Protein 1IYB (pdb70)

B-factor: mean 13.0, std 7.54, range [3.22, 72.13]

Solvent-accessible surface area: 18655 Å² total; per-residue (Å²): 239,112,145,121,93,82,35,9,49,2,0,6,0,0,2,8,0,6,2,0,73,34,37,25,171,147,90,30,31,89,15,148,142,33,108,18,64,45,58,6,5,0,37,0,0,41,0,7,3,81,97,31,33,100,0,8,31,13,23,36,61,23,84,34,55,60,84,84,0,76,96,6,28,73,97,0,90,136,45,0,15,13,6,50,58,120,48,20,86,3,37,86,34,4,27,92,2,3,53,60,9,0,4,1,1,63,95,42,34,94,10,58,18,0,0,91,40,0,6,53,2,22,127,102,0,61,1,22,118,30,0,71,71,59,42,7,65,24,83,26,25,110,38,52,33,97,42,0,69,62,16,0,123,100,61,32,48,68,35,3,6,13,39,3,34,80,15,109,96,51,55,31,0,0,30,7,0,19,1,2,1,26,12,64,4,80,82,18,44,96,16,70,61,93,68,216,20,170,34,31,99,61,0,23,0,8,86,46,204,120,71,106,14,150,59,5,21,2,0,11,0,0,0,9,0,6,2,0,70,35,36,26,192,131,85,32,34,90,7,140,76,31,102,19,68,50,41,4,4,0,36,0,1,38,0,8,3,57,98,37,35,94,3,12,39,18,27,42,103,23,83,31,68,73,81,89,0,72,102,4,43,76,77,0,65,128,42,0,12,11,5,47,54,119,44,20,75,2,36,87,36,2,27,92,2,4,77,59,8,0,1,14,2,60,99,56,33,91,18,56,18,0,0,86,50,0,4,44,9,16,102,118,2,58,2,27,117,34,0,71,72,58,42,5,68,27,88,25,27,100,40,50,32,98,41,0,66,51,14,0,119,100,61,31,51,74,25,2,2,5,39,7,34,78,19,144,102,45,63,26,0,0,30,6,0,12,4,3,2,4,1,38,3,75,90,31,45,93,12,66,58,89,31,213,17,168,31,34,98,65,0,30,0,6,87,53

Sequence (416 aa):
YVEFAQDFDFFYFVQQWPGSYCDTKQSCCYPKTGKPASDFGIHGLWPNNNDGSYPSNCDSNSPYDQSQVSDLISRMQQNWPTLACPSGTGSAFWSHEWEKHGTCAENVFDQHGYFKKALDLKNQINLLEILQGAGIHPDGGFYSLNSIKNAIRSAIGYAPGIECNVDESGNSQLYQIYICVDGSGSNLIECPIFPRGKCGSSIEFPTFYVEFAQDFDFFYFVQQWPGSYCDTKQSCCYPKTGKPASDFGIHGLWPNNNDGSYPSNCDSNSPYDQSQVSDLISRMQQNWPTLACPSGTGSAFWSHEWEKHGTCAENVFDQHGYFKKALDLKNQINLLEILQGAGIHPDGGFYSLNSIKNAIRSAIGYAPGIECNVDESGNSQLYQIYICVDGSGSNLIECPIFPRGKCGSSIEFPTF

CATH classification: 3.90.730.10

Nearest PDB structures (foldseek):
  1iyb-assembly1_B  TM=1.005E+00  e=1.286E-48  Nicotiana glutinosa
  1dix-assembly1_A  TM=9.815E-01  e=5.326E-38  Solanum lycopersicum
  1j1f-assembly1_A  TM=9.231E-01  e=9.320E-21  Momordica charantia
  1j1g-assembly1_A  TM=9.245E-01  e=5.509E-20  Momordica charantia
  1bk7-assembly1_A  TM=9.265E-01  e=1.149E-19  Momordica charantia

Radius of gyration: 24.3 Å; Cα contacts (8 Å, |Δi|>4): 852; chains: 2; bounding box: 47×55×71 Å

InterPro domains:
  IPR001568 Ribonuclease T2-like [PF00445] (29-212)
  IPR001568 Ribonuclease T2-like [PTHR11240] (20-221)
  IPR018188 Ribonuclease T2, His active site 1 [PS00530] (61-68)
  IPR033130 Ribonuclease T2, His active site 2 [PS00531] (114-125)
  IPR033697 Ribonuclease T2, eukaryotic [cd01061] (29-226)
  IPR036430 Ribonuclease T2-like superfamily [G3DSA:3.90.730.10] (23-229)
  IPR036430 Ribonuclease T2-like superfamily [SSF55895] (25-228)

Foldseek 3Di:
DDDDDQPAWWKWFKWWQVLQVDFAPDHWEFAPVDDADRFIATQFIAGHHLVGHGAWQQDPPQFDDCVLAVVCLVLCQRRHTGGHPPHHSRVVSLRRRCRTGVNSLCVQARSNRRSVLSSVVCVVQGLQCLCVVLVHHQAFDKDFPVSSQVSRCVVPVEGKAWAWDAGHVRFTATTMIIWMAGSNSPGTDHRSDYDDRPGDRMGTRHGD/DDADDDPFWWKWFKWWQVLQVPFAPDHWEWAPVDNADRFIATQFIAGHHLVGHGAWQQDPPQFDDCVLAVVCLVLCVHRHTGTHPPHHNCVVSLRRRCRTGVNVLCVQAPSNRRSVLSSVVCVVDRLQCLQVVLVHHQDFDKDFPVSSQVSRCVVQVEGWAFAWDAGHVGFTAGTMIIWIDGSNSPGGDHDSDHDDRPHDRMHTRHDD

Organism: Nicotiana glutinosa (NCBI:txid35889)

Structure (mmCIF, N/CA/C/O backbone):
data_1IYB
#
_entry.id   1IYB
#
_cell.length_a   44.800
_cell.length_b   94.300
_cell.length_c   98.100
_cell.angle_alpha   90.00
_cell.angle_beta   90.00
_cell.angle_gamma   90.00
#
_symmetry.space_group_name_H-M   'P 21 21 21'
#
loop_
_entity.id
_entity.type
_entity.pdbx_description
1 polymer Ribonuclease
2 non-polymer "GUANOSINE-5'-MONOPHOSPHATE"
3 water water
#
loop_
_atom_site.group_PDB
_atom_site.id
_atom_site.type_symbol
_atom_site.label_atom_id
_atom_site.label_alt_id
_atom_site.label_comp_id
_atom_site.label_asym_id
_atom_site.label_entity_id
_atom_site.label_seq_id
_atom_site.pdbx_PDB_ins_code
_atom_site.Cartn_x
_atom_site.Cartn_y
_atom_site.Cartn_z
_atom_site.occupancy
_atom_site.B_iso_or_equiv
_atom_site.auth_seq_id
_atom_site.auth_comp_id
_atom_site.auth_asym_id
_atom_site.auth_atom_id
_atom_site.pdbx_PDB_model_num
ATOM 1 N N . TYR A 1 1 ? 9.411 38.439 22.054 1.00 15.59 -3 TYR A N 1
ATOM 2 C CA . TYR A 1 1 ? 9.886 39.816 21.741 1.00 16.35 -3 TYR A CA 1
ATOM 3 C C . TYR A 1 1 ? 11.389 39.911 21.984 1.00 16.14 -3 TYR A C 1
ATOM 4 O O . TYR A 1 1 ? 11.939 39.184 22.811 1.00 14.17 -3 TYR A O 1
ATOM 13 N N . VAL A 1 2 ? 12.051 40.806 21.259 1.00 15.64 -2 VAL A N 1
ATOM 14 C CA . VAL A 1 2 ? 13.491 40.982 21.412 1.0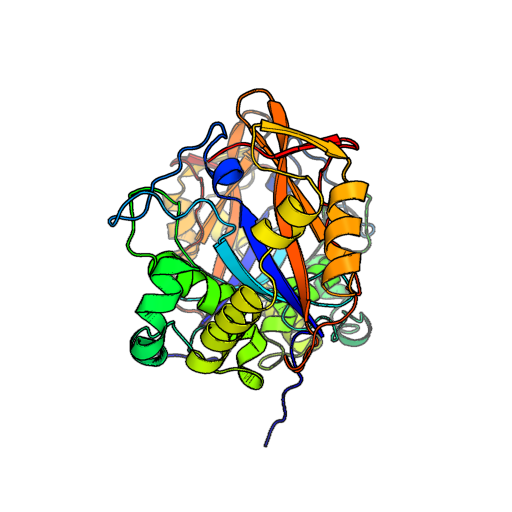0 16.22 -2 VAL A CA 1
ATOM 15 C C . VAL A 1 2 ? 13.796 41.891 22.599 1.00 17.08 -2 VAL A C 1
ATOM 16 O O . VAL A 1 2 ? 13.256 42.994 22.709 1.00 17.72 -2 VAL A O 1
ATOM 20 N N . GLU A 1 3 ? 14.660 41.411 23.486 1.00 17.90 -1 GLU A N 1
ATOM 21 C CA . GLU A 1 3 ? 15.056 42.166 24.667 1.00 19.65 -1 GLU A CA 1
ATOM 22 C C . GLU A 1 3 ? 16.408 42.820 24.394 1.00 19.63 -1 GLU A C 1
ATOM 23 O O . GLU A 1 3 ? 17.366 42.145 24.023 1.00 18.96 -1 GLU A O 1
ATOM 29 N N . PHE A 1 4 ? 16.480 44.136 24.567 1.00 19.34 0 PHE A N 1
ATOM 30 C CA . PHE A 1 4 ? 17.723 44.858 24.330 1.00 20.55 0 PHE A CA 1
ATOM 31 C C . PHE A 1 4 ? 18.401 45.215 25.645 1.00 19.92 0 PHE A C 1
ATOM 32 O O . PHE A 1 4 ? 17.746 45.630 26.600 1.00 21.04 0 PHE A O 1
ATOM 40 N N . ALA A 1 5 ? 19.718 45.046 25.686 1.00 19.99 1 ALA A N 1
ATOM 41 C CA . ALA A 1 5 ? 20.495 45.342 26.882 1.00 19.19 1 ALA A CA 1
ATOM 42 C C . ALA A 1 5 ? 20.802 46.832 26.984 1.00 19.14 1 ALA A C 1
ATOM 43 O O . ALA A 1 5 ? 20.799 47.546 25.980 1.00 18.90 1 ALA A O 1
ATOM 45 N N . GLN A 1 6 ? 21.056 47.299 28.204 1.00 18.74 2 GLN A N 1
ATOM 46 C CA . GLN A 1 6 ? 21.379 48.704 28.425 1.00 18.38 2 GLN A CA 1
ATOM 47 C C . GLN A 1 6 ? 22.676 49.040 27.710 1.00 16.90 2 GLN A C 1
ATOM 48 O O . GLN A 1 6 ? 23.629 48.262 27.745 1.00 17.84 2 GLN A O 1
ATOM 54 N N . ASP A 1 7 ? 22.717 50.203 27.067 1.00 14.43 3 ASP A N 1
ATOM 55 C CA . ASP A 1 7 ? 23.904 50.610 26.327 1.00 13.32 3 ASP A CA 1
ATOM 56 C C . ASP A 1 7 ? 24.916 51.432 27.118 1.00 10.38 3 ASP A C 1
ATOM 57 O O . ASP A 1 7 ? 25.801 52.047 26.528 1.00 10.64 3 ASP A O 1
ATOM 62 N N . PHE A 1 8 ? 24.792 51.444 28.442 1.00 9.41 4 PHE A N 1
ATOM 63 C CA . PHE A 1 8 ? 25.721 52.203 29.281 1.00 8.37 4 PHE A CA 1
ATOM 64 C C . PHE A 1 8 ? 25.809 51.592 30.676 1.00 8.51 4 PHE A C 1
ATOM 65 O O . PHE A 1 8 ? 24.955 50.801 31.067 1.00 9.74 4 PHE A O 1
ATOM 73 N N . ASP A 1 9 ? 26.840 51.975 31.423 1.00 8.92 5 ASP A N 1
ATOM 74 C CA . ASP A 1 9 ? 27.058 51.452 32.772 1.00 8.61 5 ASP A CA 1
ATOM 75 C C . ASP A 1 9 ? 26.653 52.392 33.910 1.00 8.81 5 ASP A C 1
ATOM 76 O O . ASP A 1 9 ? 26.024 51.963 34.876 1.00 10.65 5 ASP A O 1
ATOM 81 N N . PHE A 1 10 ? 27.015 53.668 33.802 1.00 7.13 6 PHE A N 1
ATOM 82 C CA . PHE A 1 10 ? 26.700 54.640 34.849 1.00 5.49 6 PHE A CA 1
ATOM 83 C C . PHE A 1 10 ? 26.539 56.029 34.235 1.00 5.38 6 PHE A C 1
ATOM 84 O O . PHE A 1 10 ? 26.709 56.193 33.029 1.00 5.51 6 PHE A O 1
ATOM 92 N N . PHE A 1 11 ? 26.201 57.023 35.055 1.00 5.82 7 PHE A N 1
ATOM 93 C CA . PHE A 1 11 ? 26.056 58.392 34.555 1.00 5.80 7 PHE A CA 1
ATOM 94 C C . PHE A 1 11 ? 27.065 59.331 35.192 1.00 6.35 7 PHE A C 1
ATOM 95 O O . PHE A 1 11 ? 27.458 59.154 36.343 1.00 6.21 7 PHE A O 1
ATOM 103 N N . TYR A 1 12 ? 27.460 60.344 34.433 1.00 6.03 8 TYR A N 1
ATOM 104 C CA . TYR A 1 12 ? 28.300 61.416 34.954 1.00 5.00 8 TYR A CA 1
ATOM 105 C C . TYR A 1 12 ? 27.299 62.563 35.064 1.00 6.00 8 TYR A C 1
ATOM 106 O O . TYR A 1 12 ? 26.639 62.895 34.074 1.00 6.70 8 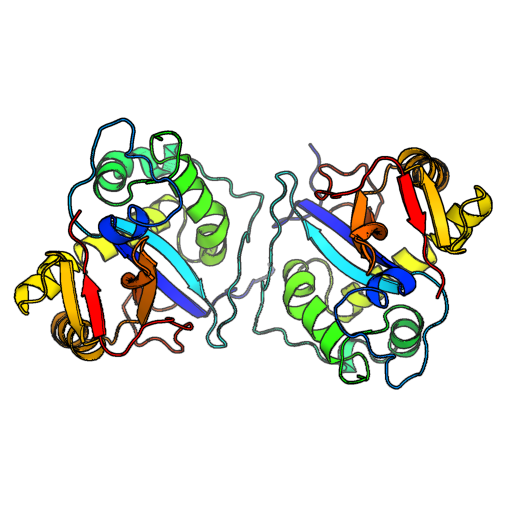TYR A O 1
ATOM 115 N N . PHE A 1 13 ? 27.135 63.139 36.252 1.00 5.54 9 PHE A N 1
ATOM 116 C CA . PHE A 1 13 ? 26.259 64.301 36.387 1.00 4.51 9 PHE A CA 1
ATOM 117 C C . PHE A 1 13 ? 27.267 65.443 36.356 1.00 5.42 9 PHE A C 1
ATOM 118 O O . PHE A 1 13 ? 28.074 65.596 37.277 1.00 6.37 9 PHE A O 1
ATOM 126 N N . VAL A 1 14 ? 27.223 66.232 35.285 1.00 3.53 10 VAL A N 1
ATOM 127 C CA . VAL A 1 14 ? 28.187 67.306 35.071 1.00 4.95 10 VAL A CA 1
ATOM 128 C C . VAL A 1 14 ? 27.657 68.721 35.252 1.00 5.14 10 VAL A C 1
ATOM 129 O O . VAL A 1 14 ? 26.630 69.084 34.683 1.00 5.03 10 VAL A O 1
ATOM 133 N N . GLN A 1 15 ? 28.377 69.511 36.045 1.00 3.81 11 GLN A N 1
ATOM 134 C CA . GLN A 1 15 ? 28.021 70.906 36.293 1.00 4.45 11 GLN A CA 1
ATOM 135 C C . GLN A 1 15 ? 29.177 71.805 35.861 1.00 5.71 11 GLN A C 1
ATOM 136 O O . GLN A 1 15 ? 30.347 71.445 36.020 1.00 6.16 11 GLN A O 1
ATOM 142 N N . GLN A 1 16 ? 28.843 72.971 35.312 1.00 5.40 12 GLN A N 1
ATOM 143 C CA . GLN A 1 16 ? 29.847 73.916 34.835 1.00 5.92 12 GLN A CA 1
ATOM 144 C C . GLN A 1 16 ? 29.844 75.207 35.641 1.00 6.14 12 GLN A C 1
ATOM 145 O O . GLN A 1 16 ? 28.799 75.644 36.132 1.00 6.15 12 GLN A O 1
ATOM 151 N N . TRP A 1 17 ? 31.022 75.810 35.779 1.00 6.40 13 TRP A N 1
ATOM 152 C CA . TRP A 1 17 ? 31.147 77.075 36.487 1.00 6.45 13 TRP A CA 1
ATOM 153 C C . TRP A 1 17 ? 31.098 78.181 35.434 1.00 6.88 13 TRP A C 1
ATOM 154 O O . TRP A 1 17 ? 31.983 78.279 34.589 1.00 6.43 13 TRP A O 1
ATOM 165 N N . PRO A 1 18 ? 30.055 79.023 35.467 1.00 8.12 14 PRO A N 1
ATOM 166 C CA . PRO A 1 18 ? 29.950 80.098 34.476 1.00 8.27 14 PRO A CA 1
ATOM 167 C C . PRO A 1 18 ? 31.159 81.029 34.389 1.00 8.22 14 PRO A C 1
ATOM 168 O O . PRO A 1 18 ? 31.507 81.503 33.305 1.00 8.41 14 PRO A O 1
ATOM 172 N N . GLY A 1 19 ? 31.804 81.282 35.521 1.00 8.52 15 GLY A N 1
ATOM 173 C CA . GLY A 1 19 ? 32.967 82.154 35.508 1.00 8.58 15 GLY A CA 1
ATOM 174 C C . GLY A 1 19 ? 34.114 81.624 34.662 1.00 9.65 15 GLY A C 1
ATOM 175 O O . GLY A 1 19 ? 34.938 82.397 34.170 1.00 11.63 15 GLY A O 1
ATOM 176 N N . SER A 1 20 ? 34.173 80.306 34.487 1.00 7.82 16 SER A N 1
ATOM 177 C CA . SER A 1 20 ? 35.232 79.683 33.700 1.00 7.68 16 SER A CA 1
ATOM 178 C C . SER A 1 20 ? 34.832 79.450 32.249 1.00 8.64 16 SER A C 1
ATOM 179 O O . SER A 1 20 ? 35.680 79.236 31.383 1.00 9.41 16 SER A O 1
ATOM 182 N N . TYR A 1 21 ? 33.534 79.466 31.980 1.00 9.01 17 TYR A N 1
ATOM 183 C CA . TYR A 1 21 ? 33.074 79.284 30.612 1.00 10.17 17 TYR A CA 1
ATOM 184 C C . TYR A 1 21 ? 33.146 80.633 29.903 1.00 10.40 17 TYR A C 1
ATOM 185 O O . TYR A 1 21 ? 33.331 80.702 28.688 1.00 12.74 17 TYR A O 1
ATOM 194 N N . CYS A 1 22 ? 33.024 81.702 30.682 1.00 11.86 18 CYS A N 1
ATOM 195 C CA . CYS A 1 22 ? 33.002 83.058 30.144 1.00 12.55 18 CYS A CA 1
ATOM 196 C C . CYS A 1 22 ? 34.265 83.913 30.163 1.00 14.33 18 CYS A C 1
ATOM 197 O O . CYS A 1 22 ? 34.222 85.066 29.733 1.00 14.28 18 CYS A O 1
ATOM 200 N N . ASP A 1 23 ? 35.383 83.379 30.644 1.00 14.72 19 ASP A N 1
ATOM 201 C CA . ASP A 1 23 ? 36.603 84.180 30.693 1.00 15.40 19 ASP A CA 1
ATOM 202 C C . ASP A 1 23 ? 37.731 83.654 29.810 1.00 16.40 19 ASP A C 1
ATOM 203 O O . ASP A 1 23 ? 38.907 83.900 30.086 1.00 17.72 19 ASP A O 1
ATOM 208 N N . THR A 1 24 ? 37.377 82.938 28.748 1.00 17.22 20 THR A N 1
ATOM 209 C CA . THR A 1 24 ? 38.380 82.402 27.837 1.00 19.60 20 THR A CA 1
ATOM 210 C C . THR A 1 24 ? 38.506 83.330 26.633 1.00 20.83 20 THR A C 1
ATOM 211 O O . THR A 1 24 ? 37.896 84.401 26.600 1.00 20.10 20 THR A O 1
ATOM 215 N N . LYS A 1 25 ? 39.296 82.918 25.646 1.00 22.58 21 LYS A N 1
ATOM 216 C CA . LYS A 1 25 ? 39.483 83.721 24.444 1.00 24.33 21 LYS A CA 1
ATOM 217 C C . LYS A 1 25 ? 38.234 83.691 23.568 1.00 24.39 21 LYS A C 1
ATOM 218 O O . LYS A 1 25 ? 38.046 84.558 22.715 1.00 25.40 21 LYS A O 1
ATOM 224 N N . GLN A 1 26 ? 37.386 82.689 23.781 1.00 23.69 22 GLN A N 1
ATOM 225 C CA . GLN A 1 26 ? 36.152 82.554 23.015 1.00 22.78 22 GLN A CA 1
ATOM 226 C C . GLN A 1 26 ? 35.046 83.366 23.683 1.00 21.27 22 GLN A C 1
ATOM 227 O O . GLN A 1 26 ? 35.119 83.668 24.874 1.00 20.63 22 GLN A O 1
ATOM 233 N N . SER A 1 27 ? 34.021 83.711 22.915 1.00 18.85 23 SER A N 1
ATOM 234 C CA . SER A 1 27 ? 32.916 84.494 23.450 1.00 17.20 23 SER A CA 1
ATOM 235 C C . SER A 1 27 ? 31.866 83.630 24.128 1.00 15.70 23 SER A C 1
ATOM 236 O O . SER A 1 27 ? 31.694 82.457 23.798 1.00 14.69 23 SER A O 1
ATOM 239 N N . CYS A 1 28 ? 31.178 84.229 25.092 1.00 14.30 24 CYS A N 1
ATOM 240 C CA . CYS A 1 28 ? 30.092 83.577 25.811 1.00 12.62 24 CYS A CA 1
ATOM 241 C C . CYS A 1 28 ? 29.007 84.654 25.819 1.00 10.06 24 CYS A C 1
ATOM 242 O O . CYS A 1 28 ? 29.317 85.843 25.739 1.00 9.22 24 CYS A O 1
ATOM 245 N N . CYS A 1 29 ? 27.748 84.238 25.887 1.00 8.60 25 CYS A N 1
ATOM 246 C CA . CYS A 1 29 ? 26.623 85.168 25.899 1.00 9.86 25 CYS A CA 1
ATOM 247 C C . CYS A 1 29 ? 25.628 84.772 26.979 1.00 10.57 25 CYS A C 1
ATOM 248 O O . CYS A 1 29 ? 25.305 83.593 27.125 1.00 9.40 25 CYS A O 1
ATOM 251 N N . TYR A 1 30 ? 25.146 85.748 27.741 1.00 9.52 26 TYR A N 1
ATOM 252 C CA . TYR A 1 30 ? 24.167 85.450 28.778 1.00 8.44 26 TYR A CA 1
ATOM 253 C C . TYR A 1 30 ? 22.828 85.152 28.112 1.00 8.43 26 TYR A C 1
ATOM 254 O O . TYR A 1 30 ? 22.570 85.602 26.993 1.00 8.16 26 TYR A O 1
ATOM 263 N N . PRO A 1 31 ? 21.965 84.374 28.781 1.00 7.42 27 PRO A N 1
ATOM 264 C CA . PRO A 1 31 ? 20.651 84.053 28.213 1.00 8.49 27 PRO A CA 1
ATOM 265 C C . PRO A 1 31 ? 19.909 85.370 27.985 1.00 8.54 27 PRO A C 1
ATOM 266 O O . PRO A 1 31 ? 20.291 86.402 28.539 1.00 7.83 27 PRO A O 1
ATOM 270 N N . LYS A 1 32 ? 18.853 85.341 27.179 1.00 8.97 28 LYS A N 1
ATOM 271 C CA . LYS A 1 32 ? 18.099 86.558 26.895 1.00 10.04 28 LYS A CA 1
ATOM 272 C C . LYS A 1 32 ? 17.600 87.263 28.150 1.00 9.61 28 LYS A C 1
ATOM 273 O O . LYS A 1 32 ? 17.487 88.490 28.176 1.00 10.72 28 LYS A O 1
ATOM 279 N N . THR A 1 33 ? 17.305 86.480 29.183 1.00 10.12 29 THR A N 1
ATOM 280 C CA . THR A 1 33 ? 16.797 87.013 30.444 1.00 9.06 29 THR A CA 1
ATOM 281 C C . THR A 1 33 ? 17.834 87.685 31.350 1.00 9.41 29 THR A C 1
ATOM 282 O O . THR A 1 33 ? 17.473 88.260 32.383 1.00 9.25 29 THR A O 1
ATOM 286 N N . GLY A 1 34 ? 19.109 87.618 30.970 1.00 6.80 30 GLY A N 1
ATOM 287 C CA . GLY A 1 34 ? 20.148 88.257 31.760 1.00 5.60 30 GLY A CA 1
ATOM 288 C C . GLY A 1 34 ? 21.212 87.355 32.353 1.00 6.37 30 GLY A C 1
ATOM 289 O O . GLY A 1 34 ? 21.214 86.138 32.155 1.00 6.97 30 GLY A O 1
ATOM 290 N N . LYS A 1 35 ? 22.126 87.971 33.094 1.00 5.82 31 LYS A N 1
ATOM 291 C CA . LYS A 1 35 ? 23.223 87.254 33.734 1.00 7.06 31 LYS A CA 1
ATOM 292 C C . LYS A 1 35 ? 22.712 86.185 34.692 1.00 7.91 31 LYS A C 1
ATOM 293 O O . LYS A 1 35 ? 21.947 86.479 35.609 1.00 8.28 31 LYS A O 1
ATOM 299 N N . PRO A 1 36 ? 23.126 84.926 34.489 1.00 7.55 32 PRO A N 1
ATOM 300 C CA . PRO A 1 36 ? 22.677 83.851 35.380 1.00 8.48 32 PRO A CA 1
ATOM 301 C C . PRO A 1 36 ? 23.218 84.074 36.790 1.00 9.92 32 PRO A C 1
ATOM 302 O O . PRO A 1 36 ? 24.170 84.835 36.982 1.00 9.57 32 PRO A O 1
ATOM 306 N N . ALA A 1 37 ? 22.610 83.414 37.769 1.00 10.96 33 ALA A N 1
ATOM 307 C CA . ALA A 1 37 ? 23.067 83.524 39.148 1.00 12.79 33 ALA A CA 1
ATOM 308 C C . ALA A 1 37 ? 24.494 82.990 39.208 1.00 13.69 33 ALA A C 1
ATOM 309 O O . ALA A 1 37 ? 24.864 82.115 38.425 1.00 11.65 33 ALA A O 1
ATOM 311 N N . SER A 1 38 ? 25.294 83.516 40.132 1.00 13.19 34 SER A N 1
ATOM 312 C CA . SER A 1 38 ? 26.676 83.072 40.275 1.00 14.27 34 SER A CA 1
ATOM 313 C C . SER A 1 38 ? 26.765 81.738 41.005 1.00 14.33 34 SER A C 1
ATOM 314 O O . SER A 1 38 ? 27.301 81.652 42.111 1.00 16.04 34 SER A O 1
ATOM 317 N N . ASP A 1 39 ? 26.232 80.700 40.371 1.00 12.00 35 ASP A N 1
ATOM 318 C CA . ASP A 1 39 ? 26.248 79.351 40.924 1.00 10.91 35 ASP A CA 1
ATOM 319 C C . ASP A 1 39 ? 26.619 78.417 39.785 1.00 8.27 35 ASP A C 1
ATOM 320 O O . ASP A 1 39 ? 26.605 78.815 38.616 1.00 7.08 35 ASP A O 1
ATOM 325 N N . PHE A 1 40 ? 26.970 77.179 40.113 1.00 7.08 36 PHE A N 1
ATOM 326 C CA . PHE A 1 40 ? 27.269 76.231 39.055 1.00 6.76 36 PHE A CA 1
ATOM 327 C C . PHE A 1 40 ? 25.949 75.980 38.332 1.00 6.30 36 PHE A C 1
ATOM 328 O O . PHE A 1 40 ? 24.874 76.094 38.927 1.00 7.34 36 PHE A O 1
ATOM 336 N N . GLY A 1 41 ? 26.033 75.657 37.047 1.00 4.41 37 GLY A N 1
ATOM 337 C CA . GLY A 1 41 ? 24.837 75.357 36.279 1.00 5.51 37 GLY A CA 1
ATOM 338 C C . GLY A 1 41 ? 24.963 73.944 35.742 1.00 5.07 37 GLY A C 1
ATOM 339 O O . GLY A 1 41 ? 26.071 73.426 35.613 1.00 6.60 37 GLY A O 1
ATOM 340 N N . ILE A 1 42 ? 23.837 73.308 35.445 1.00 5.51 38 ILE A N 1
ATOM 341 C CA . ILE A 1 42 ? 23.859 71.951 34.908 1.00 4.67 38 ILE A CA 1
ATOM 342 C C . ILE A 1 42 ? 24.407 71.949 33.483 1.00 4.50 38 ILE A C 1
ATOM 343 O O . ILE A 1 42 ? 24.083 72.827 32.688 1.00 5.41 38 ILE A O 1
ATOM 348 N N . HIS A 1 43 ? 25.269 70.989 33.168 1.00 5.83 39 HIS A N 1
ATOM 349 C CA . HIS A 1 43 ? 25.737 70.861 31.797 1.00 5.28 39 HIS A CA 1
ATOM 350 C C . HIS A 1 43 ? 24.882 69.706 31.273 1.00 6.24 39 HIS A C 1
ATOM 351 O O . HIS A 1 43 ? 24.171 69.854 30.280 1.00 6.99 39 HIS A O 1
ATOM 358 N N . GLY A 1 44 ? 24.927 68.569 31.968 1.00 5.49 40 GLY A N 1
ATOM 359 C CA . GLY A 1 44 ? 24.115 67.432 31.567 1.00 4.55 40 GLY A CA 1
ATOM 360 C C . GLY A 1 44 ? 24.293 66.179 32.406 1.00 5.35 40 GLY A C 1
ATOM 361 O O . GLY A 1 44 ? 25.132 66.135 33.310 1.00 5.42 40 GLY A O 1
ATOM 362 N N . LEU A 1 45 ? 23.472 65.172 32.109 1.00 4.63 41 LEU A N 1
ATOM 363 C CA . LEU A 1 45 ? 23.499 63.862 32.773 1.00 4.84 41 LEU A CA 1
ATOM 364 C C . LEU A 1 45 ? 23.946 62.939 31.639 1.00 4.93 41 LEU A C 1
ATOM 365 O O . LEU A 1 45 ? 23.190 62.671 30.697 1.00 6.29 41 LEU A O 1
ATOM 370 N N . TRP A 1 46 ? 25.177 62.453 31.739 1.00 4.96 42 TRP A N 1
ATOM 371 C CA . TRP A 1 46 ? 25.775 61.660 30.672 1.00 4.67 42 TRP A CA 1
ATOM 372 C C . TRP A 1 46 ? 26.010 60.171 30.853 1.00 5.17 42 TRP A C 1
ATOM 373 O O . TRP A 1 46 ? 26.823 59.762 31.683 1.00 5.26 42 TRP A O 1
ATOM 384 N N . PRO A 1 47 ? 25.312 59.335 30.069 1.00 4.93 43 PRO A N 1
ATOM 385 C CA . PRO A 1 47 ? 25.541 57.892 30.204 1.00 5.75 43 PRO A CA 1
ATOM 386 C C . PRO A 1 47 ? 27.003 57.626 29.804 1.00 6.64 43 PRO A C 1
ATOM 387 O O . PRO A 1 47 ? 27.499 58.206 28.834 1.00 6.34 43 PRO A O 1
ATOM 391 N N . ASN A 1 48 ? 27.687 56.756 30.545 1.00 6.06 44 ASN A N 1
ATOM 392 C CA . ASN A 1 48 ? 29.092 56.449 30.276 1.00 5.85 44 ASN A CA 1
ATOM 393 C C . ASN A 1 48 ? 29.337 54.967 30.542 1.00 6.22 44 ASN A C 1
ATOM 394 O O . ASN A 1 48 ? 28.539 54.311 31.212 1.00 6.55 44 ASN A O 1
ATOM 399 N N . ASN A 1 49 ? 30.448 54.452 30.022 1.00 7.09 45 ASN A N 1
ATOM 400 C CA . ASN A 1 49 ? 30.825 53.053 30.201 1.00 7.61 45 ASN A CA 1
ATOM 401 C C . ASN A 1 49 ? 31.994 52.943 31.173 1.00 8.66 45 ASN A C 1
ATOM 402 O O . ASN A 1 49 ? 32.778 53.879 31.323 1.00 7.53 45 ASN A O 1
ATOM 407 N N . ASN A 1 50 ? 32.113 51.793 31.827 1.00 10.01 46 ASN A N 1
ATOM 408 C CA . ASN A 1 50 ? 33.196 51.582 32.778 1.00 11.27 46 ASN A CA 1
ATOM 409 C C . ASN A 1 50 ? 34.583 51.709 32.147 1.00 12.10 46 ASN A C 1
ATOM 410 O O . ASN A 1 50 ? 35.538 52.086 32.823 1.00 13.13 46 ASN A O 1
ATOM 415 N N . ASP A 1 51 ? 34.702 51.407 30.855 1.00 12.11 47 ASP A N 1
ATOM 416 C CA . ASP A 1 51 ? 36.004 51.486 30.199 1.00 13.09 47 ASP A CA 1
ATOM 417 C C . ASP A 1 51 ? 36.394 52.888 29.731 1.00 12.99 47 ASP A C 1
ATOM 418 O O . ASP A 1 51 ? 37.446 53.073 29.113 1.00 13.64 47 ASP A O 1
ATOM 423 N N . GLY A 1 52 ? 35.555 53.876 30.035 1.00 10.77 48 GLY A N 1
ATOM 424 C CA . GLY A 1 52 ? 35.857 55.240 29.639 1.00 11.50 48 GLY A CA 1
ATOM 425 C C . GLY A 1 52 ? 35.112 55.718 28.408 1.00 10.79 48 GLY A C 1
ATOM 426 O O . GLY A 1 52 ? 34.910 56.918 28.230 1.00 12.07 48 GLY A O 1
ATOM 427 N N . SER A 1 53 ? 34.710 54.786 27.550 1.00 10.07 49 SER A N 1
ATOM 428 C CA . SER A 1 53 ? 33.975 55.151 26.345 1.00 8.69 49 SER A CA 1
ATOM 429 C C . SER A 1 53 ? 32.560 55.528 26.769 1.00 8.93 49 SER A C 1
ATOM 430 O O . SER A 1 53 ? 32.178 55.328 27.922 1.00 8.10 49 SER A O 1
ATOM 433 N N . TYR A 1 54 ? 31.785 56.079 25.842 1.00 8.26 50 TYR A N 1
ATOM 434 C CA . TYR A 1 54 ? 30.414 56.455 26.147 1.00 7.10 50 TYR A CA 1
ATOM 435 C C . TYR A 1 54 ? 29.562 56.481 24.888 1.00 6.57 50 TYR A C 1
ATOM 436 O O . TYR A 1 54 ? 30.047 56.802 23.800 1.00 7.26 50 TYR A O 1
ATOM 445 N N . PRO A 1 55 ? 28.282 56.113 25.013 1.00 6.16 51 PRO A N 1
ATOM 446 C CA . PRO A 1 55 ? 27.392 56.121 23.851 1.00 6.08 51 PRO A CA 1
ATOM 447 C C . PRO A 1 55 ? 26.915 57.553 23.615 1.00 6.45 51 PRO A C 1
ATOM 448 O O . PRO A 1 55 ? 26.884 58.356 24.545 1.00 7.37 51 PRO A O 1
ATOM 452 N N . SER A 1 56 ? 26.568 57.878 22.374 1.00 6.05 52 SER A N 1
ATOM 453 C CA . SER A 1 56 ? 26.062 59.214 22.059 1.00 6.57 52 SER A CA 1
ATOM 454 C C . SER A 1 56 ? 25.115 59.179 20.864 1.00 6.95 52 SER A C 1
ATOM 455 O O . SER A 1 56 ? 25.300 58.380 19.949 1.00 7.15 52 SER A O 1
ATOM 458 N N . ASN A 1 57 ? 24.099 60.046 20.900 1.00 6.38 53 ASN A N 1
ATOM 459 C CA . ASN A 1 57 ? 23.084 60.165 19.846 1.00 6.69 53 ASN A CA 1
ATOM 460 C C . ASN A 1 57 ? 22.489 58.796 19.557 1.00 6.63 53 ASN A C 1
ATOM 461 O O . ASN A 1 57 ? 22.545 58.303 18.434 1.00 6.42 53 ASN A O 1
ATOM 466 N N . CYS A 1 58 ? 21.883 58.211 20.582 1.00 6.76 54 CYS A N 1
ATOM 467 C CA . CYS A 1 58 ? 21.329 56.867 20.509 1.00 8.81 54 CYS A CA 1
ATOM 468 C C . CYS A 1 58 ? 19.960 56.610 19.878 1.00 8.05 54 CYS A C 1
ATOM 469 O O . CYS A 1 58 ? 19.642 55.455 19.589 1.00 10.79 54 CYS A O 1
ATOM 472 N N . ASP A 1 59 ? 19.147 57.639 19.659 1.00 6.96 55 ASP A N 1
ATOM 473 C CA . ASP A 1 59 ? 17.827 57.402 19.068 1.00 7.93 55 ASP A CA 1
ATOM 474 C C . ASP A 1 59 ? 17.303 58.583 18.261 1.00 8.59 55 ASP A C 1
ATOM 475 O O . ASP A 1 59 ? 16.713 59.517 18.808 1.00 8.90 55 ASP A O 1
ATOM 480 N N . SER A 1 60 ? 17.501 58.521 16.950 1.00 8.92 56 SER A N 1
ATOM 481 C CA . SER A 1 60 ? 17.067 59.587 16.055 1.00 9.65 56 SER A CA 1
ATOM 482 C C . SER A 1 60 ? 15.552 59.761 16.005 1.00 10.23 56 SER A C 1
ATOM 483 O O . SER A 1 60 ? 15.059 60.783 15.529 1.00 12.02 56 SER A O 1
ATOM 486 N N . ASN A 1 61 ? 14.813 58.769 16.490 1.00 9.28 57 ASN A N 1
ATOM 487 C CA . ASN A 1 61 ? 13.360 58.852 16.467 1.00 10.46 57 ASN A CA 1
ATOM 488 C C . ASN A 1 61 ? 12.754 59.287 17.790 1.00 11.65 57 ASN A C 1
ATOM 489 O O . ASN A 1 61 ? 11.551 59.150 18.018 1.00 12.49 57 ASN A O 1
ATOM 494 N N . SER A 1 62 ? 13.607 59.826 18.656 1.00 11.79 58 SER A N 1
ATOM 495 C CA . SER A 1 62 ? 13.176 60.336 19.947 1.00 13.21 58 SER A CA 1
ATOM 496 C C . SER A 1 62 ? 13.675 61.773 20.066 1.00 11.75 58 SER A C 1
ATOM 497 O O . SER A 1 62 ? 14.506 62.089 20.916 1.00 11.20 58 SER A O 1
ATOM 500 N N . PRO A 1 63 ? 13.178 62.664 19.200 1.00 10.38 59 PRO A N 1
ATOM 501 C CA . PRO A 1 63 ? 13.603 64.065 19.240 1.00 9.60 59 PRO A CA 1
ATOM 502 C C . PRO A 1 63 ? 13.131 64.792 20.495 1.00 9.30 59 PRO A C 1
ATOM 503 O O . PRO A 1 63 ? 12.130 64.419 21.100 1.00 9.60 59 PRO A O 1
ATOM 507 N N . TYR A 1 64 ? 13.875 65.823 20.887 1.00 9.17 60 TYR A N 1
ATOM 508 C CA . TYR A 1 64 ? 13.522 66.621 22.054 1.00 9.94 60 TYR A CA 1
ATOM 509 C C . TYR A 1 64 ? 12.119 67.194 21.850 1.00 10.85 60 TYR A C 1
ATOM 510 O O . TYR A 1 64 ? 11.793 67.680 20.763 1.00 11.41 60 TYR A O 1
ATOM 519 N N . ASP A 1 65 ? 11.299 67.125 22.894 1.00 11.54 61 ASP A N 1
ATOM 520 C CA . ASP A 1 65 ? 9.925 67.632 22.857 1.00 11.74 61 ASP A CA 1
ATOM 521 C C . ASP A 1 65 ? 9.705 68.450 24.128 1.00 11.39 61 ASP A C 1
ATOM 522 O O . ASP A 1 65 ? 9.323 67.908 25.166 1.00 10.83 61 ASP A O 1
ATOM 527 N N . GLN A 1 66 ? 9.941 69.756 24.046 1.00 11.47 62 GLN A N 1
ATOM 528 C CA . GLN A 1 66 ? 9.803 70.608 25.219 1.00 11.99 62 GLN A CA 1
ATOM 529 C C . GLN A 1 66 ? 8.437 70.549 25.900 1.00 12.58 62 GLN A C 1
ATOM 530 O O . GLN A 1 66 ? 8.333 70.804 27.097 1.00 11.97 62 GLN A O 1
ATOM 536 N N . SER A 1 67 ? 7.390 70.197 25.160 1.00 13.20 63 SER A N 1
ATOM 537 C CA . SER A 1 67 ? 6.064 70.119 25.768 1.00 14.91 63 SER A CA 1
ATOM 538 C C . SER A 1 67 ? 6.009 69.048 26.863 1.00 14.77 63 SER A C 1
ATOM 539 O O . SER A 1 67 ? 5.205 69.142 27.791 1.00 15.81 63 SER A O 1
ATOM 542 N N . GLN A 1 68 ? 6.874 68.040 26.762 1.00 13.21 64 GLN A N 1
ATOM 543 C CA . GLN A 1 68 ? 6.913 66.961 27.747 1.00 12.60 64 GLN A CA 1
ATOM 544 C C . GLN A 1 68 ? 7.562 67.374 29.065 1.00 11.93 64 GLN A C 1
ATOM 545 O O . GLN A 1 68 ? 7.486 66.640 30.047 1.00 13.08 64 GLN A O 1
ATOM 551 N N . VAL A 1 69 ? 8.198 68.541 29.089 1.00 12.63 65 VAL A N 1
ATOM 552 C CA . VAL A 1 69 ? 8.846 69.023 30.308 1.00 12.91 65 VAL A CA 1
ATOM 553 C C . VAL A 1 69 ? 8.440 70.456 30.644 1.00 14.29 65 VAL A C 1
ATOM 554 O O . VAL A 1 69 ? 9.152 71.159 31.362 1.00 14.53 65 VAL A O 1
ATOM 558 N N . SER A 1 70 ? 7.289 70.882 30.136 1.00 16.19 66 SER A N 1
ATOM 559 C CA . SER A 1 70 ? 6.808 72.238 30.379 1.00 16.19 66 SER A CA 1
ATOM 560 C C . SER A 1 70 ? 6.751 72.612 31.863 1.00 15.81 66 SER A C 1
ATOM 561 O O . SER A 1 70 ? 7.009 73.759 32.226 1.00 16.32 66 SER A O 1
ATOM 564 N N . ASP A 1 71 ? 6.427 71.647 32.717 1.00 15.81 67 ASP A N 1
ATOM 565 C CA . ASP A 1 71 ? 6.332 71.890 34.154 1.00 15.41 67 ASP A CA 1
ATOM 566 C C . ASP A 1 71 ? 7.698 72.017 34.828 1.00 14.96 67 ASP A C 1
ATOM 567 O O . ASP A 1 71 ? 7.783 72.325 36.019 1.00 15.74 67 ASP A O 1
ATOM 572 N N . LEU A 1 72 ? 8.761 71.773 34.070 1.00 11.96 68 LEU A N 1
ATOM 573 C CA . LEU A 1 72 ? 10.117 71.851 34.609 1.00 11.12 68 LEU A CA 1
ATOM 574 C C . LEU A 1 72 ? 10.893 73.042 34.058 1.00 10.77 68 LEU A C 1
ATOM 575 O O . LEU A 1 72 ? 11.983 73.347 34.535 1.00 9.45 68 LEU A O 1
ATOM 580 N N . ILE A 1 73 ? 10.331 73.709 33.055 1.00 11.34 69 ILE A N 1
ATOM 581 C CA . ILE A 1 73 ? 10.995 74.841 32.417 1.00 12.43 69 ILE A CA 1
ATOM 582 C C . ILE A 1 73 ? 11.472 75.964 33.339 1.00 11.66 69 ILE A C 1
ATOM 583 O O . ILE A 1 73 ? 12.604 76.423 33.206 1.00 11.72 69 ILE A O 1
ATOM 588 N N . SER A 1 74 ? 10.634 76.414 34.267 1.00 11.68 70 SER A N 1
ATOM 589 C CA . SER A 1 74 ? 11.070 77.488 35.155 1.00 11.83 70 SER A CA 1
ATOM 590 C C . SER A 1 74 ? 12.308 77.080 35.952 1.00 11.01 70 SER A C 1
ATOM 591 O O . SER A 1 74 ? 13.210 77.891 36.161 1.00 11.17 70 SER A O 1
ATOM 594 N N . ARG A 1 75 ? 12.357 75.823 36.384 1.00 10.15 71 ARG A N 1
ATOM 595 C CA . ARG A 1 75 ? 13.500 75.330 37.151 1.00 9.64 71 ARG A CA 1
ATOM 596 C C . ARG A 1 75 ? 14.730 75.179 36.253 1.00 9.52 71 ARG A C 1
ATOM 597 O O . ARG A 1 75 ? 15.863 75.414 36.684 1.00 8.60 71 ARG A O 1
ATOM 605 N N . MET A 1 76 ? 14.502 74.796 35.000 1.00 9.22 72 MET A N 1
ATOM 606 C CA . MET A 1 76 ? 15.585 74.628 34.039 1.00 10.05 72 MET A CA 1
ATOM 607 C C . MET A 1 76 ? 16.171 75.984 33.646 1.00 9.36 72 MET A C 1
ATOM 608 O O . MET A 1 76 ? 17.370 76.111 33.397 1.00 8.51 72 MET A O 1
ATOM 613 N N . GLN A 1 77 ? 15.321 77.002 33.598 1.00 9.33 73 GLN A N 1
ATOM 614 C CA . GLN A 1 77 ? 15.785 78.336 33.251 1.00 9.70 73 GLN A CA 1
ATOM 615 C C . GLN A 1 77 ? 16.748 78.847 34.320 1.00 9.38 73 GLN A C 1
ATOM 616 O O . GLN A 1 77 ? 17.734 79.518 34.016 1.00 11.05 73 GLN A O 1
ATOM 622 N N . GLN A 1 78 ? 16.472 78.507 35.574 1.00 8.36 74 GLN A N 1
ATOM 623 C CA . GLN A 1 78 ? 17.324 78.941 36.672 1.00 9.58 74 GLN A CA 1
ATOM 624 C C . GLN A 1 78 ? 18.561 78.077 36.886 1.00 8.74 74 GLN A C 1
ATOM 625 O O . GLN A 1 78 ? 19.638 78.597 37.186 1.00 10.83 74 GLN A O 1
ATOM 631 N N . ASN A 1 79 ? 18.413 76.766 36.708 1.00 7.30 75 ASN A N 1
ATOM 632 C CA . ASN A 1 79 ? 19.505 75.834 36.961 1.00 6.77 75 ASN A CA 1
ATOM 633 C C . ASN A 1 79 ? 20.278 75.243 35.792 1.00 6.38 75 ASN A C 1
ATOM 634 O O . ASN A 1 79 ? 21.320 74.613 36.000 1.00 6.89 75 ASN A O 1
ATOM 639 N N . TRP A 1 80 ? 19.780 75.440 34.577 1.00 6.48 76 TRP A N 1
ATOM 640 C CA . TRP A 1 80 ? 20.420 74.888 33.382 1.00 4.66 76 TRP A CA 1
ATOM 641 C C . TRP A 1 80 ? 20.552 75.967 32.304 1.00 6.17 76 TRP A C 1
ATOM 642 O O . TRP A 1 80 ? 20.111 75.780 31.170 1.00 6.73 76 TRP A O 1
ATOM 653 N N . PRO A 1 81 ? 21.166 77.110 32.639 1.00 6.01 77 PRO A N 1
ATOM 654 C CA . PRO A 1 81 ? 21.303 78.167 31.633 1.00 5.96 77 PRO A CA 1
ATOM 655 C C . PRO A 1 81 ? 22.294 77.868 30.519 1.00 6.79 77 PRO A C 1
ATOM 656 O O . PRO A 1 81 ? 23.238 77.093 30.698 1.00 8.06 77 PRO A O 1
ATOM 660 N N . THR A 1 82 ? 22.063 78.488 29.367 1.00 7.76 78 THR A N 1
ATOM 661 C CA . THR A 1 82 ? 22.963 78.348 28.233 1.00 6.83 78 THR A CA 1
ATOM 662 C C . THR A 1 82 ? 23.822 79.610 28.203 1.00 7.41 78 THR A C 1
ATOM 663 O O . THR A 1 82 ? 23.329 80.715 28.455 1.00 8.41 78 THR A O 1
ATOM 667 N N . LEU A 1 83 ? 25.109 79.439 27.922 1.00 7.99 79 LEU A N 1
ATOM 668 C CA . LEU A 1 83 ? 26.032 80.564 27.868 1.00 7.87 79 LEU A CA 1
ATOM 669 C C . LEU A 1 83 ? 26.647 80.709 26.478 1.00 8.52 79 LEU A C 1
ATOM 670 O O . LEU A 1 83 ? 27.637 81.411 26.299 1.00 8.33 79 LEU A O 1
ATOM 675 N N . ALA A 1 84 ? 26.048 80.046 25.495 1.00 10.04 80 ALA A N 1
ATOM 676 C CA . ALA A 1 84 ? 26.538 80.113 24.121 1.00 9.97 80 ALA A CA 1
ATOM 677 C C . ALA A 1 84 ? 26.007 81.362 23.410 1.00 11.67 80 ALA A C 1
ATOM 678 O O . ALA A 1 84 ? 25.003 81.944 23.818 1.00 11.87 80 ALA A O 1
ATOM 680 N N . CYS A 1 85 ? 26.688 81.773 22.344 1.00 12.11 81 CYS A N 1
ATOM 681 C CA . CYS A 1 85 ? 26.271 82.947 21.583 1.00 12.32 81 CYS A CA 1
ATOM 682 C C . CYS A 1 85 ? 25.568 82.557 20.287 1.00 12.08 81 CYS A C 1
ATOM 683 O O . CYS A 1 8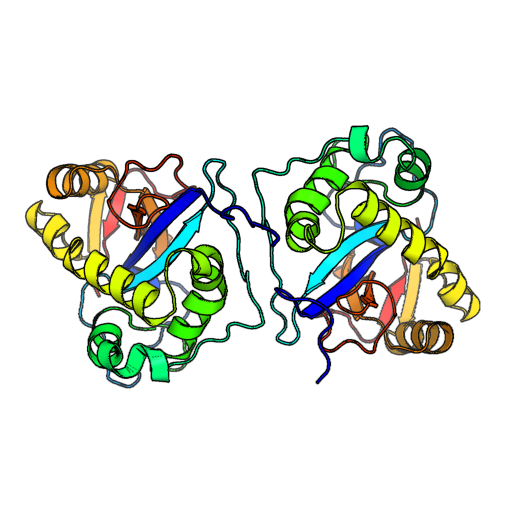5 ? 25.923 81.562 19.659 1.00 14.55 81 CYS A O 1
ATOM 686 N N . PRO A 1 86 ? 24.562 83.344 19.867 1.00 11.92 82 PRO A N 1
ATOM 687 C CA . PRO A 1 86 ? 24.068 84.550 20.539 1.00 11.95 82 PRO A CA 1
ATOM 688 C C . PRO A 1 86 ? 23.162 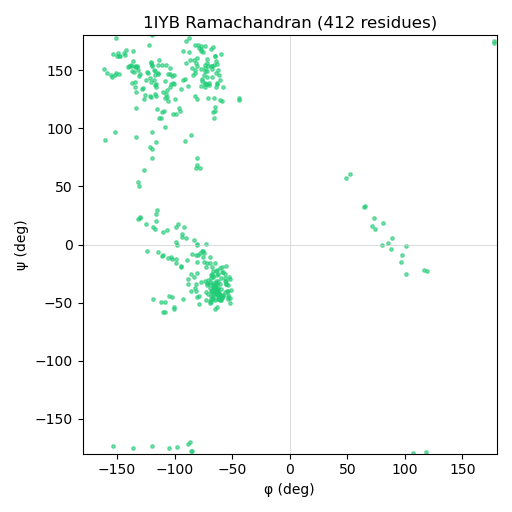84.188 21.715 1.00 10.99 82 PRO A C 1
ATOM 689 O O . PRO A 1 86 ? 22.782 83.029 21.868 1.00 12.76 82 PRO A O 1
ATOM 693 N N . SER A 1 87 ? 22.821 85.178 22.538 1.00 10.31 83 SER A N 1
ATOM 694 C CA . SER A 1 87 ? 21.964 84.954 23.701 1.00 10.16 83 SER A CA 1
ATOM 695 C C . SER A 1 87 ? 20.779 84.065 23.352 1.00 10.55 83 SER A C 1
ATOM 696 O O . SER A 1 87 ? 20.028 84.357 22.420 1.00 11.22 83 SER A O 1
ATOM 699 N N . GLY A 1 88 ? 20.606 82.983 24.107 1.00 9.24 84 GLY A N 1
ATOM 700 C CA . GLY A 1 88 ? 19.511 82.067 23.829 1.00 9.57 84 GLY A CA 1
ATOM 701 C C . GLY A 1 88 ? 18.503 81.890 24.948 1.00 10.00 84 GLY A C 1
ATOM 702 O O . GLY A 1 88 ? 18.622 82.499 26.012 1.00 10.39 84 GLY A O 1
ATOM 703 N N . THR A 1 89 ? 17.500 81.053 24.697 1.00 10.51 85 THR A N 1
ATOM 704 C CA . THR A 1 89 ? 16.461 80.771 25.683 1.00 9.87 85 THR A CA 1
ATOM 705 C C . THR A 1 89 ? 16.899 79.600 26.558 1.00 10.38 85 THR A C 1
ATOM 706 O O . THR A 1 89 ? 16.511 79.500 27.728 1.00 9.82 85 THR A O 1
ATOM 710 N N . GLY A 1 90 ? 17.704 78.720 25.967 1.00 10.02 86 GLY A N 1
ATOM 711 C CA . GLY A 1 90 ? 18.182 77.536 26.657 1.00 10.59 86 GLY A CA 1
ATOM 712 C C . GLY A 1 90 ? 17.726 76.269 25.947 1.00 9.40 86 GLY A C 1
ATOM 713 O O . GLY A 1 90 ? 18.351 75.216 26.076 1.00 7.75 86 GLY A O 1
ATOM 714 N N . SER A 1 91 ? 16.651 76.376 25.168 1.00 9.94 87 SER A N 1
ATOM 715 C CA . SER A 1 91 ? 16.095 75.227 24.448 1.00 10.54 87 SER A CA 1
ATOM 716 C C . SER A 1 91 ? 17.066 74.458 23.550 1.00 9.52 87 SER A C 1
ATOM 717 O O . SER A 1 91 ? 17.014 73.230 23.503 1.00 10.46 87 SER A O 1
ATOM 720 N N . ALA A 1 92 ? 17.937 75.161 22.833 1.00 8.66 88 ALA A N 1
ATOM 721 C CA . ALA A 1 92 ? 18.895 74.486 21.958 1.00 8.99 88 ALA A CA 1
ATOM 722 C C . ALA A 1 92 ? 19.865 73.651 22.791 1.00 8.89 88 ALA A C 1
ATOM 723 O O . ALA A 1 92 ? 20.272 72.559 22.389 1.00 9.01 88 ALA A O 1
ATOM 725 N N . PHE A 1 93 ? 20.229 74.172 23.958 1.00 7.71 89 PHE A N 1
ATOM 726 C CA . PHE A 1 93 ? 21.151 73.486 24.854 1.00 7.90 89 PHE A CA 1
ATOM 727 C C . PHE A 1 93 ? 20.466 72.244 25.432 1.00 6.98 89 PHE A C 1
ATOM 728 O O . PHE A 1 93 ? 21.030 71.148 25.408 1.00 5.90 89 PHE A O 1
ATOM 736 N N . TRP A 1 94 ? 19.245 72.413 25.931 1.00 6.74 90 TRP A N 1
ATOM 737 C CA . TRP A 1 94 ? 18.503 71.292 26.506 1.00 5.68 90 TRP A CA 1
ATOM 738 C C . TRP A 1 94 ? 18.228 70.214 25.459 1.00 6.83 90 TRP A C 1
ATOM 739 O O . TRP A 1 94 ? 18.346 69.012 25.736 1.00 5.89 90 TRP A O 1
ATOM 750 N N . SER A 1 95 ? 17.872 70.643 24.251 1.00 7.01 91 SER A N 1
ATOM 751 C CA . SER A 1 95 ? 17.594 69.701 23.169 1.00 7.08 91 SER A CA 1
ATOM 752 C C . SER A 1 95 ? 18.848 68.892 22.859 1.00 7.07 91 SER A C 1
ATOM 753 O O . SER A 1 95 ? 18.787 67.677 22.693 1.00 7.77 91 SER A O 1
ATOM 756 N N . HIS A 1 96 ? 19.984 69.578 22.783 1.00 6.71 92 HIS A N 1
ATOM 757 C CA . HIS A 1 96 ? 21.257 68.925 22.504 1.00 6.69 92 HIS A CA 1
ATOM 758 C C . HIS A 1 96 ? 21.589 67.868 23.557 1.00 6.86 92 HIS A C 1
ATOM 759 O O . HIS A 1 96 ? 22.017 66.762 23.229 1.00 7.39 92 HIS A O 1
ATOM 766 N N . GLU A 1 97 ? 21.399 68.207 24.826 1.00 6.07 93 GLU A N 1
ATOM 767 C CA . GLU A 1 97 ? 21.699 67.261 25.887 1.00 6.23 93 GLU A CA 1
ATOM 768 C C . GLU A 1 97 ? 20.784 66.043 25.836 1.00 5.60 93 GLU A C 1
ATOM 769 O O . GLU A 1 97 ? 21.228 64.918 26.083 1.00 5.50 93 GLU A O 1
ATOM 775 N N . TRP A 1 98 ? 19.512 66.244 25.504 1.00 6.04 94 TRP A N 1
ATOM 776 C CA . TRP A 1 98 ? 18.616 65.100 25.419 1.00 5.69 94 TRP A CA 1
ATOM 777 C C . TRP A 1 98 ? 18.971 64.204 24.237 1.00 6.29 94 TRP A C 1
ATOM 778 O O . TRP A 1 98 ? 19.090 62.987 24.380 1.00 6.19 94 TRP A O 1
ATOM 789 N N . GLU A 1 99 ? 19.137 64.808 23.068 1.00 7.02 95 GLU A N 1
ATOM 790 C CA . GLU A 1 99 ? 19.437 64.030 21.875 1.00 7.82 95 GLU A CA 1
ATOM 791 C C . GLU A 1 99 ? 20.786 63.324 21.892 1.00 7.34 95 GLU A C 1
ATOM 792 O O . GLU A 1 99 ? 20.895 62.182 21.448 1.00 7.43 95 GLU A O 1
ATOM 798 N N . LYS A 1 100 ? 21.813 63.975 22.425 1.00 6.11 96 LYS A N 1
ATOM 799 C CA . LYS A 1 100 ? 23.132 63.348 22.474 1.00 4.62 96 LYS A CA 1
ATOM 800 C C . LYS A 1 100 ? 23.309 62.372 23.634 1.00 4.54 96 LYS A C 1
ATOM 801 O O . LYS A 1 100 ? 23.912 61.308 23.472 1.00 5.60 96 LYS A O 1
ATOM 807 N N . HIS A 1 101 ? 22.776 62.726 24.800 1.00 5.06 97 HIS A N 1
ATOM 808 C CA . HIS A 1 101 ? 22.939 61.897 25.992 1.00 5.10 97 HIS A CA 1
ATOM 809 C C . HIS A 1 101 ? 21.678 61.213 26.534 1.00 4.54 97 HIS A C 1
ATOM 810 O O . HIS A 1 101 ? 21.687 60.014 26.824 1.00 5.82 97 HIS A O 1
ATOM 817 N N . GLY A 1 102 ? 20.604 61.979 26.699 1.00 4.70 98 GLY A N 1
ATOM 818 C CA . GLY A 1 102 ? 19.370 61.415 27.218 1.00 6.58 98 GLY A CA 1
ATOM 819 C C . GLY A 1 102 ? 18.860 60.194 26.472 1.00 6.61 98 GLY A C 1
ATOM 820 O O . GLY A 1 102 ? 18.419 59.219 27.081 1.00 7.10 98 GLY A O 1
ATOM 821 N N . THR A 1 103 ? 18.907 60.243 25.147 1.00 6.90 99 THR A N 1
ATOM 822 C CA . THR A 1 103 ? 18.430 59.124 24.346 1.00 6.44 99 THR A CA 1
ATOM 823 C C . THR A 1 103 ? 19.181 57.828 24.650 1.00 7.17 99 THR A C 1
ATOM 824 O O . THR A 1 103 ? 18.661 56.733 24.422 1.00 8.70 99 THR A O 1
ATOM 828 N N . CYS A 1 104 ? 20.401 57.949 25.163 1.00 6.03 100 CYS A N 1
ATOM 829 C CA . CYS A 1 104 ? 21.197 56.770 25.476 1.00 7.38 100 CYS A CA 1
ATOM 830 C C . CYS A 1 104 ? 20.807 56.127 26.804 1.00 7.51 100 CYS A C 1
ATOM 831 O O . CYS A 1 104 ? 21.386 55.114 27.202 1.00 9.75 100 CYS A O 1
ATOM 834 N N . ALA A 1 105 ? 19.817 56.707 27.479 1.00 7.37 101 ALA A N 1
ATOM 835 C CA . ALA A 1 105 ? 19.333 56.171 28.748 1.00 8.45 101 ALA A CA 1
ATOM 836 C C . ALA A 1 105 ? 17.808 56.098 28.717 1.00 9.29 101 ALA A C 1
ATOM 837 O O . ALA A 1 105 ? 17.161 56.068 29.762 1.00 7.71 101 ALA A O 1
ATOM 839 N N . GLU A 1 106 ? 17.252 56.067 27.506 1.00 9.98 102 GLU A N 1
ATOM 840 C CA . GLU A 1 106 ? 15.805 56.002 27.280 1.00 13.67 102 GLU A CA 1
ATOM 841 C C . GLU A 1 106 ? 15.087 54.889 28.029 1.00 13.63 102 GLU A C 1
ATOM 842 O O . GLU A 1 106 ? 13.906 55.016 28.352 1.00 14.76 102 GLU A O 1
ATOM 848 N N . ASN A 1 107 ? 15.795 53.793 28.271 1.00 12.81 103 ASN A N 1
ATOM 849 C CA . ASN A 1 107 ? 15.226 52.642 28.955 1.00 13.85 103 ASN A CA 1
ATOM 850 C C . ASN A 1 107 ? 15.079 52.895 30.447 1.00 12.54 103 ASN A C 1
ATOM 851 O O . ASN A 1 107 ? 14.371 52.162 31.140 1.00 13.42 103 ASN A O 1
ATOM 856 N N . VAL A 1 108 ? 15.754 53.932 30.933 1.00 9.96 104 VAL A N 1
ATOM 857 C CA . VAL A 1 108 ? 15.720 54.282 32.346 1.00 9.70 104 VAL A CA 1
ATOM 858 C C . VAL A 1 108 ? 14.853 55.510 32.617 1.00 9.58 104 VAL A C 1
ATOM 859 O O . VAL A 1 108 ? 14.063 55.520 33.560 1.00 9.99 104 VAL A O 1
ATOM 863 N N . PHE A 1 109 ? 15.000 56.541 31.789 1.00 10.12 105 PHE A N 1
ATOM 864 C CA . PHE A 1 109 ? 14.227 57.775 31.953 1.00 8.75 105 PHE A CA 1
ATOM 865 C C . PHE A 1 109 ? 13.650 58.255 30.626 1.00 10.13 105 PHE A C 1
ATOM 866 O O . PHE A 1 109 ? 14.327 58.178 29.600 1.00 10.44 105 PHE A O 1
ATOM 874 N N . ASP A 1 110 ? 12.410 58.743 30.634 1.00 8.12 106 ASP A N 1
ATOM 875 C CA . ASP A 1 110 ? 11.874 59.329 29.414 1.00 9.20 106 ASP A CA 1
ATOM 876 C C . ASP A 1 110 ? 12.314 60.792 29.527 1.00 8.10 106 ASP A C 1
ATOM 877 O O . ASP A 1 110 ? 13.103 61.125 30.420 1.00 8.16 106 ASP A O 1
ATOM 882 N N . GLN A 1 111 ? 11.845 61.670 28.651 1.00 8.66 107 GLN A N 1
ATOM 883 C CA . GLN A 1 111 ? 12.296 63.056 28.724 1.00 7.87 107 GLN A CA 1
ATOM 884 C C . GLN A 1 111 ? 12.002 63.756 30.043 1.00 7.32 107 GLN A C 1
ATOM 885 O O . GLN A 1 111 ? 12.892 64.384 30.626 1.00 6.92 107 GLN A O 1
ATOM 891 N N . HIS A 1 112 ? 10.771 63.644 30.528 1.00 6.31 108 HIS A N 1
ATOM 892 C CA . HIS A 1 112 ? 10.427 64.288 31.790 1.00 8.41 108 HIS A CA 1
ATOM 893 C C . HIS A 1 112 ? 11.290 63.741 32.927 1.00 8.67 108 HIS A C 1
ATOM 894 O O . HIS A 1 112 ? 11.790 64.502 33.755 1.00 8.87 108 HIS A O 1
ATOM 901 N N . GLY A 1 113 ? 11.458 62.421 32.965 1.00 7.38 109 GLY A N 1
ATOM 902 C CA . GLY A 1 113 ? 12.258 61.802 34.009 1.00 7.46 109 GLY A CA 1
ATOM 903 C C . GLY A 1 113 ? 13.729 62.177 33.961 1.00 7.09 109 GLY A C 1
ATOM 904 O O . GLY A 1 113 ? 14.376 62.313 35.000 1.00 6.78 109 GLY A O 1
ATOM 905 N N . TYR A 1 114 ? 14.254 62.337 32.750 1.00 5.46 110 TYR A N 1
ATOM 906 C CA . TYR A 1 114 ? 15.653 62.700 32.543 1.00 6.49 110 TYR A CA 1
ATOM 907 C C . TYR A 1 114 ? 15.932 64.100 33.087 1.00 5.33 110 TYR A C 1
ATOM 908 O O . TYR A 1 114 ? 16.838 64.294 33.900 1.00 6.39 110 TYR A O 1
ATOM 917 N N . PHE A 1 115 ? 15.163 65.081 32.625 1.00 5.94 111 PHE A N 1
ATOM 918 C CA . PHE A 1 115 ? 15.357 66.446 33.085 1.00 5.44 111 PHE A CA 1
ATOM 919 C C . PHE A 1 115 ? 15.046 66.595 34.567 1.00 6.90 111 PHE A C 1
ATOM 920 O O . PHE A 1 115 ? 15.726 67.343 35.268 1.00 8.86 111 PHE A O 1
ATOM 928 N N . LYS A 1 116 ? 14.034 65.880 35.052 1.00 7.11 112 LYS A N 1
ATOM 929 C CA . LYS A 1 116 ? 13.697 65.953 36.471 1.00 7.88 112 LYS A CA 1
ATOM 930 C C . LYS A 1 116 ? 14.845 65.403 37.323 1.00 7.37 112 LYS A C 1
ATOM 931 O O . LYS A 1 116 ? 15.195 65.981 38.353 1.00 7.49 112 LYS A O 1
ATOM 937 N N . LYS A 1 117 ? 15.432 64.287 36.901 1.00 7.04 113 LYS A N 1
ATOM 938 C CA . LYS A 1 117 ? 16.531 63.707 37.660 1.00 6.71 113 LYS A CA 1
ATOM 939 C C . LYS A 1 117 ? 17.702 64.687 37.719 1.00 5.85 113 LYS A C 1
ATOM 940 O O . LYS A 1 117 ? 18.321 64.864 38.769 1.00 5.91 113 LYS A O 1
ATOM 946 N N . ALA A 1 118 ? 18.008 65.321 36.592 1.00 6.28 114 ALA A N 1
ATOM 947 C CA . ALA A 1 118 ? 19.106 66.280 36.551 1.00 6.03 114 ALA A CA 1
ATOM 948 C C . ALA A 1 118 ? 18.836 67.432 37.519 1.00 6.78 114 ALA A C 1
ATOM 949 O O . ALA A 1 118 ? 19.737 67.886 38.226 1.00 6.45 114 ALA A O 1
ATOM 951 N N . LEU A 1 119 ? 17.594 67.907 37.538 1.00 6.53 115 LEU A N 1
ATOM 952 C CA . LEU A 1 119 ? 17.215 69.002 38.423 1.00 6.39 115 LEU A CA 1
ATOM 953 C C . LEU A 1 119 ? 17.297 68.589 39.886 1.00 7.50 115 LEU A C 1
ATOM 954 O O . LEU A 1 119 ? 17.734 69.371 40.734 1.00 8.03 115 LEU A O 1
ATOM 959 N N . ASP A 1 120 ? 16.877 67.362 40.184 1.00 6.56 116 ASP A N 1
ATOM 960 C CA . ASP A 1 120 ? 16.917 66.872 41.557 1.00 8.42 116 ASP A CA 1
ATOM 961 C C . ASP A 1 120 ? 18.360 66.699 42.026 1.00 7.94 116 ASP A C 1
ATOM 962 O O . ASP A 1 120 ? 18.687 67.016 43.173 1.00 7.74 116 ASP A O 1
ATOM 967 N N . LEU A 1 121 ? 19.226 66.205 41.142 1.00 7.11 117 LEU A N 1
ATOM 968 C CA . LEU A 1 121 ? 20.637 66.031 41.477 1.00 6.35 117 LEU A CA 1
ATOM 969 C C . LEU A 1 121 ? 21.277 67.401 41.728 1.00 7.00 117 LEU A C 1
ATOM 970 O O . LEU A 1 121 ? 22.116 67.556 42.615 1.00 7.64 117 LEU A O 1
ATOM 975 N N . LYS A 1 122 ? 20.859 68.393 40.947 1.00 5.78 118 LYS A N 1
ATOM 976 C CA . LYS A 1 122 ? 21.381 69.750 41.071 1.00 7.92 118 LYS A CA 1
ATOM 977 C C . LYS A 1 122 ? 21.071 70.317 42.456 1.00 7.84 118 LYS A C 1
ATOM 978 O O . LYS A 1 122 ? 21.932 70.915 43.102 1.00 8.45 118 LYS A O 1
ATOM 984 N N . ASN A 1 123 ? 19.839 70.124 42.908 1.00 7.87 119 ASN A N 1
ATOM 985 C CA . ASN A 1 123 ? 19.428 70.613 44.220 1.00 7.49 119 ASN A CA 1
ATOM 986 C C . ASN A 1 123 ? 20.117 69.820 45.327 1.00 8.85 119 ASN A C 1
ATOM 987 O O . ASN A 1 123 ? 20.409 70.356 46.393 1.00 9.18 119 ASN A O 1
ATOM 992 N N . GLN A 1 124 ? 20.373 68.543 45.060 1.00 9.47 120 GLN A N 1
ATOM 993 C CA . GLN A 1 124 ? 21.027 67.642 46.008 1.00 12.26 120 GLN A CA 1
ATOM 994 C C . GLN A 1 124 ? 22.511 67.965 46.176 1.00 12.47 120 GLN A C 1
ATOM 995 O O . GLN A 1 124 ? 23.075 67.813 47.261 1.00 13.26 120 GLN A O 1
ATOM 1001 N N . ILE A 1 125 ? 23.131 68.422 45.094 1.00 10.92 121 ILE A N 1
ATOM 1002 C CA . ILE A 1 125 ? 24.556 68.726 45.092 1.00 10.55 121 ILE A CA 1
ATOM 1003 C C . ILE A 1 125 ? 24.839 70.190 44.763 1.00 10.80 121 ILE A C 1
ATOM 1004 O O . ILE A 1 125 ? 25.149 70.530 43.618 1.00 9.71 121 ILE A O 1
ATOM 1009 N N . ASN A 1 126 ? 24.725 71.052 45.770 1.00 10.10 122 ASN A N 1
ATOM 1010 C CA . ASN A 1 126 ? 24.979 72.481 45.591 1.00 9.94 122 ASN A CA 1
ATOM 1011 C C . ASN A 1 126 ? 26.476 72.693 45.773 1.00 9.45 122 ASN A C 1
ATOM 1012 O O . ASN A 1 126 ? 26.964 72.856 46.894 1.00 9.10 122 ASN A O 1
ATOM 1017 N N . LEU A 1 127 ? 27.200 72.690 44.662 1.00 8.36 123 LEU A N 1
ATOM 1018 C CA . LEU A 1 127 ? 28.647 72.835 44.685 1.00 8.95 123 LEU A CA 1
ATOM 1019 C C . LEU A 1 127 ? 29.158 74.160 45.228 1.00 9.94 123 LEU A C 1
ATOM 1020 O O . LEU A 1 127 ? 30.147 74.188 45.956 1.00 10.17 123 LEU A O 1
ATOM 1025 N N . LEU A 1 128 ? 28.498 75.259 44.881 1.00 10.14 124 LEU A N 1
ATOM 1026 C CA . LEU A 1 128 ? 28.943 76.555 45.374 1.00 9.55 124 LEU A CA 1
ATOM 1027 C C . LEU A 1 128 ? 28.884 76.580 46.896 1.00 9.40 124 LEU A C 1
ATOM 1028 O O . LEU A 1 128 ? 29.834 77.003 47.552 1.00 9.20 124 LEU A O 1
ATOM 1033 N N . GLU A 1 129 ? 27.773 76.117 47.461 1.00 8.33 125 GLU A N 1
ATOM 1034 C CA . GLU A 1 129 ? 27.627 76.109 48.913 1.00 10.64 125 GLU A CA 1
ATOM 1035 C C . GLU A 1 129 ? 28.591 75.155 49.601 1.00 9.76 125 GLU A C 1
ATOM 1036 O O . GLU A 1 129 ? 29.091 75.450 50.684 1.00 10.12 125 GLU A O 1
ATOM 1042 N N . ILE A 1 130 ? 28.849 74.011 48.979 1.00 9.43 126 ILE A N 1
ATOM 1043 C CA . ILE A 1 130 ? 29.777 73.043 49.544 1.00 8.21 126 ILE A CA 1
ATOM 1044 C C . ILE A 1 130 ? 31.173 73.655 49.582 1.00 9.54 126 ILE A C 1
ATOM 1045 O O . ILE A 1 130 ? 31.860 73.603 50.602 1.00 10.27 126 ILE A O 1
ATOM 1050 N N . LEU A 1 131 ? 31.584 74.251 48.469 1.00 8.77 127 LEU A N 1
ATOM 1051 C CA . LEU A 1 131 ? 32.907 74.842 48.392 1.00 8.72 127 LEU A CA 1
ATOM 1052 C C . LEU A 1 131 ? 33.069 76.047 49.305 1.00 9.67 127 LEU A C 1
ATOM 1053 O O . LEU A 1 131 ? 34.068 76.157 50.015 1.00 8.58 127 LEU A O 1
ATOM 1058 N N . GLN A 1 132 ? 32.090 76.945 49.315 1.00 10.45 128 GLN A N 1
ATOM 1059 C CA . GLN A 1 132 ? 32.214 78.112 50.175 1.00 12.15 128 GLN A CA 1
ATOM 1060 C C . GLN A 1 132 ? 32.160 77.705 51.645 1.00 12.24 128 GLN A C 1
ATOM 1061 O O . GLN A 1 132 ? 32.717 78.391 52.506 1.00 13.04 128 GLN A O 1
ATOM 1067 N N . GLY A 1 133 ? 31.523 76.572 51.926 1.00 11.97 129 GLY A N 1
ATOM 1068 C CA . GLY A 1 133 ? 31.444 76.089 53.292 1.00 12.65 129 GLY A CA 1
ATOM 1069 C C . GLY A 1 133 ? 32.814 75.668 53.796 1.00 12.72 129 GLY A C 1
ATOM 1070 O O . GLY A 1 133 ? 33.046 75.576 55.005 1.00 15.22 129 GLY A O 1
ATOM 1071 N N . ALA A 1 134 ? 33.726 75.415 52.862 1.00 12.87 130 ALA A N 1
ATOM 1072 C CA . ALA A 1 134 ? 35.084 75.004 53.198 1.00 11.48 130 ALA A CA 1
ATOM 1073 C C . ALA A 1 134 ? 36.092 76.128 52.955 1.00 11.11 130 ALA A C 1
ATOM 1074 O O . ALA A 1 134 ? 37.301 75.901 52.962 1.00 11.37 130 ALA A O 1
ATOM 1076 N N . GLY A 1 135 ? 35.593 77.340 52.735 1.00 10.37 131 GLY A N 1
ATOM 1077 C CA . GLY A 1 135 ? 36.482 78.467 52.511 1.00 10.74 131 GLY A CA 1
ATOM 1078 C C . GLY A 1 135 ? 37.033 78.577 51.101 1.00 10.97 131 GLY A C 1
ATOM 1079 O O . GLY A 1 135 ? 38.030 79.259 50.870 1.00 14.26 131 GLY A O 1
ATOM 1080 N N . ILE A 1 136 ? 36.385 77.900 50.159 1.00 11.66 132 ILE A N 1
ATOM 1081 C CA . ILE A 1 136 ? 36.800 77.922 48.760 1.00 11.06 132 ILE A CA 1
ATOM 1082 C C . ILE A 1 136 ? 35.760 78.748 48.009 1.00 12.31 132 ILE A C 1
ATOM 1083 O O . ILE A 1 136 ? 34.672 78.265 47.708 1.00 12.34 132 ILE A O 1
ATOM 1088 N N . HIS A 1 137 ? 36.097 80.003 47.724 1.00 12.88 133 HIS A N 1
ATOM 1089 C CA . HIS A 1 137 ? 35.165 80.898 47.049 1.00 14.15 133 HIS A CA 1
ATOM 1090 C C . HIS A 1 137 ? 35.597 81.325 45.655 1.00 12.57 133 HIS A C 1
ATOM 1091 O O . HIS A 1 137 ? 36.786 81.343 45.330 1.00 13.06 133 HIS A O 1
ATOM 1098 N N . PRO A 1 138 ? 34.618 81.672 44.804 1.00 13.72 134 PRO A N 1
ATOM 1099 C CA . PRO A 1 138 ? 34.884 82.111 43.432 1.00 14.25 134 PRO A CA 1
ATOM 1100 C C . PRO A 1 138 ? 35.284 83.584 43.450 1.00 15.51 134 PRO A C 1
ATOM 1101 O O . PRO A 1 138 ? 34.547 84.453 42.978 1.00 15.56 134 PRO A O 1
ATOM 1105 N N . ASP A 1 139 ? 36.460 83.846 44.013 1.00 16.40 135 ASP A N 1
ATOM 1106 C CA . ASP A 1 139 ? 36.988 85.200 44.137 1.00 17.31 135 ASP A CA 1
ATOM 1107 C C . ASP A 1 139 ? 38.268 85.416 43.336 1.00 17.82 135 ASP A C 1
ATOM 1108 O O . ASP A 1 139 ? 39.027 86.347 43.610 1.00 18.17 135 ASP A O 1
ATOM 1113 N N . GLY A 1 140 ? 38.511 84.559 42.351 1.00 16.12 136 GLY A N 1
ATOM 1114 C CA . GLY A 1 140 ? 39.710 84.691 41.546 1.00 15.42 136 GLY A CA 1
ATOM 1115 C C . GLY A 1 140 ? 40.945 84.124 42.222 1.00 14.87 136 GLY A C 1
ATOM 1116 O O . GLY A 1 140 ? 42.036 84.151 41.656 1.00 14.97 136 GLY A O 1
ATOM 1117 N N . GLY A 1 141 ? 40.776 83.606 43.436 1.00 14.70 137 GLY A N 1
ATOM 1118 C CA . GLY A 1 141 ? 41.900 83.038 44.157 1.00 14.70 137 GLY A CA 1
ATOM 1119 C C . GLY A 1 141 ? 42.272 81.659 43.647 1.00 15.76 137 GLY A C 1
ATOM 1120 O O . GLY A 1 141 ? 41.556 81.077 42.823 1.00 15.74 137 GLY A O 1
ATOM 1121 N N . PHE A 1 142 ? 43.398 81.134 44.119 1.00 15.55 138 PHE A N 1
ATOM 1122 C CA . PHE A 1 142 ? 43.845 79.809 43.713 1.00 15.26 138 PHE A CA 1
ATOM 1123 C C . PHE A 1 142 ? 43.699 78.812 44.850 1.00 14.90 138 PHE A C 1
ATOM 1124 O O . PHE A 1 142 ? 43.951 79.131 46.014 1.00 14.83 138 PHE A O 1
ATOM 1132 N N . TYR A 1 143 ? 43.275 77.602 44.504 1.00 12.60 139 TYR A N 1
ATOM 1133 C CA . TYR A 1 143 ? 43.066 76.549 45.483 1.00 12.59 139 TYR A CA 1
ATOM 1134 C C . TYR A 1 143 ? 43.673 75.251 44.984 1.00 12.73 139 TYR A C 1
ATOM 1135 O O . TYR A 1 143 ? 43.791 75.038 43.778 1.00 13.46 139 TYR A O 1
ATOM 1144 N N . SER A 1 144 ? 44.059 74.379 45.908 1.00 12.50 140 SER A N 1
ATOM 1145 C CA . SER A 1 144 ? 44.645 73.113 45.509 1.00 12.72 140 SER A CA 1
ATOM 1146 C C . SER A 1 144 ? 43.541 72.211 44.986 1.00 11.79 140 SER A C 1
ATOM 1147 O O . SER A 1 144 ? 42.405 72.258 45.460 1.00 11.33 140 SER A O 1
ATOM 1150 N N . LEU A 1 145 ? 43.884 71.395 43.998 1.00 11.50 141 LEU A N 1
ATOM 1151 C CA . LEU A 1 145 ? 42.930 70.471 43.410 1.00 11.29 141 LEU A CA 1
ATOM 1152 C C . LEU A 1 145 ? 42.376 69.541 44.489 1.00 11.31 141 LEU A C 1
ATOM 1153 O O . LEU A 1 145 ? 41.171 69.282 44.553 1.00 10.29 141 LEU A O 1
ATOM 1158 N N . ASN A 1 146 ? 43.259 69.049 45.351 1.00 11.13 142 ASN A N 1
ATOM 1159 C CA . ASN A 1 146 ? 42.841 68.150 46.415 1.00 12.50 142 ASN A CA 1
ATOM 1160 C C . ASN A 1 146 ? 41.884 68.785 47.427 1.00 10.54 142 ASN A C 1
ATOM 1161 O O . ASN A 1 146 ? 41.003 68.105 47.956 1.00 9.62 142 ASN A O 1
ATOM 1166 N N . SER A 1 147 ? 42.042 70.079 47.698 1.00 8.23 143 SER A N 1
ATOM 1167 C CA . SER A 1 147 ? 41.157 70.748 48.649 1.00 8.75 143 SER A CA 1
ATOM 1168 C C . SER A 1 147 ? 39.735 70.780 48.094 1.00 7.36 143 SER A C 1
ATOM 1169 O O . SER A 1 147 ? 38.759 70.619 48.830 1.00 6.90 143 SER A O 1
ATOM 1172 N N . ILE A 1 148 ? 39.632 70.979 46.784 1.00 7.62 144 ILE A N 1
ATOM 1173 C CA . ILE A 1 148 ? 38.343 71.035 46.110 1.00 7.80 144 ILE A CA 1
ATOM 1174 C C . ILE A 1 148 ? 37.690 69.653 46.116 1.00 8.27 144 ILE A C 1
ATOM 1175 O O . ILE A 1 148 ? 36.512 69.510 46.450 1.00 8.47 144 ILE A O 1
ATOM 1180 N N . LYS A 1 149 ? 38.466 68.637 45.757 1.00 7.74 145 LYS A N 1
ATOM 1181 C CA . LYS A 1 149 ? 37.962 67.267 45.733 1.00 8.15 145 LYS A CA 1
ATOM 1182 C C . LYS A 1 149 ? 37.505 66.808 47.114 1.00 7.89 145 LYS A C 1
ATOM 1183 O O . LYS A 1 149 ? 36.419 66.250 47.269 1.00 8.35 145 LYS A O 1
ATOM 1189 N N . ASN A 1 150 ? 38.338 67.051 48.120 1.00 8.92 146 ASN A N 1
ATOM 1190 C CA . ASN A 1 150 ? 38.021 66.609 49.471 1.00 9.77 146 ASN A CA 1
ATOM 1191 C C . ASN A 1 150 ? 36.890 67.365 50.153 1.00 10.43 146 ASN A C 1
ATOM 1192 O O . ASN A 1 150 ? 36.170 66.793 50.970 1.00 9.98 146 ASN A O 1
ATOM 1197 N N . ALA A 1 151 ? 36.719 68.639 49.817 1.00 9.38 147 ALA A N 1
ATOM 1198 C CA . ALA A 1 151 ? 35.634 69.416 50.398 1.00 8.97 147 ALA A CA 1
ATOM 1199 C C . ALA A 1 151 ? 34.324 68.794 49.917 1.00 8.89 147 ALA A C 1
ATOM 1200 O O . ALA A 1 151 ? 33.371 68.643 50.678 1.00 9.86 147 ALA A O 1
ATOM 1202 N N . ILE A 1 152 ? 34.292 68.422 48.641 1.00 8.99 148 ILE A N 1
ATOM 1203 C CA . ILE A 1 152 ? 33.102 67.813 48.063 1.00 8.55 148 ILE A CA 1
ATOM 1204 C C . ILE A 1 152 ? 32.881 66.399 48.600 1.00 8.82 148 ILE A C 1
ATOM 1205 O O . ILE A 1 152 ? 31.757 66.025 48.932 1.00 9.54 148 ILE A O 1
ATOM 1210 N N . ARG A 1 153 ? 33.954 65.623 48.704 1.00 9.10 149 ARG A N 1
ATOM 1211 C CA . ARG A 1 153 ? 33.838 64.262 49.212 1.00 10.39 149 ARG A CA 1
ATOM 1212 C C . ARG A 1 153 ? 33.295 64.248 50.639 1.00 10.98 149 ARG A C 1
ATOM 1213 O O . ARG A 1 153 ? 32.438 63.435 50.977 1.00 10.62 149 ARG A O 1
ATOM 1221 N N . SER A 1 154 ? 33.793 65.150 51.480 1.00 11.25 150 SER A N 1
ATOM 1222 C CA . SER A 1 154 ? 33.334 65.212 52.862 1.00 12.43 150 SER A CA 1
ATOM 1223 C C . SER A 1 154 ? 31.855 65.578 52.942 1.00 13.08 150 SER A C 1
ATOM 1224 O O . SER A 1 154 ? 31.146 65.142 53.851 1.00 14.76 150 SER A O 1
ATOM 1227 N N . ALA A 1 155 ? 31.394 66.375 51.985 1.00 11.70 151 ALA A N 1
ATOM 1228 C CA . ALA A 1 155 ? 30.008 66.819 51.965 1.00 13.05 151 ALA A CA 1
ATOM 1229 C C . ALA A 1 155 ? 29.002 65.806 51.432 1.00 13.33 151 ALA A C 1
ATOM 1230 O O . ALA A 1 155 ? 27.992 65.537 52.081 1.00 16.58 151 ALA A O 1
ATOM 1232 N N . ILE A 1 156 ? 29.265 65.246 50.255 1.00 12.77 152 ILE A N 1
ATOM 1233 C CA . ILE A 1 156 ? 28.331 64.299 49.660 1.00 12.99 152 ILE A CA 1
ATOM 1234 C C . ILE A 1 156 ? 28.686 62.831 49.867 1.00 11.26 152 ILE A C 1
ATOM 1235 O O . ILE A 1 156 ? 27.863 61.952 49.605 1.00 13.00 152 ILE A O 1
ATOM 1240 N N . GLY A 1 157 ? 29.907 62.564 50.322 1.00 10.25 153 GLY A N 1
ATOM 1241 C CA . GLY A 1 157 ? 30.311 61.191 50.576 1.00 10.14 153 GLY A CA 1
ATOM 1242 C C . GLY A 1 157 ? 30.925 60.429 49.417 1.00 9.71 153 GLY A C 1
ATOM 1243 O O . GLY A 1 157 ? 31.186 59.226 49.533 1.00 9.79 153 GLY A O 1
ATOM 1244 N N . TYR A 1 158 ? 31.156 61.116 48.301 1.00 9.01 154 TYR A N 1
ATOM 1245 C CA . TYR A 1 158 ? 31.745 60.502 47.113 1.00 8.08 154 TYR A CA 1
ATOM 1246 C C . TYR A 1 158 ? 32.804 61.421 46.512 1.00 8.18 154 TYR A C 1
ATOM 1247 O O . TYR A 1 158 ? 32.701 62.644 46.612 1.00 10.11 154 TYR A O 1
ATOM 1256 N N . ALA A 1 159 ? 33.816 60.824 45.889 1.00 7.73 155 ALA A N 1
ATOM 1257 C CA . ALA A 1 159 ? 34.904 61.581 45.276 1.00 8.18 155 ALA A CA 1
ATOM 1258 C C . ALA A 1 159 ? 34.496 62.108 43.901 1.00 8.75 155 ALA A C 1
ATOM 1259 O O . ALA A 1 159 ? 34.076 61.345 43.034 1.00 10.20 155 ALA A O 1
ATOM 1261 N N . PRO A 1 160 ? 34.612 63.425 43.688 1.00 8.13 156 PRO A N 1
ATOM 1262 C CA . PRO A 1 160 ? 34.242 64.008 42.398 1.00 8.03 156 PRO A CA 1
ATOM 1263 C C . PRO A 1 160 ? 35.377 64.017 41.381 1.00 8.10 156 PRO A C 1
ATOM 1264 O O . PRO A 1 160 ? 36.547 63.823 41.719 1.00 8.77 156 PRO A O 1
ATOM 1268 N N . GLY A 1 161 ? 35.004 64.248 40.128 1.00 7.39 157 GLY A N 1
ATOM 1269 C CA . GLY A 1 161 ? 35.970 64.365 39.054 1.00 6.38 157 GLY A CA 1
ATOM 1270 C C . GLY A 1 161 ? 36.043 65.857 38.782 1.00 6.40 157 GLY A C 1
ATOM 1271 O O . GLY A 1 161 ? 35.006 66.526 38.728 1.00 6.44 157 GLY A O 1
ATOM 1272 N N . ILE A 1 162 ? 37.249 66.391 38.629 1.00 7.11 158 ILE A N 1
ATOM 1273 C CA . ILE A 1 162 ? 37.421 67.819 38.382 1.00 7.49 158 ILE A CA 1
ATOM 1274 C C . ILE A 1 162 ? 38.049 68.081 37.012 1.00 8.87 158 ILE A C 1
ATOM 1275 O O . ILE A 1 162 ? 39.095 67.520 36.685 1.00 9.60 158 ILE A O 1
ATOM 1280 N N . GLU A 1 163 ? 37.408 68.935 36.218 1.00 8.57 159 GLU A N 1
ATOM 1281 C CA . GLU A 1 163 ? 37.911 69.279 34.891 1.00 8.99 159 GLU A CA 1
ATOM 1282 C C . GLU A 1 163 ? 38.264 70.755 34.862 1.00 8.80 159 GLU A C 1
ATOM 1283 O O . GLU A 1 163 ? 37.520 71.587 35.382 1.00 7.19 159 GLU A O 1
ATOM 1289 N N . CYS A 1 164 ? 39.395 71.074 34.243 1.00 8.15 160 CYS A N 1
ATOM 1290 C CA . CYS A 1 164 ? 39.856 72.450 34.138 1.00 9.96 160 CYS A CA 1
ATOM 1291 C C . CYS A 1 164 ? 40.005 72.883 32.692 1.00 10.57 160 CYS A C 1
ATOM 1292 O O . CYS A 1 164 ? 40.141 72.054 31.795 1.00 12.73 160 CYS A O 1
ATOM 1295 N N . ASN A 1 165 ? 39.943 74.190 32.475 1.00 10.94 161 ASN A N 1
ATOM 1296 C CA . ASN A 1 165 ? 40.167 74.755 31.154 1.00 11.56 161 ASN A CA 1
ATOM 1297 C C . ASN A 1 165 ? 41.066 75.960 31.408 1.00 13.56 161 ASN A C 1
ATOM 1298 O O . ASN A 1 165 ? 41.509 76.169 32.539 1.00 11.85 161 ASN A O 1
ATOM 1303 N N . VAL A 1 166 ? 41.360 76.743 30.381 1.00 15.16 162 VAL A N 1
ATOM 1304 C CA . VAL A 1 166 ? 42.242 77.886 30.565 1.00 17.29 162 VAL A CA 1
ATOM 1305 C C . VAL A 1 166 ? 41.542 79.202 30.269 1.00 17.25 162 VAL A C 1
ATOM 1306 O O . VAL A 1 166 ? 40.742 79.287 29.341 1.00 18.69 162 VAL A O 1
ATOM 1310 N N . ASP A 1 167 ? 41.840 80.223 31.066 1.00 19.18 163 ASP A N 1
ATOM 1311 C CA . ASP A 1 167 ? 41.241 81.536 30.857 1.00 20.94 163 ASP A CA 1
ATOM 1312 C C . ASP A 1 167 ? 42.097 82.285 29.843 1.00 23.71 163 ASP A C 1
ATOM 1313 O O . ASP A 1 167 ? 42.981 81.697 29.222 1.00 23.54 163 ASP A O 1
ATOM 1318 N N . GLU A 1 168 ? 41.839 83.577 29.671 1.00 25.81 164 GLU A N 1
ATOM 1319 C CA . GLU A 1 168 ? 42.608 84.366 28.717 1.00 28.80 164 GLU A CA 1
ATOM 1320 C C . GLU A 1 168 ? 44.045 84.573 29.188 1.00 29.21 164 GLU A C 1
ATOM 1321 O O . GLU A 1 168 ? 44.976 84.553 28.383 1.00 30.61 164 GLU A O 1
ATOM 1327 N N . SER A 1 169 ? 44.221 84.765 30.492 1.00 29.96 165 SER A N 1
ATOM 1328 C CA . SER A 1 169 ? 45.548 84.986 31.062 1.00 30.03 165 SER A CA 1
ATOM 1329 C C . SER A 1 169 ? 46.408 83.722 31.089 1.00 29.31 165 SER A C 1
ATOM 1330 O O . SER A 1 169 ? 47.552 83.752 31.546 1.00 29.47 165 SER A O 1
ATOM 1333 N N . GLY A 1 170 ? 45.854 82.616 30.603 1.00 28.26 166 GLY A N 1
ATOM 1334 C CA . GLY A 1 170 ? 46.596 81.368 30.570 1.00 26.95 166 GLY A CA 1
ATOM 1335 C C . GLY A 1 170 ? 46.550 80.559 31.853 1.00 26.04 166 GLY A C 1
ATOM 1336 O O . GLY A 1 170 ? 47.167 79.497 31.943 1.00 26.81 166 GLY A O 1
ATOM 1337 N N . ASN A 1 171 ? 45.821 81.053 32.848 1.00 24.70 167 ASN A N 1
ATOM 1338 C CA . ASN A 1 171 ? 45.710 80.358 34.124 1.00 22.83 167 ASN A CA 1
ATOM 1339 C C . ASN A 1 171 ? 44.764 79.164 34.056 1.00 21.73 167 ASN A C 1
ATOM 1340 O O . ASN A 1 171 ? 43.720 79.221 33.403 1.00 19.47 167 ASN A O 1
ATOM 1345 N N . SER A 1 172 ? 45.148 78.082 34.727 1.00 19.00 168 SER A N 1
ATOM 1346 C CA . SER A 1 172 ? 44.333 76.876 34.787 1.00 16.65 168 SER A CA 1
ATOM 1347 C C . SER A 1 172 ? 43.229 77.197 35.787 1.00 15.46 168 SER A C 1
ATOM 1348 O O . SER A 1 172 ? 43.494 77.765 36.848 1.00 14.45 168 SER A O 1
ATOM 1351 N N . GLN A 1 173 ? 41.993 76.835 35.461 1.00 12.48 169 GLN A N 1
ATOM 1352 C CA . GLN A 1 173 ? 40.878 77.152 36.340 1.00 10.96 169 GLN A CA 1
ATOM 1353 C C . GLN A 1 173 ? 39.835 76.048 36.476 1.00 9.41 169 GLN A C 1
ATOM 1354 O O . GLN A 1 173 ? 39.666 75.217 35.579 1.00 9.95 169 GLN A O 1
ATOM 1360 N N . LEU A 1 174 ? 39.142 76.058 37.610 1.00 8.80 170 LEU A N 1
ATOM 1361 C CA . LEU A 1 174 ? 38.084 75.090 37.896 1.00 9.13 170 LEU A CA 1
ATOM 1362 C C . LEU A 1 174 ? 36.963 75.332 36.891 1.00 8.81 170 LEU A C 1
ATOM 1363 O O . LEU A 1 174 ? 36.326 76.384 36.912 1.00 10.26 170 LEU A O 1
ATOM 1368 N N . TYR A 1 175 ? 36.711 74.353 36.029 1.00 8.18 171 TYR A N 1
ATOM 1369 C CA . TYR A 1 175 ? 35.692 74.494 34.995 1.00 7.06 171 TYR A CA 1
ATOM 1370 C C . TYR A 1 175 ? 34.444 73.628 35.197 1.00 6.25 171 TYR A C 1
ATOM 1371 O O . TYR A 1 175 ? 33.333 74.152 35.272 1.00 7.60 171 TYR A O 1
ATOM 1380 N N . GLN A 1 176 ? 34.607 72.312 35.276 1.00 6.32 172 GLN A N 1
ATOM 1381 C CA . GLN A 1 176 ? 33.451 71.442 35.478 1.00 5.76 172 GLN A CA 1
ATOM 1382 C C . GLN A 1 176 ? 33.707 70.417 36.572 1.00 5.88 172 GLN A C 1
ATOM 1383 O O . GLN A 1 176 ? 34.852 70.039 36.832 1.00 6.03 172 GLN A O 1
ATOM 1389 N N . ILE A 1 177 ? 32.632 69.976 37.215 1.00 5.91 173 ILE A N 1
ATOM 1390 C CA . ILE A 1 177 ? 32.718 68.991 38.281 1.00 5.72 173 ILE A CA 1
ATOM 1391 C C . ILE A 1 177 ? 31.787 67.831 37.954 1.00 5.99 173 ILE A C 1
ATOM 1392 O O . ILE A 1 177 ? 30.611 68.034 37.646 1.00 6.26 173 ILE A O 1
ATOM 1397 N N . TYR A 1 178 ? 32.342 66.622 38.007 1.00 6.23 174 TYR A N 1
ATOM 1398 C CA . TYR A 1 178 ? 31.627 65.385 37.694 1.00 7.82 174 TYR A CA 1
ATOM 1399 C C . TYR A 1 178 ? 31.312 64.557 38.939 1.00 8.34 174 TYR A C 1
ATOM 1400 O O . TYR A 1 178 ? 32.183 64.327 39.780 1.00 8.87 174 TYR A O 1
ATOM 1409 N N . ILE A 1 179 ? 30.071 64.094 39.039 1.00 7.81 175 ILE A N 1
ATOM 1410 C CA . ILE A 1 179 ? 29.631 63.251 40.152 1.00 9.19 175 ILE A CA 1
ATOM 1411 C C . ILE A 1 179 ? 28.984 62.032 39.501 1.00 8.50 175 ILE A C 1
ATOM 1412 O O . ILE A 1 179 ? 28.188 62.180 38.579 1.00 9.02 175 ILE A O 1
ATOM 1417 N N . CYS A 1 180 ? 29.316 60.830 39.965 1.00 8.29 176 CYS A N 1
ATOM 1418 C CA . CYS A 1 180 ? 28.743 59.635 39.351 1.00 8.19 176 CYS A CA 1
ATOM 1419 C C . CYS A 1 180 ? 27.447 59.113 39.969 1.00 7.13 176 CYS A C 1
ATOM 1420 O O . CYS A 1 180 ? 27.249 59.164 41.185 1.00 8.08 176 CYS A O 1
ATOM 1423 N N . VAL A 1 181 ? 26.557 58.635 39.099 1.00 6.59 177 VAL A N 1
ATOM 1424 C CA . VAL A 1 181 ? 25.259 58.086 39.487 1.00 7.85 177 VAL A CA 1
ATOM 1425 C C . VAL A 1 181 ? 25.167 56.675 38.909 1.00 8.87 177 VAL A C 1
ATOM 1426 O O . VAL A 1 181 ? 25.614 56.434 37.789 1.00 8.02 177 VAL A O 1
ATOM 1430 N N . ASP A 1 182 ? 24.589 55.742 39.659 1.00 9.94 178 ASP A N 1
ATOM 1431 C CA . ASP A 1 182 ? 24.489 54.367 39.175 1.00 10.34 178 ASP A CA 1
ATOM 1432 C C . ASP A 1 182 ? 23.609 54.245 37.930 1.00 11.40 178 ASP A C 1
ATOM 1433 O O . ASP A 1 182 ? 22.761 55.099 37.666 1.00 10.66 178 ASP A O 1
ATOM 1438 N N . GLY A 1 183 ? 23.829 53.172 37.172 1.00 12.00 179 GLY A N 1
ATOM 1439 C CA . GLY A 1 183 ? 23.077 52.932 35.950 1.00 13.30 179 GLY A CA 1
ATOM 1440 C C . GLY A 1 183 ? 21.563 52.962 36.054 1.00 14.81 179 GLY A C 1
ATOM 1441 O O . GLY A 1 183 ? 20.884 53.268 35.074 1.00 15.80 179 GLY A O 1
ATOM 1442 N N . SER A 1 184 ? 21.021 52.640 37.226 1.00 14.41 180 SER A N 1
ATOM 1443 C CA . SER A 1 184 ? 19.573 52.653 37.406 1.00 15.18 180 SER A CA 1
ATOM 1444 C C . SER A 1 184 ? 19.098 54.077 37.672 1.00 14.68 180 SER A C 1
ATOM 1445 O O . SER A 1 184 ? 17.896 54.350 37.686 1.00 15.57 180 SER A O 1
ATOM 1448 N N . GLY A 1 185 ? 20.057 54.976 37.879 1.00 14.72 181 GLY A N 1
ATOM 1449 C CA . GLY A 1 185 ? 19.755 56.371 38.145 1.00 14.52 181 GLY A CA 1
ATOM 1450 C C . GLY A 1 185 ? 19.151 56.600 39.516 1.00 15.39 181 GLY A C 1
ATOM 1451 O O . GLY A 1 185 ? 18.604 57.669 39.790 1.00 16.65 181 GLY A O 1
ATOM 1452 N N . SER A 1 186 ? 19.270 55.607 40.389 1.00 14.15 182 SER A N 1
ATOM 1453 C CA . SER A 1 186 ? 18.694 55.691 41.726 1.00 15.70 182 SER A CA 1
ATOM 1454 C C . SER A 1 186 ? 19.567 56.317 42.807 1.00 15.71 182 SER A C 1
ATOM 1455 O O . SER A 1 186 ? 19.056 56.986 43.708 1.00 18.66 182 SER A O 1
ATOM 1458 N N . ASN A 1 187 ? 20.877 56.116 42.723 1.00 13.26 183 ASN A N 1
ATOM 1459 C CA . ASN A 1 187 ? 21.769 56.641 43.750 1.00 12.80 183 ASN A CA 1
ATOM 1460 C C . ASN A 1 187 ? 23.163 56.984 43.246 1.00 10.79 183 ASN A C 1
ATOM 1461 O O . ASN A 1 187 ? 23.584 56.540 42.175 1.00 10.64 183 ASN A O 1
ATOM 1466 N N . LEU A 1 188 ? 23.879 57.783 44.030 1.00 9.60 184 LEU A N 1
ATOM 1467 C CA . LEU A 1 188 ? 25.240 58.160 43.681 1.00 9.41 184 LEU A CA 1
ATOM 1468 C C . LEU A 1 188 ? 26.136 56.947 43.879 1.00 9.76 184 LEU A C 1
ATOM 1469 O O . LEU A 1 188 ? 25.812 56.043 44.653 1.00 9.88 184 LEU A O 1
ATOM 1474 N N . ILE A 1 189 ? 27.261 56.934 43.174 1.00 8.55 185 ILE A N 1
ATOM 1475 C CA . ILE A 1 189 ? 28.237 55.854 43.285 1.00 8.88 185 ILE A CA 1
ATOM 1476 C C . ILE A 1 189 ? 29.621 56.437 43.054 1.00 9.13 185 ILE A C 1
ATOM 1477 O O . ILE A 1 189 ? 29.761 57.539 42.519 1.00 9.51 185 ILE A O 1
ATOM 1482 N N . GLU A 1 190 ? 30.649 55.707 43.466 1.00 9.11 186 GLU A N 1
ATOM 1483 C CA . GLU A 1 190 ? 32.008 56.161 43.230 1.00 9.71 186 GLU A CA 1
ATOM 1484 C C . GLU A 1 190 ? 32.195 55.972 41.732 1.00 10.18 186 GLU A C 1
ATOM 1485 O O . GLU A 1 190 ? 31.666 55.023 41.154 1.00 10.53 186 GLU A O 1
ATOM 1491 N N . CYS A 1 191 ? 32.932 56.875 41.102 1.00 10.14 187 CYS A N 1
ATOM 1492 C CA . CYS A 1 191 ? 33.168 56.780 39.669 1.00 11.05 187 CYS A CA 1
ATOM 1493 C C . CYS A 1 191 ? 34.108 55.627 39.330 1.00 11.16 187 CYS A C 1
ATOM 1494 O O . CYS A 1 191 ? 35.206 55.539 39.870 1.00 11.70 187 CYS A O 1
ATOM 1497 N N . PRO A 1 192 ? 33.685 54.728 38.425 1.00 12.14 188 PRO A N 1
ATOM 1498 C CA . PRO A 1 192 ? 34.521 53.589 38.031 1.00 12.87 188 PRO A CA 1
ATOM 1499 C C . PRO A 1 192 ? 35.767 54.067 37.285 1.00 13.34 188 PRO A C 1
ATOM 1500 O O . PRO A 1 192 ? 36.780 53.368 37.228 1.00 13.49 188 PRO A O 1
ATOM 1504 N N . ILE A 1 193 ? 35.678 55.264 36.714 1.00 12.82 189 ILE A N 1
ATOM 1505 C CA . ILE A 1 193 ? 36.778 55.852 35.958 1.00 13.17 189 ILE A CA 1
ATOM 1506 C C . ILE A 1 193 ? 36.564 57.361 35.841 1.00 14.44 189 ILE A C 1
ATOM 1507 O O . ILE A 1 193 ? 35.425 57.835 35.862 1.00 13.86 189 ILE A O 1
ATOM 1512 N N . PHE A 1 194 ? 37.662 58.105 35.735 1.00 15.82 190 PHE A N 1
ATOM 1513 C CA . PHE A 1 194 ? 37.626 59.563 35.620 1.00 18.82 190 PHE A CA 1
ATOM 1514 C C . PHE A 1 194 ? 38.286 60.024 34.323 1.00 19.85 190 PHE A C 1
ATOM 1515 O O . PHE A 1 194 ? 39.309 59.481 33.914 1.00 20.44 190 PHE A O 1
ATOM 1523 N N . PRO A 1 195 ? 37.709 61.036 33.659 1.00 21.46 191 PRO A N 1
ATOM 1524 C CA . PRO A 1 195 ? 38.310 61.525 32.414 1.00 22.20 191 PRO A CA 1
ATOM 1525 C C . PRO A 1 195 ? 39.529 62.387 32.754 1.00 22.64 191 PRO A C 1
ATOM 1526 O O . PRO A 1 195 ? 39.736 62.741 33.916 1.00 21.07 191 PRO A O 1
ATOM 1530 N N . ARG A 1 196 ? 40.334 62.716 31.748 1.00 23.86 192 ARG A N 1
ATOM 1531 C CA . ARG A 1 196 ? 41.508 63.559 31.963 1.00 24.66 192 ARG A CA 1
ATOM 1532 C C . ARG A 1 196 ? 41.022 64.938 32.395 1.00 23.03 192 ARG A C 1
ATOM 1533 O O . ARG A 1 196 ? 40.325 65.614 31.640 1.00 24.56 192 ARG A O 1
ATOM 1541 N N . GLY A 1 197 ? 41.395 65.355 33.600 1.00 20.79 193 GLY A N 1
ATOM 1542 C CA . GLY A 1 197 ? 40.963 66.650 34.096 1.00 18.57 193 GLY A CA 1
ATOM 1543 C C . GLY A 1 197 ? 41.697 67.848 33.520 1.00 18.18 193 GLY A C 1
ATOM 1544 O O . GLY A 1 197 ? 41.107 68.918 33.364 1.00 15.52 193 GLY A O 1
ATOM 1545 N N . LYS A 1 198 ? 42.979 67.674 33.204 1.00 17.47 194 LYS A N 1
ATOM 1546 C CA . LYS A 1 198 ? 43.800 68.753 32.655 1.00 18.72 194 LYS A CA 1
ATOM 1547 C C . LYS A 1 198 ? 43.987 69.880 33.668 1.00 18.60 194 LYS A C 1
ATOM 1548 O O . LYS A 1 198 ? 44.080 71.051 33.295 1.00 18.62 194 LYS A O 1
ATOM 1554 N N . CYS A 1 199 ? 44.045 69.522 34.946 1.00 18.41 195 CYS A N 1
ATOM 1555 C CA . CYS A 1 199 ? 44.217 70.506 36.010 1.00 19.01 195 CYS A CA 1
ATOM 1556 C C . CYS A 1 199 ? 45.627 70.525 36.582 1.00 20.87 195 CYS A C 1
ATOM 1557 O O . CYS A 1 199 ? 46.323 69.514 36.581 1.00 21.38 195 CYS A O 1
ATOM 1560 N N . GLY A 1 200 ? 46.032 71.686 37.087 1.00 22.45 196 GLY A N 1
ATOM 1561 C CA . GLY A 1 200 ? 47.337 71.803 37.708 1.00 22.88 196 GLY A CA 1
ATOM 1562 C C . GLY A 1 200 ? 47.138 71.492 39.180 1.00 23.46 196 GLY A C 1
ATOM 1563 O O . GLY A 1 200 ? 46.001 71.302 39.616 1.00 22.86 196 GLY A O 1
ATOM 1564 N N . SER A 1 201 ? 48.221 71.430 39.948 1.00 22.81 197 SER A N 1
ATOM 1565 C CA . SER A 1 201 ? 48.118 71.143 41.376 1.00 22.52 197 SER A CA 1
ATOM 1566 C C . SER A 1 201 ? 47.275 72.211 42.076 1.00 20.94 197 SER A C 1
ATOM 1567 O O . SER A 1 201 ? 46.557 71.920 43.035 1.00 20.64 197 SER A O 1
ATOM 1570 N N . SER A 1 202 ? 47.379 73.447 41.595 1.00 19.95 198 SER A N 1
ATOM 1571 C CA . SER A 1 202 ? 46.612 74.560 42.144 1.00 19.03 198 SER A CA 1
ATOM 1572 C C . SER A 1 202 ? 45.887 75.229 40.981 1.00 17.47 198 SER A C 1
ATOM 1573 O O . SER A 1 202 ? 46.483 75.469 39.926 1.00 17.23 198 SER A O 1
ATOM 1576 N N . ILE A 1 203 ? 44.606 75.525 41.173 1.00 14.94 199 ILE A N 1
ATOM 1577 C CA . ILE A 1 203 ? 43.802 76.141 40.123 1.00 14.19 199 ILE A CA 1
ATOM 1578 C C . ILE A 1 203 ? 42.973 77.329 40.591 1.00 13.39 199 ILE A C 1
ATOM 1579 O O . ILE A 1 203 ? 42.603 77.426 41.761 1.00 13.08 199 ILE A O 1
ATOM 1584 N N . GLU A 1 204 ? 42.674 78.226 39.657 1.00 12.40 200 GLU A N 1
ATOM 1585 C CA . GLU A 1 204 ? 41.886 79.414 39.955 1.00 13.29 200 GLU A CA 1
ATOM 1586 C C . GLU A 1 204 ? 40.388 79.126 39.952 1.00 11.91 200 GLU A C 1
ATOM 1587 O O . GLU A 1 204 ? 39.910 78.277 39.203 1.00 11.55 200 GLU A O 1
ATOM 1593 N N . PHE A 1 205 ? 39.659 79.838 40.805 1.00 11.43 201 PHE A N 1
ATOM 1594 C CA . PHE A 1 205 ? 38.205 79.723 40.897 1.00 11.47 201 PHE A CA 1
ATOM 1595 C C . PHE A 1 205 ? 37.776 81.164 40.611 1.00 11.68 201 PHE A C 1
ATOM 1596 O O . PHE A 1 205 ? 37.550 81.953 41.530 1.00 12.64 201 PHE A O 1
ATOM 1604 N N . PRO A 1 206 ? 37.667 81.521 39.320 1.00 11.65 202 PRO A N 1
ATOM 1605 C CA . PRO A 1 206 ? 37.285 82.867 38.879 1.00 11.89 202 PRO A CA 1
ATOM 1606 C C . PRO A 1 206 ? 35.916 83.372 39.298 1.00 12.65 202 PRO A C 1
ATOM 1607 O O . PRO A 1 206 ? 34.959 82.612 39.409 1.00 13.47 202 PRO A O 1
ATOM 1611 N N . THR A 1 207 ? 35.836 84.675 39.532 1.00 13.94 203 THR A N 1
ATOM 1612 C CA . THR A 1 207 ? 34.580 85.298 39.913 1.00 15.39 203 THR A CA 1
ATOM 1613 C C . THR A 1 207 ? 33.700 85.307 38.669 1.00 15.84 203 THR A C 1
ATOM 1614 O O . THR A 1 207 ? 34.199 85.188 37.552 1.00 18.82 203 THR A O 1
ATOM 1618 N N . PHE A 1 208 ? 32.393 85.430 38.861 1.00 15.75 204 PHE A N 1
ATOM 1619 C CA . PHE A 1 208 ? 31.480 85.501 37.730 1.00 17.09 204 PHE A CA 1
ATOM 1620 C C . PHE A 1 208 ? 30.603 86.729 37.914 1.00 18.76 204 PHE A C 1
ATOM 1621 O O . PHE A 1 208 ? 29.917 86.795 38.955 1.00 13.00 204 PHE A O 1
ATOM 1630 N N . TYR B 1 1 ? 8.592 61.162 5.345 1.00 14.24 -3 TYR B N 1
ATOM 1631 C CA . TYR B 1 1 ? 9.830 60.514 4.827 1.00 12.80 -3 TYR B CA 1
ATOM 1632 C C . TYR B 1 1 ? 9.865 59.049 5.255 1.00 13.15 -3 TYR B C 1
ATOM 1633 O O . TYR B 1 1 ? 9.230 58.667 6.239 1.00 12.19 -3 TYR B O 1
ATOM 1642 N N . VAL B 1 2 ? 10.607 58.232 4.514 1.00 13.02 -2 VAL B N 1
ATOM 1643 C CA . VAL B 1 2 ? 10.682 56.806 4.814 1.00 13.00 -2 VAL B CA 1
ATOM 1644 C C . VAL B 1 2 ? 11.861 56.412 5.694 1.00 13.16 -2 VAL B C 1
ATOM 1645 O O . VAL B 1 2 ? 12.995 56.840 5.465 1.00 12.26 -2 VAL B O 1
ATOM 1649 N N . GLU B 1 3 ? 11.583 55.588 6.701 1.00 13.58 -1 GLU B N 1
ATOM 1650 C CA . GLU B 1 3 ? 12.622 55.105 7.604 1.00 15.08 -1 GLU B CA 1
ATOM 1651 C C . GLU B 1 3 ? 12.773 53.599 7.438 1.00 15.69 -1 GLU B C 1
ATOM 1652 O O . GLU B 1 3 ? 11.794 52.900 7.172 1.00 15.26 -1 GLU B O 1
ATOM 1658 N N . PHE B 1 4 ? 13.996 53.102 7.603 1.00 17.03 0 PHE B N 1
ATOM 1659 C CA . PHE B 1 4 ? 14.265 51.674 7.478 1.00 18.43 0 PHE B CA 1
ATOM 1660 C C . PHE B 1 4 ? 14.928 51.088 8.723 1.00 18.90 0 PHE B C 1
ATOM 1661 O O . PHE B 1 4 ? 15.128 49.877 8.804 1.00 20.16 0 PHE B O 1
ATOM 1669 N N . ALA B 1 5 ? 15.267 51.946 9.684 1.00 18.52 1 ALA B N 1
ATOM 1670 C CA . ALA B 1 5 ? 15.904 51.511 10.927 1.00 19.35 1 ALA B CA 1
ATOM 1671 C C . ALA B 1 5 ? 15.263 52.213 12.123 1.00 18.86 1 ALA B C 1
ATOM 1672 O O . ALA B 1 5 ? 14.672 53.280 11.977 1.00 18.93 1 ALA B O 1
ATOM 1674 N N . GLN B 1 6 ? 15.399 51.624 13.308 1.00 18.72 2 GLN B N 1
ATOM 1675 C CA . GLN B 1 6 ? 14.792 52.186 14.512 1.00 18.92 2 GLN B CA 1
ATOM 1676 C C . GLN B 1 6 ? 15.537 53.264 15.306 1.00 18.38 2 GLN B C 1
ATOM 1677 O O . GLN B 1 6 ? 14.911 54.211 15.780 1.00 19.67 2 GLN B O 1
ATOM 1683 N N . ASP B 1 7 ? 16.852 53.139 15.457 1.00 15.86 3 ASP B N 1
ATOM 1684 C CA . ASP B 1 7 ? 17.597 54.127 16.239 1.00 13.55 3 ASP B CA 1
ATOM 1685 C C . ASP B 1 7 ? 18.447 55.125 15.465 1.00 10.80 3 ASP B C 1
ATOM 1686 O O . ASP B 1 7 ? 18.941 56.097 16.038 1.00 8.77 3 ASP B O 1
ATOM 1691 N N . PHE B 1 8 ? 18.631 54.882 14.174 1.00 8.89 4 PHE B N 1
ATOM 1692 C CA . PHE B 1 8 ? 19.396 55.791 13.332 1.00 6.37 4 PHE B CA 1
ATOM 1693 C C . PHE B 1 8 ? 18.684 55.823 11.984 1.00 6.25 4 PHE B C 1
ATOM 1694 O O . PHE B 1 8 ? 17.821 54.985 11.719 1.00 6.47 4 PHE B O 1
ATOM 1702 N N . ASP B 1 9 ? 19.040 56.778 11.135 1.00 6.18 5 ASP B N 1
ATOM 1703 C CA . ASP B 1 9 ? 18.356 56.943 9.858 1.00 5.26 5 ASP B CA 1
ATOM 1704 C C . ASP B 1 9 ? 18.912 56.240 8.620 1.00 6.54 5 ASP B C 1
ATOM 1705 O O . ASP B 1 9 ? 18.151 55.613 7.882 1.00 6.34 5 ASP B O 1
ATOM 1710 N N . PHE B 1 10 ? 20.217 56.334 8.387 1.00 5.82 6 PHE B N 1
ATOM 1711 C CA . PHE B 1 10 ? 20.811 55.701 7.209 1.00 5.80 6 PHE B CA 1
ATOM 1712 C C . PHE B 1 10 ? 22.286 55.366 7.444 1.00 5.04 6 PHE B C 1
ATOM 1713 O O . PHE B 1 10 ? 22.781 55.499 8.565 1.00 4.29 6 PHE B O 1
ATOM 1721 N N . PHE B 1 11 ? 22.975 54.903 6.401 1.00 5.18 7 PHE B N 1
ATOM 1722 C CA . PHE B 1 11 ? 24.395 54.565 6.501 1.00 5.16 7 PHE B CA 1
ATOM 1723 C C . PHE B 1 11 ? 25.235 55.334 5.491 1.00 5.16 7 PHE B C 1
ATOM 1724 O O . PHE B 1 11 ? 24.785 55.621 4.383 1.00 5.82 7 PHE B O 1
ATOM 1732 N N . TYR B 1 12 ? 26.470 55.637 5.879 1.00 5.42 8 TYR B N 1
ATOM 1733 C CA . TYR B 1 12 ? 27.441 56.233 4.972 1.00 4.63 8 TYR B CA 1
ATOM 1734 C C . TYR B 1 12 ? 28.419 55.073 4.743 1.00 5.79 8 TYR B C 1
ATOM 1735 O O . TYR B 1 12 ? 28.906 54.481 5.707 1.00 6.90 8 TYR B O 1
ATOM 1744 N N . PHE B 1 13 ? 28.678 54.716 3.493 1.00 4.83 9 PHE B N 1
ATOM 1745 C CA . PHE B 1 13 ? 29.672 53.683 3.209 1.00 4.92 9 PHE B CA 1
ATOM 1746 C C . PHE B 1 13 ? 30.874 54.524 2.785 1.00 4.58 9 PHE B C 1
ATOM 1747 O O . PHE B 1 13 ? 30.851 55.173 1.734 1.00 4.79 9 PHE B O 1
ATOM 1755 N N . VAL B 1 14 ? 31.919 54.506 3.606 1.00 3.47 10 VAL B N 1
ATOM 1756 C CA . VAL B 1 14 ? 33.097 55.336 3.373 1.00 5.51 10 VAL B CA 1
ATOM 1757 C C . VAL B 1 14 ? 34.371 54.612 2.962 1.00 5.12 10 VAL B C 1
ATOM 1758 O O . VAL B 1 14 ? 34.777 53.630 3.589 1.00 5.13 10 VAL B O 1
ATOM 1762 N N . GLN B 1 15 ? 35.000 55.120 1.905 1.00 3.85 11 GLN B N 1
ATOM 1763 C CA . GLN B 1 15 ? 36.253 54.568 1.393 1.00 5.62 11 GLN B CA 1
ATOM 1764 C C . GLN B 1 15 ? 37.315 55.668 1.363 1.00 5.83 11 GLN B C 1
ATOM 1765 O O . GLN B 1 15 ? 36.995 56.839 1.163 1.00 5.93 11 GLN B O 1
ATOM 1771 N N . GLN B 1 16 ? 38.573 55.284 1.557 1.00 5.60 12 GLN B N 1
ATOM 1772 C CA . GLN B 1 16 ? 39.679 56.239 1.566 1.00 5.88 12 GLN B CA 1
ATOM 1773 C C . GLN B 1 16 ? 40.675 55.963 0.444 1.00 6.54 12 GLN B C 1
ATOM 1774 O O . GLN B 1 16 ? 40.835 54.820 0.007 1.00 5.88 12 GLN B O 1
ATOM 1780 N N . TRP B 1 17 ? 41.330 57.016 -0.038 1.00 6.63 13 TRP B N 1
ATOM 1781 C CA . TRP B 1 17 ? 42.352 56.851 -1.069 1.00 7.18 13 TRP B CA 1
ATOM 1782 C C . TRP B 1 17 ? 43.690 56.797 -0.329 1.00 7.89 13 TRP B C 1
ATOM 1783 O O . TRP B 1 17 ? 44.087 57.763 0.321 1.00 7.33 13 TRP B O 1
ATOM 1794 N N . PRO B 1 18 ? 44.412 55.668 -0.422 1.00 7.50 14 PRO B N 1
ATOM 1795 C CA . PRO B 1 18 ? 45.697 55.562 0.280 1.00 7.87 14 PRO B CA 1
ATOM 1796 C C . PRO B 1 18 ? 46.719 56.646 -0.034 1.00 6.04 14 PRO B C 1
ATOM 1797 O O . PRO B 1 18 ? 47.487 57.043 0.841 1.00 7.54 14 PRO B O 1
ATOM 1801 N N . GLY B 1 19 ? 46.724 57.121 -1.275 1.00 6.82 15 GLY B N 1
ATOM 1802 C CA . GLY B 1 19 ? 47.666 58.158 -1.654 1.00 7.77 15 GLY B CA 1
ATOM 1803 C C . GLY B 1 19 ? 47.446 59.456 -0.901 1.00 7.96 15 GLY B C 1
ATOM 1804 O O . GLY B 1 19 ? 48.360 60.272 -0.784 1.00 8.92 15 GLY B O 1
ATOM 1805 N N . SER B 1 20 ? 46.233 59.654 -0.393 1.00 6.78 16 SER B N 1
ATOM 1806 C CA . SER B 1 20 ? 45.899 60.873 0.340 1.00 6.73 16 SER B CA 1
ATOM 1807 C C . SER B 1 20 ? 46.065 60.704 1.842 1.00 8.00 16 SER B C 1
ATOM 1808 O O . SER B 1 20 ? 46.164 61.683 2.575 1.00 9.07 16 SER B O 1
ATOM 1811 N N . TYR B 1 21 ? 46.089 59.461 2.305 1.00 8.16 17 TYR B N 1
ATOM 1812 C CA . TYR B 1 21 ? 46.265 59.222 3.729 1.00 8.71 17 TYR B CA 1
ATOM 1813 C C . TYR B 1 21 ? 47.759 59.201 4.051 1.00 9.51 17 TYR B C 1
ATOM 1814 O O . TYR B 1 21 ? 48.170 59.510 5.169 1.00 9.78 17 TYR B O 1
ATOM 1823 N N . CYS B 1 22 ? 48.566 58.865 3.049 1.00 9.33 18 CYS B N 1
ATOM 1824 C CA . CYS B 1 22 ? 50.010 58.747 3.224 1.00 11.15 18 CYS B CA 1
ATOM 1825 C C . CYS B 1 22 ? 50.914 59.903 2.822 1.00 11.09 18 CYS B C 1
ATOM 1826 O O . CYS B 1 22 ? 52.135 59.810 2.989 1.00 13.02 18 CYS B O 1
ATOM 1829 N N . ASP B 1 23 ? 50.346 60.986 2.307 1.00 11.20 19 ASP B N 1
ATOM 1830 C CA . ASP B 1 23 ? 51.163 62.115 1.876 1.00 11.52 19 ASP B CA 1
ATOM 1831 C C . ASP B 1 23 ? 50.932 63.390 2.684 1.00 12.17 19 ASP B C 1
ATOM 1832 O O . ASP B 1 23 ? 51.095 64.496 2.167 1.00 11.61 19 ASP B O 1
ATOM 1837 N N . THR B 1 24 ? 50.557 63.237 3.950 1.00 12.26 20 THR B N 1
ATOM 1838 C CA . THR B 1 24 ? 50.315 64.392 4.810 1.00 13.72 20 THR B CA 1
ATOM 1839 C C . THR B 1 24 ? 51.472 64.562 5.788 1.00 13.92 20 THR B C 1
ATOM 1840 O O . THR B 1 24 ? 52.468 63.838 5.721 1.00 14.33 20 THR B O 1
ATOM 1844 N N . LYS B 1 25 ? 51.337 65.520 6.700 1.00 15.30 21 LYS B N 1
ATOM 1845 C CA . LYS B 1 25 ? 52.380 65.773 7.685 1.00 16.27 21 LYS B CA 1
ATOM 1846 C C . LYS B 1 25 ? 52.434 64.649 8.714 1.00 16.89 21 LYS B C 1
ATOM 1847 O O . LYS B 1 25 ? 53.407 64.518 9.457 1.00 17.78 21 LYS B O 1
ATOM 1853 N N . GLN B 1 26 ? 51.381 63.841 8.759 1.00 17.53 22 GLN B N 1
ATOM 1854 C CA . GLN B 1 26 ? 51.327 62.730 9.696 1.00 18.75 22 GLN B CA 1
ATOM 1855 C C . GLN B 1 26 ? 51.923 61.484 9.054 1.00 16.90 22 GLN B C 1
ATOM 1856 O O . GLN B 1 26 ? 51.973 61.367 7.830 1.00 17.40 22 GLN B O 1
ATOM 1862 N N . SER B 1 27 ? 52.385 60.559 9.886 1.00 15.61 23 SER B N 1
ATOM 1863 C CA . SER B 1 27 ? 52.989 59.333 9.387 1.00 14.61 23 SER B CA 1
ATOM 1864 C C . SER B 1 27 ? 51.939 58.292 9.028 1.00 13.62 23 SER B C 1
ATOM 1865 O O . SER B 1 27 ? 50.851 58.257 9.606 1.00 14.19 23 SER B O 1
ATOM 1868 N N . CYS B 1 28 ? 52.272 57.454 8.053 1.00 13.17 24 CYS B N 1
ATOM 1869 C CA . CYS B 1 28 ? 51.395 56.373 7.630 1.00 12.77 24 CYS B CA 1
ATOM 1870 C C . CYS B 1 28 ? 52.322 55.166 7.508 1.00 12.30 24 CYS B C 1
ATOM 1871 O O . CYS B 1 28 ? 53.508 55.321 7.209 1.00 12.24 24 CYS B O 1
ATOM 1874 N N . CYS B 1 29 ? 51.790 53.976 7.768 1.00 10.78 25 CYS B N 1
ATOM 1875 C CA . CYS B 1 29 ? 52.568 52.742 7.710 1.00 10.87 25 CYS B CA 1
ATOM 1876 C C . CYS B 1 29 ? 51.810 51.668 6.952 1.00 10.42 25 CYS B C 1
ATOM 1877 O O . CYS B 1 29 ? 50.633 51.436 7.219 1.00 11.03 25 CYS B O 1
ATOM 1880 N N . TYR B 1 30 ? 52.468 51.016 6.000 1.00 8.73 26 TYR B N 1
ATOM 1881 C CA . TYR B 1 30 ? 51.792 49.955 5.274 1.00 8.88 26 TYR B CA 1
ATOM 1882 C C . TYR B 1 30 ? 51.573 48.835 6.280 1.00 8.76 26 TYR B C 1
ATOM 1883 O O . TYR B 1 30 ? 52.402 48.612 7.166 1.00 8.30 26 TYR B O 1
ATOM 1892 N N . PRO B 1 31 ? 50.443 48.127 6.172 1.00 8.48 27 PRO B N 1
ATOM 1893 C CA . PRO B 1 31 ? 50.165 47.033 7.105 1.00 9.56 27 PRO B CA 1
ATOM 1894 C C . PRO B 1 31 ? 51.140 45.870 6.926 1.00 9.61 27 PRO B C 1
ATOM 1895 O O . PRO B 1 31 ? 51.910 45.832 5.966 1.00 10.35 27 PRO B O 1
ATOM 1899 N N . LYS B 1 32 ? 51.098 44.920 7.850 1.00 10.93 28 LYS B N 1
ATOM 1900 C CA . LYS B 1 32 ? 51.990 43.769 7.788 1.00 12.72 28 LYS B CA 1
ATOM 1901 C C . LYS B 1 32 ? 51.827 42.927 6.524 1.00 12.29 28 LYS B C 1
ATOM 1902 O O . LYS B 1 32 ? 52.728 42.173 6.160 1.00 14.00 28 LYS B O 1
ATOM 1908 N N . THR B 1 33 ? 50.686 43.051 5.851 1.00 10.01 29 THR B N 1
ATOM 1909 C CA . THR B 1 33 ? 50.460 42.301 4.620 1.00 10.80 29 THR B CA 1
ATOM 1910 C C . THR B 1 33 ? 51.203 42.944 3.447 1.00 10.96 29 THR B C 1
ATOM 1911 O O . THR B 1 33 ? 51.251 42.385 2.348 1.00 13.43 29 THR B O 1
ATOM 1915 N N . GLY B 1 34 ? 51.780 44.119 3.687 1.00 10.76 30 GLY B N 1
ATOM 1916 C CA . GLY B 1 34 ? 52.526 44.811 2.648 1.00 10.63 30 GLY B CA 1
ATOM 1917 C C . GLY B 1 34 ? 51.828 46.035 2.084 1.00 10.57 30 GLY B C 1
ATOM 1918 O O . GLY B 1 34 ? 50.725 46.389 2.504 1.00 9.77 30 GLY B O 1
ATOM 1919 N N . LYS B 1 35 ? 52.475 46.690 1.126 1.00 10.94 31 LYS B N 1
ATOM 1920 C CA . LYS B 1 35 ? 51.901 47.872 0.501 1.00 10.26 31 LYS B CA 1
ATOM 1921 C C . LYS B 1 35 ? 50.580 47.490 -0.157 1.00 9.91 31 LYS B C 1
ATOM 1922 O O . LYS B 1 35 ? 50.527 46.577 -0.983 1.00 10.63 31 LYS B O 1
ATOM 1928 N N . PRO B 1 36 ? 49.489 48.176 0.209 1.00 8.92 32 PRO B N 1
ATOM 1929 C CA . PRO B 1 36 ? 48.188 47.862 -0.384 1.00 8.63 32 PRO B CA 1
ATOM 1930 C C . PRO B 1 36 ? 48.166 48.166 -1.875 1.00 9.08 32 PRO B C 1
ATOM 1931 O O . PRO B 1 36 ? 49.016 48.900 -2.387 1.00 7.96 32 PRO B O 1
ATOM 1935 N N . ALA B 1 37 ? 47.190 47.591 -2.565 1.00 9.38 33 ALA B N 1
ATOM 1936 C CA . ALA B 1 37 ? 47.030 47.836 -3.985 1.00 10.01 33 ALA B CA 1
ATOM 1937 C C . ALA B 1 37 ? 46.665 49.309 -4.119 1.00 10.52 33 ALA B C 1
ATOM 1938 O O . ALA B 1 37 ? 46.127 49.910 -3.187 1.00 10.65 33 ALA B O 1
ATOM 1940 N N . SER B 1 38 ? 46.970 49.893 -5.270 1.00 10.30 34 SER B N 1
ATOM 1941 C CA . SER B 1 38 ? 46.660 51.294 -5.505 1.00 11.18 34 SER B CA 1
ATOM 1942 C C . SER B 1 38 ? 45.195 51.423 -5.897 1.00 10.05 34 SER B C 1
ATOM 1943 O O . SER B 1 38 ? 44.856 51.649 -7.059 1.00 12.10 34 SER B O 1
ATOM 1946 N N . ASP B 1 39 ? 44.335 51.266 -4.899 1.00 9.57 35 ASP B N 1
ATOM 1947 C CA . ASP B 1 39 ? 42.894 51.347 -5.080 1.00 10.18 35 ASP B CA 1
ATOM 194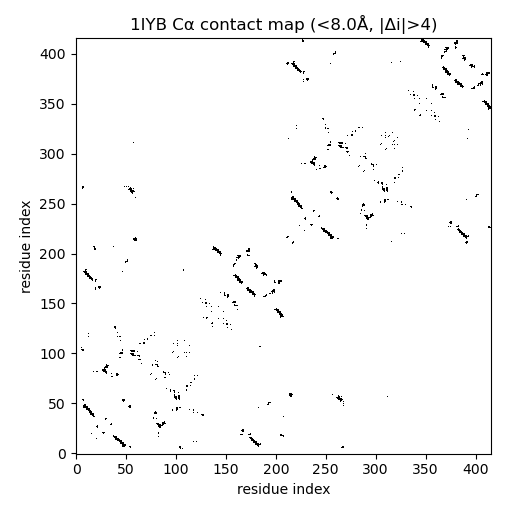8 C C . ASP B 1 39 ? 42.311 51.889 -3.784 1.00 8.25 35 ASP B C 1
ATOM 1949 O O . ASP B 1 39 ? 42.997 51.923 -2.764 1.00 8.28 35 ASP B O 1
ATOM 1954 N N . PHE B 1 40 ? 41.061 52.338 -3.826 1.00 7.12 36 PHE B N 1
ATOM 1955 C CA . PHE B 1 40 ? 40.429 52.837 -2.616 1.00 6.55 36 PHE B CA 1
ATOM 1956 C C . PHE B 1 40 ? 40.303 51.679 -1.631 1.00 6.10 36 PHE B C 1
ATOM 1957 O O . PHE B 1 40 ? 40.141 50.520 -2.027 1.00 7.71 36 PHE B O 1
ATOM 1965 N N . GLY B 1 41 ? 40.393 52.000 -0.347 1.00 5.00 37 GLY B N 1
ATOM 1966 C CA . GLY B 1 41 ? 40.253 50.987 0.680 1.00 5.29 37 GLY B CA 1
ATOM 1967 C C . GLY B 1 41 ? 39.075 51.376 1.547 1.00 6.12 37 GLY B C 1
ATOM 1968 O O . GLY B 1 41 ? 38.729 52.555 1.638 1.00 6.04 37 GLY B O 1
ATOM 1969 N N . ILE B 1 42 ? 38.442 50.400 2.182 1.00 5.05 38 ILE B N 1
ATOM 1970 C CA . ILE B 1 42 ? 37.304 50.696 3.045 1.00 5.45 38 ILE B CA 1
ATOM 1971 C C . ILE B 1 42 ? 37.751 51.389 4.325 1.00 5.70 38 ILE B C 1
ATOM 1972 O O . ILE B 1 42 ? 38.781 51.035 4.903 1.00 6.67 38 ILE B O 1
ATOM 1977 N N . HIS B 1 43 ? 37.000 52.396 4.754 1.00 6.41 39 HIS B N 1
ATOM 1978 C CA . HIS B 1 43 ? 37.304 53.019 6.031 1.00 5.43 39 HIS B CA 1
ATOM 1979 C C . HIS B 1 43 ? 36.275 52.381 6.962 1.00 6.86 39 HIS B C 1
ATOM 1980 O O . HIS B 1 43 ? 36.634 51.793 7.979 1.00 6.71 39 HIS B O 1
ATOM 1987 N N . GLY B 1 44 ? 34.994 52.471 6.594 1.00 6.51 40 GLY B N 1
ATOM 1988 C CA . GLY B 1 44 ? 33.952 51.862 7.405 1.00 6.55 40 GLY B CA 1
ATOM 1989 C C . GLY B 1 44 ? 32.531 52.096 6.915 1.00 6.23 40 GLY B C 1
ATOM 1990 O O . GLY B 1 44 ? 32.307 52.833 5.956 1.00 6.54 40 GLY B O 1
ATOM 1991 N N . LEU B 1 45 ? 31.577 51.437 7.570 1.00 5.10 41 LEU B N 1
ATOM 1992 C CA . LEU B 1 45 ? 30.154 51.575 7.268 1.00 4.81 41 LEU B CA 1
ATOM 1993 C C . LEU B 1 45 ? 29.633 52.302 8.504 1.00 5.06 41 LEU B C 1
ATOM 1994 O O . LEU B 1 45 ? 29.654 51.752 9.608 1.00 6.29 41 LEU B O 1
ATOM 1999 N N . TRP B 1 46 ? 29.175 53.538 8.321 1.00 4.47 42 TRP B N 1
ATOM 2000 C CA . TRP B 1 46 ? 28.747 54.347 9.458 1.00 4.31 42 TRP B CA 1
ATOM 2001 C C . TRP B 1 46 ? 27.291 54.768 9.575 1.00 3.96 42 TRP B C 1
ATOM 2002 O O . TRP B 1 46 ? 26.792 55.514 8.736 1.00 5.46 42 TRP B O 1
ATOM 2013 N N . PRO B 1 47 ? 26.593 54.305 10.623 1.00 3.59 43 PRO B N 1
ATOM 2014 C CA . PRO B 1 47 ? 25.196 54.713 10.789 1.00 4.03 43 PRO B CA 1
ATOM 2015 C C . PRO B 1 47 ? 25.231 56.244 10.927 1.00 4.30 43 PRO B C 1
ATOM 2016 O O . PRO B 1 47 ? 26.153 56.791 11.548 1.00 6.46 43 PRO B O 1
ATOM 2020 N N . ASN B 1 48 ? 24.255 56.932 10.340 1.00 4.10 44 ASN B N 1
ATOM 2021 C CA . ASN B 1 48 ? 24.208 58.396 10.395 1.00 4.63 44 ASN B CA 1
ATOM 2022 C C . ASN B 1 48 ? 22.754 58.839 10.403 1.00 4.84 44 ASN B C 1
ATOM 2023 O O . ASN B 1 48 ? 21.863 58.077 10.020 1.00 5.39 44 ASN B O 1
ATOM 2028 N N . ASN B 1 49 ? 22.517 60.079 10.821 1.00 5.22 45 ASN B N 1
ATOM 2029 C CA . ASN B 1 49 ? 21.161 60.602 10.906 1.00 6.90 45 ASN B CA 1
ATOM 2030 C C . ASN B 1 49 ? 20.867 61.738 9.931 1.00 7.30 45 ASN B C 1
ATOM 2031 O O . ASN B 1 49 ? 21.778 62.407 9.435 1.00 7.99 45 ASN B O 1
ATOM 2036 N N . ASN B 1 50 ? 19.582 61.949 9.661 1.00 7.04 46 ASN B N 1
ATOM 2037 C CA . ASN B 1 50 ? 19.152 62.990 8.732 1.00 7.14 46 ASN B CA 1
ATOM 2038 C C . ASN B 1 50 ? 19.506 64.409 9.168 1.00 7.98 46 ASN B C 1
ATOM 2039 O O . ASN B 1 50 ? 19.571 65.313 8.335 1.00 8.58 46 ASN B O 1
ATOM 2044 N N . ASP B 1 51 ? 19.731 64.613 10.463 1.00 7.90 47 ASP B N 1
ATOM 2045 C CA . ASP B 1 51 ? 20.077 65.942 10.949 1.00 7.51 47 ASP B CA 1
ATOM 2046 C C . ASP B 1 51 ? 21.586 66.168 11.027 1.00 7.55 47 ASP B C 1
ATOM 2047 O O . ASP B 1 51 ? 22.038 67.199 11.524 1.00 9.69 47 ASP B O 1
ATOM 2052 N N . GLY B 1 52 ? 22.360 65.205 10.532 1.00 8.08 48 GLY B N 1
ATOM 2053 C CA . GLY B 1 52 ? 23.808 65.344 10.551 1.00 7.15 48 GLY B CA 1
ATOM 2054 C C . GLY B 1 52 ? 24.517 64.681 11.715 1.00 8.34 48 GLY B C 1
ATOM 2055 O O . GLY B 1 52 ? 25.737 64.509 11.691 1.00 9.43 48 GLY B O 1
ATOM 2056 N N . SER B 1 53 ? 23.765 64.317 12.745 1.00 7.16 49 SER B N 1
ATOM 2057 C CA . SER B 1 53 ? 24.352 63.653 13.899 1.00 7.86 49 SER B CA 1
ATOM 2058 C C . SER B 1 53 ? 24.550 62.185 13.551 1.00 7.48 49 SER B C 1
ATOM 2059 O O . SER B 1 53 ? 24.098 61.714 12.506 1.00 6.34 49 SER B O 1
ATOM 2062 N N . TYR B 1 54 ? 25.236 61.462 14.425 1.00 7.48 50 TYR B N 1
ATOM 2063 C CA . TYR B 1 54 ? 25.445 60.038 14.205 1.00 7.24 50 TYR B CA 1
ATOM 2064 C C . TYR B 1 54 ? 25.669 59.358 15.532 1.00 6.54 50 TYR B C 1
ATOM 2065 O O . TYR B 1 54 ? 26.254 59.940 16.441 1.00 7.36 50 TYR B O 1
ATOM 2074 N N . PRO B 1 55 ? 25.169 58.124 15.675 1.00 5.92 51 PRO B N 1
ATOM 2075 C CA . PRO B 1 55 ? 25.343 57.383 16.925 1.00 5.70 51 PRO B CA 1
ATOM 2076 C C . PRO B 1 55 ? 26.771 56.845 16.970 1.00 6.05 51 PRO B C 1
ATOM 2077 O O . PRO B 1 55 ? 27.379 56.600 15.926 1.00 7.23 51 PRO B O 1
ATOM 2081 N N . SER B 1 56 ? 27.318 56.683 18.168 1.00 5.37 52 SER B N 1
ATOM 2082 C CA . SER B 1 56 ? 28.665 56.137 18.297 1.00 6.17 52 SER B CA 1
ATOM 2083 C C . SER B 1 56 ? 28.828 55.395 19.622 1.00 6.66 52 SER B C 1
ATOM 2084 O O . SER B 1 56 ? 28.196 55.743 20.622 1.00 5.65 52 SER B O 1
ATOM 2087 N N . ASN B 1 57 ? 29.663 54.357 19.602 1.00 5.81 53 ASN B N 1
ATOM 2088 C CA . ASN B 1 57 ? 29.963 53.523 20.770 1.00 7.16 53 ASN B CA 1
ATOM 2089 C C . ASN B 1 57 ? 28.703 53.071 21.495 1.00 7.49 53 ASN B C 1
ATOM 2090 O O . ASN B 1 57 ? 28.543 53.272 22.702 1.00 7.18 53 ASN B O 1
ATOM 2095 N N . CYS B 1 58 ? 27.833 52.406 20.749 1.00 7.94 54 CYS B N 1
ATOM 2096 C CA . CYS B 1 58 ? 26.550 51.958 21.260 1.00 9.22 54 CYS B CA 1
ATOM 2097 C C . CYS B 1 58 ? 26.528 50.684 22.105 1.00 9.09 54 CYS B C 1
ATOM 2098 O O . CYS B 1 58 ? 25.492 50.356 22.686 1.00 10.82 54 CYS B O 1
ATOM 2101 N N . ASP B 1 59 ? 27.645 49.963 22.179 1.00 9.39 55 ASP B N 1
ATOM 2102 C CA . ASP B 1 59 ? 27.682 48.738 22.982 1.00 10.91 55 ASP B CA 1
ATOM 2103 C C . ASP B 1 59 ? 29.100 48.297 23.351 1.00 10.77 55 ASP B C 1
ATOM 2104 O O . ASP B 1 59 ? 29.731 47.520 22.631 1.00 11.50 55 ASP B O 1
ATOM 2109 N N . SER B 1 60 ? 29.590 48.777 24.490 1.00 11.17 56 SER B N 1
ATOM 2110 C CA . SER B 1 60 ? 30.935 48.433 24.941 1.00 11.87 56 SER B CA 1
ATOM 2111 C C . SER B 1 60 ? 31.040 46.971 25.361 1.00 12.84 56 SER B C 1
ATOM 2112 O O . SER B 1 60 ? 32.140 46.468 25.588 1.00 12.74 56 SER B O 1
ATOM 2115 N N . ASN B 1 61 ? 29.897 46.296 25.468 1.00 12.94 57 ASN B N 1
ATOM 2116 C CA . ASN B 1 61 ? 29.872 44.891 25.860 1.00 14.69 57 ASN B CA 1
ATOM 2117 C C . ASN B 1 61 ? 29.951 43.966 24.646 1.00 14.59 57 ASN B C 1
ATOM 2118 O O . ASN B 1 61 ? 29.838 42.743 24.773 1.00 14.34 57 ASN B O 1
ATOM 2123 N N . SER B 1 62 ? 30.142 44.553 23.467 1.00 13.62 58 SER B N 1
ATOM 2124 C CA . SER B 1 62 ? 30.253 43.774 22.237 1.00 13.44 58 SER B CA 1
ATOM 2125 C C . SER B 1 62 ? 31.611 44.018 21.591 1.00 13.75 58 SER B C 1
ATOM 2126 O O . SER B 1 62 ? 31.721 44.723 20.586 1.00 13.29 58 SER B O 1
ATOM 2129 N N . PRO B 1 63 ? 32.672 43.443 22.168 1.00 13.95 59 PRO B N 1
ATOM 2130 C CA . PRO B 1 63 ? 34.005 43.636 21.598 1.00 13.66 59 PRO B CA 1
ATOM 2131 C C . PRO B 1 63 ? 34.209 42.881 20.289 1.00 13.75 59 PRO B C 1
ATOM 2132 O O . PRO B 1 63 ? 33.620 41.825 20.063 1.00 14.27 59 PRO B O 1
ATOM 2136 N N . TYR B 1 64 ? 35.047 43.442 19.426 1.00 13.86 60 TYR B N 1
ATOM 2137 C CA . TYR B 1 64 ? 35.363 42.835 18.146 1.00 14.71 60 TYR B CA 1
ATOM 2138 C C . TYR B 1 64 ? 36.070 41.508 18.388 1.00 14.99 60 TYR B C 1
ATOM 2139 O O . TYR B 1 64 ? 36.952 41.419 19.242 1.00 14.66 60 TYR B O 1
ATOM 2148 N N . ASP B 1 65 ? 35.670 40.480 17.646 1.00 15.33 61 ASP B N 1
ATOM 2149 C CA . ASP B 1 65 ? 36.293 39.164 17.746 1.00 15.93 61 ASP B CA 1
ATOM 2150 C C . ASP B 1 65 ? 36.545 38.688 16.325 1.00 14.84 61 ASP B C 1
ATOM 2151 O O . ASP B 1 65 ? 35.610 38.511 15.545 1.00 14.27 61 ASP B O 1
ATOM 2156 N N . GLN B 1 66 ? 37.813 38.491 15.984 1.00 14.81 62 GLN B N 1
ATOM 2157 C CA . GLN B 1 66 ? 38.175 38.061 14.645 1.00 14.66 62 GLN B CA 1
ATOM 2158 C C . GLN B 1 66 ? 37.516 36.743 14.254 1.00 12.81 62 GLN B C 1
ATOM 2159 O O . GLN B 1 66 ? 37.337 36.458 13.071 1.00 13.42 62 GLN B O 1
ATOM 2165 N N . SER B 1 67 ? 37.145 35.943 15.248 1.00 13.15 63 SER B N 1
ATOM 2166 C CA . SER B 1 67 ? 36.503 34.666 14.972 1.00 13.96 63 SER B CA 1
ATOM 2167 C C . SER B 1 67 ? 35.183 34.892 14.241 1.00 13.29 63 SER B C 1
ATOM 2168 O O . SER B 1 67 ? 34.771 34.080 13.412 1.00 12.88 63 SER B O 1
ATOM 2171 N N . GLN B 1 68 ? 34.534 36.012 14.539 1.00 12.27 64 GLN B N 1
ATOM 2172 C CA . GLN B 1 68 ? 33.256 36.339 13.922 1.00 13.53 64 GLN B CA 1
ATOM 2173 C C . GLN B 1 68 ? 33.375 36.667 12.437 1.00 13.31 64 GLN B C 1
ATOM 2174 O O . GLN B 1 68 ? 32.373 36.676 11.723 1.00 15.31 64 GLN B O 1
ATOM 2180 N N . VAL B 1 69 ? 34.593 36.930 11.968 1.00 14.63 65 VAL B N 1
ATOM 2181 C CA . VAL B 1 69 ? 34.801 37.261 10.559 1.00 15.49 65 VAL B CA 1
ATOM 2182 C C . VAL B 1 69 ? 35.915 36.440 9.908 1.00 16.07 65 VAL B C 1
ATOM 2183 O O . VAL B 1 69 ? 36.491 36.851 8.899 1.00 16.53 65 VAL B O 1
ATOM 2187 N N . SER B 1 70 ? 36.200 35.268 10.469 1.00 15.67 66 SER B N 1
ATOM 2188 C CA . SER B 1 70 ? 37.264 34.415 9.947 1.00 17.32 66 SER B CA 1
ATOM 2189 C C . SER B 1 70 ? 37.189 34.137 8.445 1.00 16.89 66 SER B C 1
ATOM 2190 O O . SER B 1 70 ? 38.215 34.114 7.772 1.00 18.54 66 SER B O 1
ATOM 2193 N N . ASP B 1 71 ? 35.986 33.932 7.920 1.00 16.44 67 ASP B N 1
ATOM 2194 C CA . ASP B 1 71 ? 35.809 33.640 6.496 1.00 16.15 67 ASP B CA 1
ATOM 2195 C C . ASP B 1 71 ? 35.845 34.885 5.610 1.00 14.46 67 ASP B C 1
ATOM 2196 O O . ASP B 1 71 ? 35.711 34.789 4.387 1.00 16.40 67 ASP B O 1
ATOM 2201 N N . LEU B 1 72 ? 36.020 36.049 6.226 1.00 10.99 68 LEU B N 1
ATOM 2202 C CA . LEU B 1 72 ? 36.064 37.314 5.492 1.00 10.55 68 LEU B CA 1
ATOM 2203 C C . LEU B 1 72 ? 37.439 37.966 5.584 1.00 10.63 68 LEU B C 1
ATOM 2204 O O . LEU B 1 72 ? 37.701 38.974 4.926 1.00 8.58 68 LEU B O 1
ATOM 2209 N N . ILE B 1 73 ? 38.312 37.384 6.402 1.00 11.32 69 ILE B N 1
ATOM 2210 C CA . ILE B 1 73 ? 39.646 37.929 6.626 1.00 10.61 69 ILE B CA 1
ATOM 2211 C C . ILE B 1 73 ? 40.457 38.215 5.367 1.00 8.86 69 ILE B C 1
ATOM 2212 O O . ILE B 1 73 ? 41.066 39.279 5.255 1.00 7.84 69 ILE B O 1
ATOM 2217 N N . SER B 1 74 ? 40.477 37.282 4.420 1.00 7.60 70 SER B N 1
ATOM 2218 C CA . SER B 1 74 ? 41.240 37.506 3.198 1.00 8.22 70 SER B CA 1
ATOM 2219 C C . SER B 1 74 ? 40.732 38.745 2.458 1.00 6.64 70 SER B C 1
ATOM 2220 O O . SER B 1 74 ? 41.526 39.579 2.023 1.00 7.40 70 SER B O 1
ATOM 2223 N N . ARG B 1 75 ? 39.413 38.868 2.325 1.00 7.02 71 ARG B N 1
ATOM 2224 C CA . ARG B 1 75 ? 38.814 40.022 1.656 1.00 5.14 71 ARG B CA 1
ATOM 2225 C C . ARG B 1 75 ? 39.115 41.301 2.439 1.00 6.57 71 ARG B C 1
ATOM 2226 O O . ARG B 1 75 ? 39.353 42.359 1.855 1.00 5.57 71 ARG B O 1
ATOM 2234 N N . MET B 1 76 ? 39.100 41.203 3.763 1.00 5.69 72 MET B N 1
ATOM 2235 C CA . MET B 1 76 ? 39.380 42.361 4.604 1.00 5.70 72 MET B CA 1
ATOM 2236 C C . MET B 1 76 ? 40.830 42.806 4.462 1.00 5.50 72 MET B C 1
ATOM 2237 O O . MET B 1 76 ? 41.119 43.999 4.396 1.00 4.88 72 MET B O 1
ATOM 2242 N N . GLN B 1 77 ? 41.753 41.854 4.406 1.00 5.40 73 GLN B N 1
ATOM 2243 C CA . GLN B 1 77 ? 43.158 42.209 4.253 1.00 5.36 73 GLN B CA 1
ATOM 2244 C C . GLN B 1 77 ? 43.411 42.938 2.933 1.00 4.45 73 GLN B C 1
ATOM 2245 O O . GLN B 1 77 ? 44.208 43.871 2.872 1.00 7.58 73 GLN B O 1
ATOM 2251 N N . GLN B 1 78 ? 42.720 42.515 1.882 1.00 5.91 74 GLN B N 1
ATOM 2252 C CA . GLN B 1 78 ? 42.884 43.113 0.565 1.00 6.49 74 GLN B CA 1
ATOM 2253 C C . GLN B 1 78 ? 42.116 44.406 0.330 1.00 6.84 74 GLN B C 1
ATOM 2254 O O . GLN B 1 78 ? 42.597 45.298 -0.372 1.00 8.46 74 GLN B O 1
ATOM 2260 N N . ASN B 1 79 ? 40.937 44.519 0.932 1.00 6.26 75 ASN B N 1
ATOM 2261 C CA . ASN B 1 79 ? 40.094 45.684 0.707 1.00 5.86 75 ASN B CA 1
ATOM 2262 C C . ASN B 1 79 ? 39.902 46.655 1.856 1.00 5.57 75 ASN B C 1
ATOM 2263 O O . ASN B 1 79 ? 39.358 47.739 1.651 1.00 5.52 75 ASN B O 1
ATOM 2268 N N . TRP B 1 80 ? 40.344 46.279 3.053 1.00 5.11 76 TRP B N 1
ATOM 2269 C CA . TRP B 1 80 ? 40.174 47.122 4.236 1.00 5.68 76 TRP B CA 1
ATOM 2270 C C . TRP B 1 80 ? 41.498 47.255 4.997 1.00 4.14 76 TRP B C 1
ATOM 2271 O O . TRP B 1 80 ? 41.550 47.048 6.205 1.00 5.37 76 TRP B O 1
ATOM 2282 N N . PRO B 1 81 ? 42.586 47.610 4.300 1.00 5.42 77 PRO B N 1
ATOM 2283 C CA . PRO B 1 81 ? 43.865 47.738 5.004 1.00 6.46 77 PRO B CA 1
ATOM 2284 C C . PRO B 1 81 ? 43.956 48.903 5.979 1.00 6.37 77 PRO B C 1
ATOM 2285 O O . PRO B 1 81 ? 43.251 49.901 5.838 1.00 6.29 77 PRO B O 1
ATOM 2289 N N . THR B 1 82 ? 44.817 48.755 6.982 1.00 7.23 78 THR B N 1
ATOM 2290 C CA . THR B 1 82 ? 45.055 49.833 7.930 1.00 7.64 78 THR B CA 1
ATOM 2291 C C . THR B 1 82 ? 46.357 50.490 7.497 1.00 7.63 78 THR B C 1
ATOM 2292 O O . THR B 1 82 ? 47.309 49.806 7.106 1.00 8.47 78 THR B O 1
ATOM 2296 N N . LEU B 1 83 ? 46.392 51.817 7.544 1.00 6.93 79 LEU B N 1
ATOM 2297 C CA . LEU B 1 83 ? 47.581 52.557 7.150 1.00 8.94 79 LEU B CA 1
ATOM 2298 C C . LEU B 1 83 ? 48.168 53.338 8.320 1.00 8.97 79 LEU B C 1
ATOM 2299 O O . LEU B 1 83 ? 49.019 54.206 8.133 1.00 8.72 79 LEU B O 1
ATOM 2304 N N . ALA B 1 84 ? 47.713 53.022 9.526 1.00 9.85 80 ALA B N 1
ATOM 2305 C CA . ALA B 1 84 ? 48.207 53.695 10.723 1.00 10.42 80 ALA B CA 1
ATOM 2306 C C . ALA B 1 84 ? 49.545 53.111 11.174 1.00 11.41 80 ALA B C 1
ATOM 2307 O O . ALA B 1 84 ? 49.908 51.994 10.804 1.00 11.44 80 ALA B O 1
ATOM 2309 N N . CYS B 1 85 ? 50.277 53.878 11.974 1.00 12.18 81 CYS B N 1
ATOM 2310 C CA . CYS B 1 85 ? 51.563 53.429 12.490 1.00 12.20 81 CYS B CA 1
ATOM 2311 C C . CYS B 1 85 ? 51.439 53.068 13.965 1.00 12.93 81 CYS B C 1
ATOM 2312 O O . CYS B 1 85 ? 50.663 53.681 14.699 1.00 14.72 81 CYS B O 1
ATOM 2315 N N . PRO B 1 86 ? 52.206 52.065 14.419 1.00 13.75 82 PRO B N 1
ATOM 2316 C CA . PRO B 1 86 ? 53.152 51.287 13.613 1.00 13.65 82 PRO B CA 1
ATOM 2317 C C . PRO B 1 86 ? 52.423 50.263 12.750 1.00 13.50 82 PRO B C 1
ATOM 2318 O O . PRO B 1 86 ? 51.238 50.002 12.955 1.00 14.68 82 PRO B O 1
ATOM 2322 N N . SER B 1 87 ? 53.138 49.691 11.787 1.00 12.91 83 SER B N 1
ATOM 2323 C CA . SER B 1 87 ? 52.568 48.694 10.886 1.00 13.15 83 SER B CA 1
ATOM 2324 C C . SER B 1 87 ? 51.727 47.685 11.667 1.00 12.85 83 SER B C 1
ATOM 2325 O O . SER B 1 87 ? 52.215 47.056 12.609 1.00 13.92 83 SER B O 1
ATOM 2328 N N . GLY B 1 88 ? 50.465 47.533 11.272 1.00 11.94 84 GLY B N 1
ATOM 2329 C CA . GLY B 1 88 ? 49.584 46.609 11.965 1.00 11.98 84 GLY B CA 1
ATOM 2330 C C . GLY B 1 88 ? 48.984 45.522 11.094 1.00 11.18 84 GLY B C 1
ATOM 2331 O O . GLY B 1 88 ? 49.116 45.546 9.871 1.00 11.28 84 GLY B O 1
ATOM 2332 N N . THR B 1 89 ? 48.319 44.563 11.730 1.00 11.40 85 THR B N 1
ATOM 2333 C CA . THR B 1 89 ? 47.693 43.466 11.000 1.00 11.74 85 THR B CA 1
ATOM 2334 C C . THR B 1 89 ? 46.359 43.923 10.426 1.00 11.65 85 THR B C 1
ATOM 2335 O O . THR B 1 89 ? 45.874 43.372 9.435 1.00 13.11 85 THR B O 1
ATOM 2339 N N . GLY B 1 90 ? 45.783 44.939 11.063 1.00 9.53 86 GLY B N 1
ATOM 2340 C CA . GLY B 1 90 ? 44.501 45.469 10.641 1.00 9.88 86 GLY B CA 1
ATOM 2341 C C . GLY B 1 90 ? 43.451 45.286 11.725 1.00 8.66 86 GLY B C 1
ATOM 2342 O O . GLY B 1 90 ? 42.454 46.010 11.765 1.00 6.89 86 GLY B O 1
ATOM 2343 N N . SER B 1 91 ? 43.687 44.330 12.620 1.00 8.88 87 SER B N 1
ATOM 2344 C CA . SER B 1 91 ? 42.745 44.024 13.696 1.00 8.92 87 SER B CA 1
ATOM 2345 C C . SER B 1 91 ? 42.344 45.221 14.559 1.00 8.56 87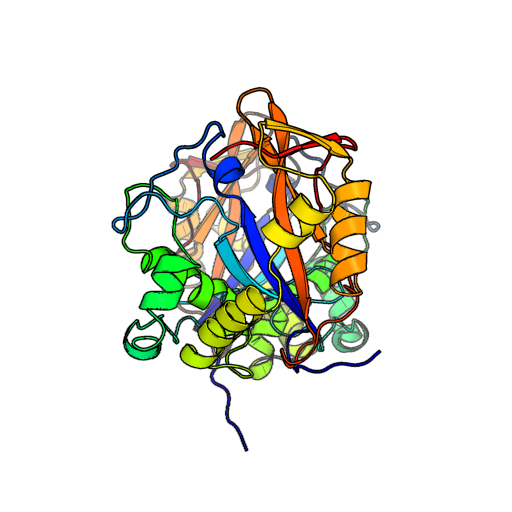 SER B C 1
ATOM 2346 O O . SER B 1 91 ? 41.180 45.348 14.944 1.00 8.83 87 SER B O 1
ATOM 2349 N N . ALA B 1 92 ? 43.298 46.093 14.864 1.00 8.81 88 ALA B N 1
ATOM 2350 C CA . ALA B 1 92 ? 43.006 47.265 15.684 1.00 8.90 88 ALA B CA 1
ATOM 2351 C C . ALA B 1 92 ? 42.073 48.226 14.954 1.00 8.07 88 ALA B C 1
ATOM 2352 O O . ALA B 1 92 ? 41.222 48.872 15.568 1.00 8.29 88 ALA B O 1
ATOM 2354 N N . PHE B 1 93 ? 42.233 48.312 13.638 1.00 7.51 89 PHE B N 1
ATOM 2355 C CA . PHE B 1 93 ? 41.412 49.195 12.819 1.00 5.73 89 PHE B CA 1
ATOM 2356 C C . PHE B 1 93 ? 39.994 48.633 12.699 1.00 6.48 89 PHE B C 1
ATOM 2357 O O . PHE B 1 93 ? 39.005 49.349 12.895 1.00 6.24 89 PHE B O 1
ATOM 2365 N N . TRP B 1 94 ? 39.894 47.343 12.396 1.00 6.25 90 TRP B N 1
ATOM 2366 C CA . TRP B 1 94 ? 38.587 46.711 12.259 1.00 6.22 90 TRP B CA 1
ATOM 2367 C C . TRP B 1 94 ? 37.851 46.720 13.593 1.00 6.63 90 TRP B C 1
ATOM 2368 O O . TRP B 1 94 ? 36.635 46.918 13.640 1.00 6.64 90 TRP B O 1
ATOM 2379 N N . SER B 1 95 ? 38.595 46.518 14.677 1.00 6.68 91 SER B N 1
ATOM 2380 C CA . SER B 1 95 ? 38.015 46.530 16.015 1.00 5.90 91 SER B CA 1
ATOM 2381 C C . SER B 1 95 ? 37.434 47.910 16.309 1.00 6.63 91 SER B C 1
ATOM 2382 O O . SER B 1 95 ? 36.330 48.029 16.836 1.00 8.44 91 SER B O 1
ATOM 2385 N N . HIS B 1 96 ? 38.184 48.951 15.965 1.00 5.50 92 HIS B N 1
ATOM 2386 C CA . HIS B 1 96 ? 37.727 50.319 16.188 1.00 6.34 92 HIS B CA 1
ATOM 2387 C C . HIS B 1 96 ? 36.449 50.627 15.407 1.00 6.15 92 HIS B C 1
ATOM 2388 O O . HIS B 1 96 ? 35.522 51.238 15.937 1.00 6.53 92 HIS B O 1
ATOM 2395 N N . GLU B 1 97 ? 36.400 50.222 14.142 1.00 4.13 93 GLU B N 1
ATOM 2396 C CA . GLU B 1 97 ? 35.209 50.482 13.343 1.00 4.93 93 GLU B CA 1
ATOM 2397 C C . GLU B 1 97 ? 33.982 49.777 13.909 1.00 4.77 93 GLU B C 1
ATOM 2398 O O . GLU B 1 97 ? 32.877 50.328 13.906 1.00 5.03 93 GLU B O 1
ATOM 2404 N N . TRP B 1 98 ? 34.166 48.562 14.408 1.00 5.91 94 TRP B N 1
ATOM 2405 C CA . TRP B 1 98 ? 33.044 47.843 14.985 1.00 5.88 94 TRP B CA 1
ATOM 2406 C C . TRP B 1 98 ? 32.589 48.498 16.288 1.00 6.69 94 TRP B C 1
ATOM 2407 O O . TRP B 1 98 ? 31.407 48.779 16.470 1.00 5.76 94 TRP B O 1
ATOM 2418 N N . GLU B 1 99 ? 33.532 48.745 17.189 1.00 6.72 95 GLU B N 1
ATOM 2419 C CA . GLU B 1 99 ? 33.197 49.347 18.475 1.00 7.38 95 GLU B CA 1
ATOM 2420 C C . GLU B 1 99 ? 32.522 50.709 18.344 1.00 7.23 95 GLU B C 1
ATOM 2421 O O . GLU B 1 99 ? 31.516 50.984 19.004 1.00 6.77 95 GLU B O 1
ATOM 2427 N N . LYS B 1 100 ? 33.068 51.564 17.489 1.00 6.30 96 LYS B N 1
ATOM 2428 C CA . LYS B 1 100 ? 32.509 52.901 17.324 1.00 5.24 96 LYS B CA 1
ATOM 2429 C C . LYS B 1 100 ? 31.256 52.993 16.455 1.00 5.73 96 LYS B C 1
ATOM 2430 O O . LYS B 1 100 ? 30.295 53.674 16.815 1.00 5.91 96 LYS B O 1
ATOM 2436 N N . HIS B 1 101 ? 31.262 52.304 15.319 1.00 5.22 97 HIS B N 1
ATOM 2437 C CA . HIS B 1 101 ? 30.141 52.369 14.387 1.00 4.55 97 HIS B CA 1
ATOM 2438 C C . HIS B 1 101 ? 29.270 51.122 14.294 1.00 4.48 97 HIS B C 1
ATOM 2439 O O . HIS B 1 101 ? 28.045 51.210 14.353 1.00 6.38 97 HIS B O 1
ATOM 2446 N N . GLY B 1 102 ? 29.907 49.967 14.126 1.00 5.35 98 GLY B N 1
ATOM 2447 C CA . GLY B 1 102 ? 29.170 48.722 13.996 1.00 6.27 98 GLY B CA 1
ATOM 2448 C C . GLY B 1 102 ? 28.180 48.429 15.106 1.00 5.67 98 GLY B C 1
ATOM 2449 O O . GLY B 1 102 ? 27.046 48.025 14.846 1.00 5.68 98 GLY B O 1
ATOM 2450 N N . THR B 1 103 ? 28.600 48.631 16.350 1.00 6.91 99 THR B N 1
ATOM 2451 C CA . THR B 1 103 ? 27.723 48.372 17.485 1.00 6.18 99 THR B CA 1
ATOM 2452 C C . THR B 1 103 ? 26.410 49.146 17.401 1.00 7.13 99 THR B C 1
ATOM 2453 O O . THR B 1 103 ? 25.386 48.701 17.919 1.00 8.79 99 THR B O 1
ATOM 2457 N N . CYS B 1 104 ? 26.439 50.303 16.747 1.00 6.76 100 CYS B N 1
ATOM 2458 C CA . CYS B 1 104 ? 25.245 51.126 16.629 1.00 7.15 100 CYS B CA 1
ATOM 2459 C C . CYS B 1 104 ? 24.235 50.581 15.629 1.00 7.67 100 CYS B C 1
ATOM 2460 O O . CYS B 1 104 ? 23.118 51.084 15.525 1.00 9.20 100 CYS B O 1
ATOM 2463 N N . ALA B 1 105 ? 24.634 49.545 14.900 1.00 7.39 101 ALA B N 1
ATOM 2464 C CA . ALA B 1 105 ? 23.746 48.916 13.929 1.00 7.28 101 ALA B CA 1
ATOM 2465 C C . ALA B 1 105 ? 23.654 47.432 14.252 1.00 8.74 101 ALA B C 1
ATOM 2466 O O . ALA B 1 105 ? 23.223 46.636 13.420 1.00 8.56 101 ALA B O 1
ATOM 2468 N N . GLU B 1 106 ? 24.040 47.075 15.475 1.00 8.76 102 GLU B N 1
ATOM 2469 C CA . GLU B 1 106 ? 24.040 45.681 15.907 1.00 9.82 102 GLU B CA 1
ATOM 2470 C C . GLU B 1 106 ? 22.677 45.004 15.835 1.00 10.00 102 GLU B C 1
ATOM 2471 O O . GLU B 1 106 ? 22.598 43.773 15.820 1.00 11.63 102 GLU B O 1
ATOM 2477 N N . ASN B 1 107 ? 21.607 45.789 15.785 1.00 9.24 103 ASN B N 1
ATOM 2478 C CA . ASN B 1 107 ? 20.274 45.209 15.692 1.00 11.03 103 ASN B CA 1
ATOM 2479 C C . ASN B 1 107 ? 19.825 45.104 14.242 1.00 9.80 103 ASN B C 1
ATOM 2480 O O . ASN B 1 107 ? 18.667 44.786 13.952 1.00 11.72 103 ASN B O 1
ATOM 2485 N N . VAL B 1 108 ? 20.761 45.374 13.336 1.00 8.67 104 VAL B N 1
ATOM 2486 C CA . VAL B 1 108 ? 20.528 45.272 11.900 1.00 8.67 104 VAL B CA 1
ATOM 2487 C C . VAL B 1 108 ? 21.502 44.217 11.368 1.00 8.42 104 VAL B C 1
ATOM 2488 O O . VAL B 1 108 ? 21.115 43.319 10.615 1.00 9.38 104 VAL B O 1
ATOM 2492 N N . PHE B 1 109 ? 22.764 44.329 11.778 1.00 9.14 105 PHE B N 1
ATOM 2493 C CA . PHE B 1 109 ? 23.815 43.396 11.368 1.00 9.57 105 PHE B CA 1
ATOM 2494 C C . PHE B 1 109 ? 24.698 43.023 12.554 1.00 7.11 105 PHE B C 1
ATOM 2495 O O . PHE B 1 109 ? 25.055 43.895 13.351 1.00 9.24 105 PHE B O 1
ATOM 2503 N N . ASP B 1 110 ? 25.069 41.749 12.668 1.00 6.75 106 ASP B N 1
ATOM 2504 C CA . ASP B 1 110 ? 25.990 41.359 13.725 1.00 6.93 106 ASP B CA 1
ATOM 2505 C C . ASP B 1 110 ? 27.381 41.602 13.131 1.00 6.72 106 ASP B C 1
ATOM 2506 O O . ASP B 1 110 ? 27.490 42.101 12.006 1.00 5.64 106 ASP B O 1
ATOM 2511 N N . GLN B 1 111 ? 28.439 41.282 13.863 1.00 4.99 107 GLN B N 1
ATOM 2512 C CA . GLN B 1 111 ? 29.787 41.531 13.357 1.00 5.35 107 GLN B CA 1
ATOM 2513 C C . GLN B 1 111 ? 30.053 40.971 11.964 1.00 6.09 107 GLN B C 1
ATOM 2514 O O . GLN B 1 111 ? 30.538 41.686 11.084 1.00 7.30 107 GLN B O 1
ATOM 2520 N N . HIS B 1 112 ? 29.731 39.700 11.752 1.00 5.20 108 HIS B N 1
ATOM 2521 C CA . HIS B 1 112 ? 29.953 39.092 10.448 1.00 5.46 108 HIS B CA 1
ATOM 2522 C C . HIS B 1 112 ? 29.164 39.830 9.364 1.00 6.23 108 HIS B C 1
ATOM 2523 O O . HIS B 1 112 ? 29.695 40.125 8.292 1.00 7.51 108 HIS B O 1
ATOM 2530 N N . GLY B 1 113 ? 27.899 40.129 9.649 1.00 5.77 109 GLY B N 1
ATOM 2531 C CA . GLY B 1 113 ? 27.060 40.815 8.679 1.00 5.56 109 GLY B CA 1
ATOM 2532 C C . GLY B 1 113 ? 27.539 42.212 8.341 1.00 5.41 109 GLY B C 1
ATOM 2533 O O . GLY B 1 113 ? 27.456 42.652 7.192 1.00 7.10 109 GLY B O 1
ATOM 2534 N N . TYR B 1 114 ? 28.036 42.910 9.355 1.00 5.30 110 TYR B N 1
ATOM 2535 C CA . TYR B 1 114 ? 28.546 44.266 9.199 1.00 4.50 110 TYR B CA 1
ATOM 2536 C C . TYR B 1 114 ? 29.751 44.295 8.264 1.00 5.56 110 TYR B C 1
ATOM 2537 O O . TYR B 1 114 ? 29.778 45.050 7.285 1.00 5.51 110 TYR B O 1
ATOM 2546 N N . PHE B 1 115 ? 30.757 43.480 8.561 1.00 4.72 111 PHE B N 1
ATOM 2547 C CA . PHE B 1 115 ? 31.939 43.458 7.717 1.00 4.91 111 PHE B CA 1
ATOM 2548 C C . PHE B 1 115 ? 31.620 42.947 6.315 1.00 4.78 111 PHE B C 1
ATOM 2549 O O . PHE B 1 115 ? 32.135 43.476 5.328 1.00 6.80 111 PHE B O 1
ATOM 2557 N N . LYS B 1 116 ? 30.751 41.943 6.225 1.00 5.81 112 LYS B N 1
ATOM 2558 C CA . LYS B 1 116 ? 30.368 41.400 4.929 1.00 6.06 112 LYS B CA 1
ATOM 2559 C C . LYS B 1 116 ? 29.648 42.452 4.092 1.00 6.91 112 LYS B C 1
ATOM 2560 O O . LYS B 1 116 ? 29.892 42.563 2.893 1.00 7.09 112 LYS B O 1
ATOM 2566 N N . LYS B 1 117 ? 28.765 43.228 4.719 1.00 6.32 113 LYS B N 1
ATOM 2567 C CA . LYS B 1 117 ? 28.033 44.259 3.985 1.00 6.19 113 LYS B CA 1
ATOM 2568 C C . LYS B 1 117 ? 28.985 45.296 3.391 1.00 6.58 113 LYS B C 1
ATOM 2569 O O . LYS B 1 117 ? 28.846 45.678 2.225 1.00 6.54 113 LYS B O 1
ATOM 2575 N N . ALA B 1 118 ? 29.952 45.747 4.187 1.00 5.40 114 ALA B N 1
ATOM 2576 C CA . ALA B 1 118 ? 30.927 46.730 3.719 1.00 4.28 114 ALA B CA 1
ATOM 2577 C C . ALA B 1 118 ? 31.726 46.158 2.544 1.00 4.54 114 ALA B C 1
ATOM 2578 O O . ALA B 1 118 ? 31.941 46.834 1.537 1.00 4.60 114 ALA B O 1
ATOM 2580 N N . LEU B 1 119 ? 32.169 44.911 2.681 1.00 4.83 115 LEU B N 1
ATOM 2581 C CA . LEU B 1 119 ? 32.929 44.251 1.621 1.00 5.04 115 LEU B CA 1
ATOM 2582 C C . LEU B 1 119 ? 32.086 44.137 0.345 1.00 4.71 115 LEU B C 1
ATOM 2583 O O . LEU B 1 119 ? 32.585 44.364 -0.764 1.00 5.63 115 LEU B O 1
ATOM 2588 N N . ASP B 1 120 ? 30.814 43.778 0.505 1.00 5.18 116 ASP B N 1
ATOM 2589 C CA . ASP B 1 120 ? 29.908 43.631 -0.633 1.00 6.41 116 ASP B CA 1
ATOM 2590 C C . ASP B 1 120 ? 29.673 44.966 -1.331 1.00 7.44 116 ASP B C 1
ATOM 2591 O O . ASP B 1 120 ? 29.616 45.029 -2.559 1.00 7.36 116 ASP B O 1
ATOM 2596 N N . LEU B 1 121 ? 29.534 46.033 -0.551 1.00 6.94 117 LEU B N 1
ATOM 2597 C CA . LEU B 1 121 ? 29.318 47.352 -1.130 1.00 7.02 117 LEU B CA 1
ATOM 2598 C C . LEU B 1 121 ? 30.532 47.772 -1.959 1.00 8.50 117 LEU B C 1
ATOM 2599 O O . LEU B 1 121 ? 30.386 48.360 -3.036 1.00 8.43 117 LEU B O 1
ATOM 2604 N N . LYS B 1 122 ? 31.731 47.463 -1.474 1.00 7.63 118 LYS B N 1
ATOM 2605 C CA . LYS B 1 122 ? 32.925 47.821 -2.225 1.00 9.41 118 LYS B CA 1
ATOM 2606 C C . LYS B 1 122 ? 32.978 47.045 -3.534 1.00 9.29 118 LYS B C 1
ATOM 2607 O O . LYS B 1 122 ? 33.446 47.564 -4.548 1.00 10.52 118 LYS B O 1
ATOM 2613 N N . ASN B 1 123 ? 32.503 45.801 -3.519 1.00 8.29 119 ASN B N 1
ATOM 2614 C CA . ASN B 1 123 ? 32.502 45.003 -4.744 1.00 10.90 119 ASN B CA 1
ATOM 2615 C C . ASN B 1 123 ? 31.563 45.648 -5.759 1.00 11.79 119 ASN B C 1
ATOM 2616 O O . ASN B 1 123 ? 31.846 45.672 -6.957 1.00 13.50 119 ASN B O 1
ATOM 2621 N N . GLN B 1 124 ? 30.446 46.175 -5.265 1.00 11.70 120 GLN B N 1
ATOM 2622 C CA . GLN B 1 124 ? 29.438 46.805 -6.113 1.00 13.29 120 GLN B CA 1
ATOM 2623 C C . GLN B 1 124 ? 29.839 48.170 -6.663 1.00 13.80 120 GLN B C 1
ATOM 2624 O O . GLN B 1 124 ? 29.438 48.540 -7.768 1.00 14.65 120 GLN B O 1
ATOM 2630 N N . ILE B 1 125 ? 30.636 48.911 -5.903 1.00 12.52 121 ILE B N 1
ATOM 2631 C CA . ILE B 1 125 ? 31.052 50.243 -6.321 1.00 12.76 121 ILE B CA 1
ATOM 2632 C C . ILE B 1 125 ? 32.566 50.384 -6.458 1.00 11.63 121 ILE B C 1
ATOM 2633 O O . ILE B 1 125 ? 33.272 50.623 -5.476 1.00 11.87 121 ILE B O 1
ATOM 2638 N N . ASN B 1 126 ? 33.054 50.239 -7.687 1.00 10.27 122 ASN B N 1
ATOM 2639 C CA . ASN B 1 126 ? 34.479 50.350 -7.962 1.00 10.96 122 ASN B CA 1
ATOM 2640 C C . ASN B 1 126 ? 34.788 51.799 -8.304 1.00 10.15 122 ASN B C 1
ATOM 2641 O O . ASN B 1 126 ? 34.753 52.189 -9.471 1.00 9.12 122 ASN B O 1
ATOM 2646 N N . LEU B 1 127 ? 35.101 52.585 -7.281 1.00 9.53 123 LEU B N 1
ATOM 2647 C CA . LEU B 1 127 ? 35.394 54.003 -7.454 1.00 8.48 123 LEU B CA 1
ATOM 2648 C C . LEU B 1 127 ? 36.549 54.327 -8.394 1.00 8.96 123 LEU B C 1
ATOM 2649 O O . LEU B 1 127 ? 36.435 55.240 -9.209 1.00 8.22 123 LEU B O 1
ATOM 2654 N N . LEU B 1 128 ? 37.657 53.602 -8.282 1.00 8.91 124 LEU B N 1
ATOM 2655 C CA . LEU B 1 128 ? 38.802 53.863 -9.148 1.00 9.24 124 LEU B CA 1
ATOM 2656 C C . LEU B 1 128 ? 38.444 53.645 -10.618 1.00 9.32 124 LEU B C 1
ATOM 2657 O O . LEU B 1 128 ? 38.792 54.460 -11.475 1.00 9.50 124 LEU B O 1
ATOM 2662 N N . GLU B 1 129 ? 37.749 52.551 -10.915 1.00 8.18 125 GLU B N 1
ATOM 2663 C CA . GLU B 1 129 ? 37.359 52.271 -12.292 1.00 9.01 125 GLU B CA 1
ATOM 2664 C C . GLU B 1 129 ? 36.392 53.327 -12.818 1.00 7.81 125 GLU B C 1
ATOM 2665 O O . GLU B 1 129 ? 36.483 53.749 -13.974 1.00 8.68 125 GLU B O 1
ATOM 2671 N N . ILE B 1 130 ? 35.460 53.749 -11.971 1.00 8.07 126 ILE B N 1
ATOM 2672 C CA . ILE B 1 130 ? 34.492 54.763 -12.362 1.00 7.89 126 ILE B CA 1
ATOM 2673 C C . ILE B 1 130 ? 35.208 56.069 -12.687 1.00 9.00 126 ILE B C 1
ATOM 2674 O O . ILE B 1 130 ? 34.943 56.696 -13.714 1.00 9.08 126 ILE B O 1
ATOM 2679 N N . LEU B 1 131 ? 36.124 56.473 -11.816 1.00 7.91 127 LEU B N 1
ATOM 2680 C CA . LEU B 1 131 ? 36.857 57.715 -12.029 1.00 7.30 127 LEU B CA 1
ATOM 2681 C C . LEU B 1 131 ? 37.789 57.670 -13.239 1.00 8.26 127 LEU B C 1
ATOM 2682 O O . LEU B 1 131 ? 37.800 58.596 -14.051 1.00 10.42 127 LEU B O 1
ATOM 2687 N N . GLN B 1 132 ? 38.564 56.603 -13.378 1.00 9.44 128 GLN B N 1
ATOM 2688 C CA . GLN B 1 132 ? 39.469 56.525 -14.516 1.00 10.14 128 GLN B CA 1
ATOM 2689 C C . GLN B 1 132 ? 38.695 56.416 -15.824 1.00 10.98 128 GLN B C 1
ATOM 2690 O O . GLN B 1 132 ? 39.178 56.844 -16.870 1.00 11.40 128 GLN B O 1
ATOM 2696 N N . GLY B 1 133 ? 37.487 55.864 -15.759 1.00 9.43 129 GLY B N 1
ATOM 2697 C CA . GLY B 1 133 ? 36.669 55.755 -16.953 1.00 10.72 129 GLY B CA 1
ATOM 2698 C C . GLY B 1 133 ? 36.269 57.142 -17.424 1.00 10.96 129 GLY B C 1
ATOM 2699 O O . GLY B 1 133 ? 36.040 57.367 -18.615 1.00 13.62 129 GLY B O 1
ATOM 2700 N N . ALA B 1 134 ? 36.194 58.078 -16.480 1.00 11.31 130 ALA B N 1
ATOM 2701 C CA . ALA B 1 134 ? 35.828 59.459 -16.775 1.00 10.66 130 ALA B CA 1
ATOM 2702 C C . ALA B 1 134 ? 37.066 60.351 -16.924 1.00 11.28 130 ALA B C 1
ATOM 2703 O O . ALA B 1 134 ? 36.969 61.579 -16.845 1.00 11.72 130 ALA B O 1
ATOM 2705 N N . GLY B 1 135 ? 38.225 59.729 -17.126 1.00 10.93 131 GLY B N 1
ATOM 2706 C CA . GLY B 1 135 ? 39.460 60.480 -17.311 1.00 10.10 131 GLY B CA 1
ATOM 2707 C C . GLY B 1 135 ? 40.059 61.142 -16.081 1.00 10.30 131 GLY B C 1
ATOM 2708 O O . GLY B 1 135 ? 40.820 62.102 -16.197 1.00 11.82 131 GLY B O 1
ATOM 2709 N N . ILE B 1 136 ? 39.722 60.628 -14.904 1.00 9.88 132 ILE B N 1
ATOM 2710 C CA . ILE B 1 136 ? 40.229 61.167 -13.645 1.00 9.35 132 ILE B CA 1
ATOM 2711 C C . ILE B 1 136 ? 41.148 60.098 -13.069 1.00 9.34 132 ILE B C 1
ATOM 2712 O O . ILE B 1 136 ? 40.683 59.048 -12.624 1.00 9.61 132 ILE B O 1
ATOM 2717 N N . HIS B 1 137 ? 42.454 60.362 -13.096 1.00 10.78 133 HIS B N 1
ATOM 2718 C CA . HIS B 1 137 ? 43.435 59.392 -12.621 1.00 12.81 133 HIS B CA 1
ATOM 2719 C C . HIS B 1 137 ? 44.292 59.871 -11.455 1.00 12.33 133 HIS B C 1
ATOM 2720 O O . HIS B 1 137 ? 44.505 61.071 -11.275 1.00 10.65 133 HIS B O 1
ATOM 2727 N N . PRO B 1 138 ? 44.796 58.926 -10.644 1.00 11.46 134 PRO B N 1
ATOM 2728 C CA . PRO B 1 138 ? 45.642 59.242 -9.490 1.00 11.24 134 PRO B CA 1
ATOM 2729 C C . PRO B 1 138 ? 47.079 59.475 -9.954 1.00 11.11 134 PRO B C 1
ATOM 2730 O O . PRO B 1 138 ? 47.985 58.708 -9.620 1.00 11.31 134 PRO B O 1
ATOM 2734 N N . ASP B 1 139 ? 47.271 60.541 -10.725 1.00 11.28 135 ASP B N 1
ATOM 2735 C CA . ASP B 1 139 ? 48.583 60.878 -11.267 1.00 11.24 135 ASP B CA 1
ATOM 2736 C C . ASP B 1 139 ? 49.197 62.131 -10.655 1.00 11.49 135 ASP B C 1
ATOM 2737 O O . ASP B 1 139 ? 50.199 62.640 -11.157 1.00 12.59 135 ASP B O 1
ATOM 2742 N N . GLY B 1 140 ? 48.600 62.630 -9.577 1.00 10.75 136 GLY B N 1
ATOM 2743 C CA . GLY B 1 140 ? 49.134 63.820 -8.934 1.00 10.49 136 GLY B CA 1
ATOM 2744 C C . GLY B 1 140 ? 48.593 65.111 -9.513 1.00 10.56 136 GLY B C 1
ATOM 2745 O O . GLY B 1 140 ? 48.899 66.200 -9.024 1.00 12.01 136 GLY B O 1
ATOM 2746 N N . GLY B 1 141 ? 47.784 64.998 -10.560 1.00 10.43 137 GLY B N 1
ATOM 2747 C CA . GLY B 1 141 ? 47.215 66.183 -11.168 1.00 10.46 137 GLY B CA 1
ATOM 2748 C C . GLY B 1 141 ? 45.990 66.670 -10.422 1.00 10.90 137 GLY B C 1
ATOM 2749 O O . GLY B 1 141 ? 45.505 66.002 -9.504 1.00 11.63 137 GLY B O 1
ATOM 2750 N N . PHE B 1 142 ? 45.500 67.848 -10.796 1.00 10.51 138 PHE B N 1
ATOM 2751 C CA . PHE B 1 142 ? 44.312 68.404 -10.169 1.00 10.85 138 PHE B CA 1
ATOM 2752 C C . PHE B 1 142 ? 43.099 68.172 -11.060 1.00 10.06 138 PHE B C 1
ATOM 2753 O O . PHE B 1 142 ? 43.201 68.174 -12.288 1.00 9.48 138 PHE B O 1
ATOM 2761 N N . TYR B 1 143 ? 41.955 67.955 -10.426 1.00 9.73 139 TYR B N 1
ATOM 2762 C CA . TYR B 1 143 ? 40.704 67.706 -11.130 1.00 9.31 139 TYR B CA 1
ATOM 2763 C C . TYR B 1 143 ? 39.584 68.468 -10.441 1.00 8.81 139 TYR B C 1
ATOM 2764 O O . TYR B 1 143 ? 39.660 68.750 -9.246 1.00 8.98 139 TYR B O 1
ATOM 2773 N N . SER B 1 144 ? 38.541 68.799 -11.193 1.00 10.07 140 SER B N 1
ATOM 2774 C CA . SER B 1 144 ? 37.425 69.539 -10.624 1.00 11.01 140 SER B CA 1
ATOM 2775 C C . SER B 1 144 ? 36.573 68.658 -9.722 1.00 9.97 140 SER B C 1
ATOM 2776 O O . SER B 1 144 ? 36.251 67.518 -10.066 1.00 10.23 140 SER B O 1
ATOM 2779 N N . LEU B 1 145 ? 36.217 69.198 -8.562 1.00 9.55 141 LEU B N 1
ATOM 2780 C CA . LEU B 1 145 ? 35.383 68.490 -7.602 1.00 10.42 141 LEU B CA 1
ATOM 2781 C C . LEU B 1 145 ? 34.079 68.066 -8.274 1.00 11.30 141 LEU B C 1
ATOM 2782 O O . LEU B 1 145 ? 33.592 66.951 -8.073 1.00 9.77 141 LEU B O 1
ATOM 2787 N N . ASN B 1 146 ? 33.528 68.962 -9.084 1.00 11.75 142 ASN B N 1
ATOM 2788 C CA . ASN B 1 146 ? 32.279 68.690 -9.783 1.00 12.98 142 ASN B CA 1
ATOM 2789 C C . ASN B 1 146 ? 32.385 67.504 -10.745 1.00 12.18 142 ASN B C 1
ATOM 2790 O O . ASN B 1 146 ? 31.463 66.691 -10.828 1.00 12.64 142 ASN B O 1
ATOM 2795 N N . SER B 1 147 ? 33.503 67.388 -11.461 1.00 11.85 143 SER B N 1
ATOM 2796 C CA . SER B 1 147 ? 33.666 66.279 -12.400 1.00 11.66 143 SER B CA 1
ATOM 2797 C C . SER B 1 147 ? 33.756 64.949 -11.658 1.00 10.22 143 SER B C 1
ATOM 2798 O O . SER B 1 147 ? 33.297 63.920 -12.156 1.00 9.65 143 SER B O 1
ATOM 2801 N N . ILE B 1 148 ? 34.347 64.972 -10.467 1.00 9.23 144 ILE B N 1
ATOM 2802 C CA . ILE B 1 148 ? 34.479 63.757 -9.672 1.00 9.06 144 ILE B CA 1
ATOM 2803 C C . ILE B 1 148 ? 33.097 63.317 -9.194 1.00 8.97 144 ILE B C 1
ATOM 2804 O O . ILE B 1 148 ? 32.749 62.136 -9.261 1.00 8.43 144 ILE B O 1
ATOM 2809 N N . LYS B 1 149 ? 32.303 64.272 -8.726 1.00 8.63 145 LYS B N 1
ATOM 2810 C CA . LYS B 1 149 ? 30.961 63.966 -8.257 1.00 10.06 145 LYS B CA 1
ATOM 2811 C C . LYS B 1 149 ? 30.063 63.498 -9.398 1.00 9.95 145 LYS B C 1
ATOM 2812 O O . LYS B 1 149 ? 29.319 62.530 -9.244 1.00 10.64 145 LYS B O 1
ATOM 2818 N N . ASN B 1 150 ? 30.142 64.171 -10.545 1.00 9.88 146 ASN B N 1
ATOM 2819 C CA . ASN B 1 150 ? 29.325 63.795 -11.700 1.00 10.10 146 ASN B CA 1
ATOM 2820 C C . ASN B 1 150 ? 29.649 62.395 -12.210 1.00 8.96 146 ASN B C 1
ATOM 2821 O O . ASN B 1 150 ? 28.753 61.644 -12.592 1.00 8.78 146 ASN B O 1
ATOM 2826 N N . ALA B 1 151 ? 30.930 62.044 -12.219 1.00 7.71 147 ALA B N 1
ATOM 2827 C CA . ALA B 1 151 ? 31.340 60.730 -12.688 1.00 8.28 147 ALA B CA 1
ATOM 2828 C C . ALA B 1 151 ? 30.711 59.645 -11.828 1.00 9.19 147 ALA B C 1
ATOM 2829 O O . ALA B 1 151 ? 30.151 58.677 -12.339 1.00 9.21 147 ALA B O 1
ATOM 2831 N N . ILE B 1 152 ? 30.792 59.812 -10.515 1.00 8.06 148 ILE B N 1
ATOM 2832 C CA . ILE B 1 152 ? 30.234 58.821 -9.609 1.00 8.39 148 ILE B CA 1
ATOM 2833 C C . ILE B 1 152 ? 28.708 58.794 -9.670 1.00 9.70 148 ILE B C 1
ATOM 2834 O O . ILE B 1 152 ? 28.101 57.725 -9.651 1.00 10.67 148 ILE B O 1
ATOM 2839 N N . ARG B 1 153 ? 28.087 59.966 -9.757 1.00 9.27 149 ARG B N 1
ATOM 2840 C CA . ARG B 1 153 ? 26.632 60.038 -9.827 1.00 10.68 149 ARG B CA 1
ATOM 2841 C C . ARG B 1 153 ? 26.120 59.356 -11.095 1.00 10.72 149 ARG B C 1
ATOM 2842 O O . ARG B 1 153 ? 25.115 58.648 -11.068 1.00 11.24 149 ARG B O 1
ATOM 2850 N N . SER B 1 154 ? 26.814 59.567 -12.208 1.00 10.69 150 SER B N 1
ATOM 2851 C CA . SER B 1 154 ? 26.395 58.958 -13.462 1.00 12.76 150 SER B CA 1
ATOM 2852 C C . SER B 1 154 ? 26.473 57.440 -13.393 1.00 13.43 150 SER B C 1
ATOM 2853 O O . SER B 1 154 ? 25.662 56.740 -13.998 1.00 15.15 150 SER B O 1
ATOM 2856 N N . ALA B 1 155 ? 27.440 56.936 -12.636 1.00 12.51 151 ALA B N 1
ATOM 2857 C CA . ALA B 1 155 ? 27.643 55.500 -12.507 1.00 13.17 151 ALA B CA 1
ATOM 2858 C C . ALA B 1 155 ? 26.718 54.782 -11.527 1.00 13.83 151 ALA B C 1
ATOM 2859 O O . ALA B 1 155 ? 26.184 53.716 -11.842 1.00 15.32 151 ALA B O 1
ATOM 2861 N N . ILE B 1 156 ? 26.518 55.354 -10.345 1.00 12.96 152 ILE B N 1
ATOM 2862 C CA . ILE B 1 156 ? 25.681 54.699 -9.347 1.00 13.79 152 ILE B CA 1
ATOM 2863 C C . ILE B 1 156 ? 24.267 55.255 -9.203 1.00 13.74 152 ILE B C 1
ATOM 2864 O O . ILE B 1 156 ? 23.424 54.638 -8.551 1.00 15.14 152 ILE B O 1
ATOM 2869 N N . GLY B 1 157 ? 24.009 56.416 -9.798 1.00 11.67 153 GLY B N 1
ATOM 2870 C CA . GLY B 1 157 ? 22.677 56.993 -9.730 1.00 12.42 153 GLY B CA 1
ATOM 2871 C C . GLY B 1 157 ? 22.441 58.061 -8.679 1.00 11.80 153 GLY B C 1
ATOM 2872 O O . GLY B 1 157 ? 21.387 58.703 -8.676 1.00 12.93 153 GLY B O 1
ATOM 2873 N N . TYR B 1 158 ? 23.403 58.257 -7.784 1.00 11.84 154 TYR B N 1
ATOM 2874 C CA . TYR B 1 158 ? 23.264 59.266 -6.738 1.00 11.55 154 TYR B CA 1
ATOM 2875 C C . TYR B 1 158 ? 24.584 59.991 -6.507 1.00 10.64 154 TYR B C 1
ATOM 2876 O O . TYR B 1 158 ? 25.654 59.439 -6.745 1.00 9.63 154 TYR B O 1
ATOM 2885 N N . ALA B 1 159 ? 24.503 61.233 -6.044 1.00 9.75 155 ALA B N 1
ATOM 2886 C CA . ALA B 1 159 ? 25.704 62.006 -5.777 1.00 8.98 155 ALA B CA 1
ATOM 2887 C C . ALA B 1 159 ? 26.390 61.493 -4.513 1.00 8.31 155 ALA B C 1
ATOM 2888 O O . ALA B 1 159 ? 25.738 61.167 -3.520 1.00 8.70 155 ALA B O 1
ATOM 2890 N N . PRO B 1 160 ? 27.721 61.389 -4.547 1.00 8.56 156 PRO B N 1
ATOM 2891 C CA . PRO B 1 160 ? 28.443 60.911 -3.371 1.00 8.57 156 PRO B CA 1
ATOM 2892 C C . PRO B 1 160 ? 28.875 62.091 -2.515 1.00 8.34 156 PRO B C 1
ATOM 2893 O O . PRO B 1 160 ? 28.805 63.246 -2.944 1.00 9.12 156 PRO B O 1
ATOM 2897 N N . GLY B 1 161 ? 29.297 61.790 -1.294 1.00 8.56 157 GLY B N 1
ATOM 2898 C CA . GLY B 1 161 ? 29.821 62.820 -0.426 1.00 7.32 157 GLY B CA 1
A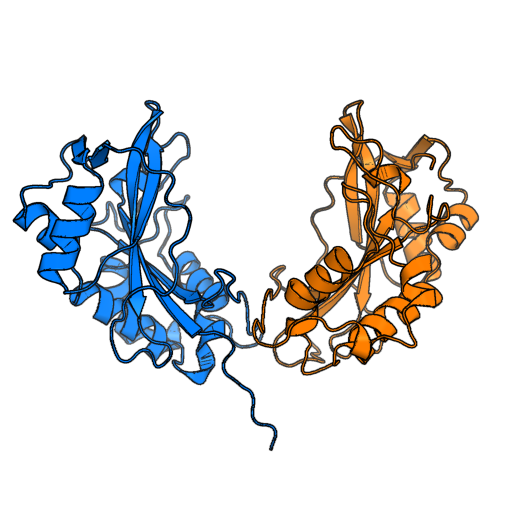TOM 2899 C C . GLY B 1 161 ? 31.314 62.750 -0.704 1.00 7.26 157 GLY B C 1
ATOM 2900 O O . GLY B 1 161 ? 31.855 61.662 -0.904 1.00 6.44 157 GLY B O 1
ATOM 2901 N N . ILE B 1 162 ? 31.984 63.895 -0.751 1.00 7.75 158 ILE B N 1
ATOM 2902 C CA . ILE B 1 162 ? 33.420 63.922 -1.013 1.00 9.22 158 ILE B CA 1
ATOM 2903 C C . ILE B 1 162 ? 34.107 64.716 0.087 1.00 8.39 158 ILE B C 1
ATOM 2904 O O . ILE B 1 162 ? 33.747 65.865 0.351 1.00 10.54 158 ILE B O 1
ATOM 2909 N N . GLU B 1 163 ? 35.084 64.095 0.736 1.00 8.39 159 GLU B N 1
ATOM 2910 C CA . GLU B 1 163 ? 35.824 64.752 1.801 1.00 8.07 159 GLU B CA 1
ATOM 2911 C C . GLU B 1 163 ? 37.280 64.877 1.388 1.00 7.01 159 GLU B C 1
ATOM 2912 O O . GLU B 1 163 ? 37.868 63.939 0.839 1.00 7.67 159 GLU B O 1
ATOM 2918 N N . CYS B 1 164 ? 37.857 66.043 1.654 1.00 7.56 160 CYS B N 1
ATOM 2919 C CA . CYS B 1 164 ? 39.247 66.309 1.317 1.00 8.76 160 CYS B CA 1
ATOM 2920 C C . CYS B 1 164 ? 40.094 66.562 2.552 1.00 9.60 160 CYS B C 1
ATOM 2921 O O . CYS B 1 164 ? 39.609 67.094 3.548 1.00 11.89 160 CYS B O 1
ATOM 2924 N N . ASN B 1 165 ? 41.351 66.142 2.500 1.00 8.95 161 ASN B N 1
ATOM 2925 C CA . ASN B 1 165 ? 42.263 66.460 3.582 1.00 8.85 161 ASN B CA 1
ATOM 2926 C C . ASN B 1 165 ? 43.372 67.268 2.908 1.00 9.26 161 ASN B C 1
ATOM 2927 O O . ASN B 1 165 ? 43.245 67.608 1.725 1.00 8.75 161 ASN B O 1
ATOM 2932 N N . VAL B 1 166 ? 44.436 67.595 3.629 1.00 9.37 162 VAL B N 1
ATOM 2933 C CA . VAL B 1 166 ? 45.501 68.417 3.057 1.00 10.93 162 VAL B CA 1
ATOM 2934 C C . VAL B 1 166 ? 46.857 67.734 2.935 1.00 10.22 162 VAL B C 1
ATOM 2935 O O . VAL B 1 166 ? 47.303 67.059 3.863 1.00 10.82 162 VAL B O 1
ATOM 2939 N N . ASP B 1 167 ? 47.513 67.908 1.787 1.00 9.10 163 ASP B N 1
ATOM 2940 C CA . ASP B 1 167 ? 48.828 67.308 1.581 1.00 10.51 163 ASP B CA 1
ATOM 2941 C C . ASP B 1 167 ? 49.926 68.211 2.145 1.00 11.05 163 ASP B C 1
ATOM 2942 O O . ASP B 1 167 ? 49.637 69.258 2.722 1.00 10.47 163 ASP B O 1
ATOM 2947 N N . GLU B 1 168 ? 51.180 67.801 1.980 1.00 12.50 164 GLU B N 1
ATOM 2948 C CA . GLU B 1 168 ? 52.318 68.553 2.504 1.00 13.37 164 GLU B CA 1
ATOM 2949 C C . GLU B 1 168 ? 52.419 70.001 2.038 1.00 12.39 164 GLU B C 1
ATOM 2950 O O . GLU B 1 168 ? 52.908 70.854 2.777 1.00 13.49 164 GLU B O 1
ATOM 2956 N N . SER B 1 169 ? 51.966 70.286 0.822 1.00 10.59 165 SER B N 1
ATOM 2957 C CA . SER B 1 169 ? 52.032 71.651 0.313 1.00 10.33 165 SER B CA 1
ATOM 2958 C C . SER B 1 169 ? 50.838 72.482 0.763 1.00 9.89 165 SER B C 1
ATOM 2959 O O . SER B 1 169 ? 50.806 73.698 0.550 1.00 9.98 165 SER B O 1
ATOM 2962 N N . GLY B 1 170 ? 49.861 71.819 1.378 1.00 8.64 166 GLY B N 1
ATOM 2963 C CA . GLY B 1 170 ? 48.674 72.503 1.860 1.00 8.31 166 GLY B CA 1
ATOM 2964 C C . GLY B 1 170 ? 47.465 72.355 0.956 1.00 8.07 166 GLY B C 1
ATOM 2965 O O . GLY B 1 170 ? 46.386 72.858 1.261 1.00 9.02 166 GLY B O 1
ATOM 2966 N N . ASN B 1 171 ? 47.644 71.652 -0.157 1.00 7.13 167 ASN B N 1
ATOM 2967 C CA . ASN B 1 171 ? 46.571 71.459 -1.126 1.00 7.31 167 ASN B CA 1
ATOM 2968 C C . ASN B 1 171 ? 45.504 70.441 -0.745 1.00 8.36 167 ASN B C 1
ATOM 2969 O O . ASN B 1 171 ? 45.801 69.399 -0.152 1.00 9.41 167 ASN B O 1
ATOM 2974 N N . SER B 1 172 ? 44.259 70.759 -1.095 1.00 8.22 168 SER B N 1
ATOM 2975 C CA . SER B 1 172 ? 43.132 69.870 -0.838 1.00 9.11 168 SER B CA 1
ATOM 2976 C C . SER B 1 172 ? 43.245 68.722 -1.828 1.00 7.82 168 SER B C 1
ATOM 2977 O O . SER B 1 172 ? 43.572 68.933 -2.997 1.00 9.53 168 SER B O 1
ATOM 2980 N N . GLN B 1 173 ? 42.978 67.509 -1.360 1.00 7.13 169 GLN B N 1
ATOM 2981 C CA . GLN B 1 173 ? 43.074 66.333 -2.213 1.00 7.46 169 GLN B CA 1
ATOM 2982 C C . GLN B 1 173 ? 41.914 65.385 -1.966 1.00 7.48 169 GLN B C 1
ATOM 2983 O O . GLN B 1 173 ? 41.314 65.388 -0.889 1.00 8.01 169 GLN B O 1
ATOM 2989 N N . LEU B 1 174 ? 41.598 64.588 -2.981 1.00 7.28 170 LEU B N 1
ATOM 2990 C CA . LEU B 1 174 ? 40.522 63.607 -2.894 1.00 8.40 170 LEU B CA 1
ATOM 2991 C C . LEU B 1 174 ? 40.940 62.569 -1.854 1.00 7.86 170 LEU B C 1
ATOM 2992 O O . LEU B 1 174 ? 41.832 61.760 -2.095 1.00 9.67 170 LEU B O 1
ATOM 2997 N N . TYR B 1 175 ? 40.284 62.595 -0.698 1.00 7.63 171 TYR B N 1
ATOM 2998 C CA . TYR B 1 175 ? 40.624 61.699 0.401 1.00 7.04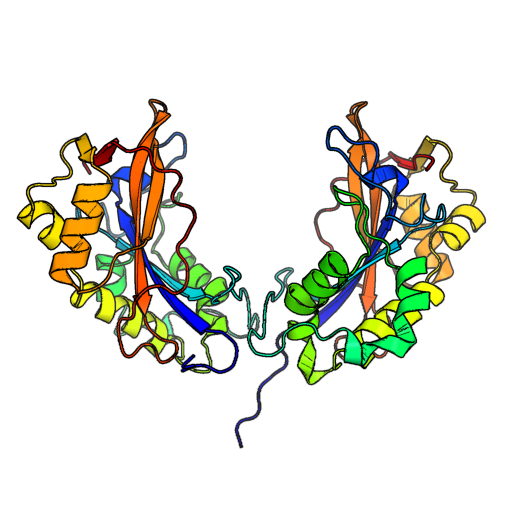 171 TYR B CA 1
ATOM 2999 C C . TYR B 1 175 ? 39.598 60.597 0.666 1.00 5.76 171 TYR B C 1
ATOM 3000 O O . TYR B 1 175 ? 39.938 59.409 0.620 1.00 6.87 171 TYR B O 1
ATOM 3009 N N . GLN B 1 176 ? 38.353 60.970 0.948 1.00 4.62 172 GLN B N 1
ATOM 3010 C CA . GLN B 1 176 ? 37.323 59.965 1.194 1.00 5.46 172 GLN B CA 1
ATOM 3011 C C . GLN B 1 176 ? 36.055 60.208 0.388 1.00 5.76 172 GLN B C 1
ATOM 3012 O O . GLN B 1 176 ? 35.675 61.351 0.117 1.00 6.89 172 GLN B O 1
ATOM 3018 N N . ILE B 1 177 ? 35.411 59.114 -0.003 1.00 4.83 173 ILE B N 1
ATOM 3019 C CA . ILE B 1 177 ? 34.179 59.168 -0.774 1.00 5.08 173 ILE B CA 1
ATOM 3020 C C . ILE B 1 177 ? 33.090 58.454 0.020 1.00 5.91 173 ILE B C 1
ATOM 3021 O O . ILE B 1 177 ? 33.262 57.307 0.451 1.00 5.91 173 ILE B O 1
ATOM 3026 N N . TYR B 1 178 ? 31.980 59.156 0.223 1.00 4.64 174 TYR B N 1
ATOM 3027 C CA . TYR B 1 178 ? 30.848 58.652 0.995 1.00 6.03 174 TYR B CA 1
ATOM 3028 C C . TYR B 1 178 ? 29.674 58.283 0.100 1.00 6.32 174 TYR B C 1
ATOM 3029 O O . TYR B 1 178 ? 29.221 59.102 -0.691 1.00 6.98 174 TYR B O 1
ATOM 3038 N N . ILE B 1 179 ? 29.175 57.059 0.241 1.00 5.76 175 ILE B N 1
ATOM 3039 C CA . ILE B 1 179 ? 28.020 56.604 -0.529 1.00 7.02 175 ILE B CA 1
ATOM 3040 C C . ILE B 1 179 ? 26.894 56.309 0.464 1.00 7.25 175 ILE B C 1
ATOM 3041 O O . ILE B 1 179 ? 27.099 55.603 1.456 1.00 6.82 175 ILE B O 1
ATOM 3046 N N . CYS B 1 180 ? 25.707 56.850 0.206 1.00 7.13 176 CYS B N 1
ATOM 3047 C CA . CYS B 1 180 ? 24.580 56.638 1.110 1.00 7.17 176 CYS B CA 1
ATOM 3048 C C . CYS B 1 180 ? 23.749 55.394 0.815 1.00 7.65 176 CYS B C 1
ATOM 3049 O O . CYS B 1 180 ? 23.445 55.087 -0.340 1.00 7.44 176 CYS B O 1
ATOM 3052 N N . VAL B 1 181 ? 23.401 54.680 1.886 1.00 6.61 177 VAL B N 1
ATOM 3053 C CA . VAL B 1 181 ? 22.615 53.446 1.823 1.00 7.21 177 VAL B CA 1
ATOM 3054 C C . VAL B 1 181 ? 21.475 53.568 2.836 1.00 6.87 177 VAL B C 1
ATOM 3055 O O . VAL B 1 181 ? 21.662 54.165 3.894 1.00 7.11 177 VAL B O 1
ATOM 3059 N N . ASP B 1 182 ? 20.300 53.014 2.540 1.00 8.06 178 ASP B N 1
ATOM 3060 C CA . ASP B 1 182 ? 19.209 53.154 3.495 1.00 9.35 178 ASP B CA 1
ATOM 3061 C C . ASP B 1 182 ? 19.457 52.376 4.781 1.00 10.53 178 ASP B C 1
ATOM 3062 O O . ASP B 1 182 ? 20.385 51.566 4.864 1.00 9.04 178 ASP B O 1
ATOM 3067 N N . GLY B 1 183 ? 18.623 52.648 5.783 1.00 10.24 179 GLY B N 1
ATOM 3068 C CA . GLY B 1 183 ? 18.750 52.024 7.089 1.00 11.54 179 GLY B CA 1
ATOM 3069 C C . GLY B 1 183 ? 18.755 50.510 7.151 1.00 11.76 179 GLY B C 1
ATOM 3070 O O . GLY B 1 183 ? 19.185 49.939 8.151 1.00 13.13 179 GLY B O 1
ATOM 3071 N N . SER B 1 184 ? 18.275 49.853 6.104 1.00 11.77 180 SER B N 1
ATOM 3072 C CA . SER B 1 184 ? 18.257 48.397 6.086 1.00 13.45 180 SER B CA 1
ATOM 3073 C C . SER B 1 184 ? 19.560 47.875 5.496 1.00 14.03 180 SER B C 1
ATOM 3074 O O . SER B 1 184 ? 19.867 46.689 5.606 1.00 14.97 180 SER B O 1
ATOM 3077 N N . GLY B 1 185 ? 20.321 48.774 4.875 1.00 13.77 181 GLY B N 1
ATOM 3078 C CA . GLY B 1 185 ? 21.583 48.409 4.256 1.00 15.70 181 GLY B CA 1
ATOM 3079 C C . GLY B 1 185 ? 21.386 47.648 2.957 1.00 16.76 181 GLY B C 1
ATOM 3080 O O . GLY B 1 185 ? 22.330 47.071 2.417 1.00 18.95 181 GLY B O 1
ATOM 3081 N N . SER B 1 186 ? 20.161 47.664 2.441 1.00 17.35 182 SER B N 1
ATOM 3082 C CA . SER B 1 186 ? 19.839 46.935 1.217 1.00 18.13 182 SER B CA 1
ATOM 3083 C C . SER B 1 186 ? 19.804 47.734 -0.082 1.00 17.64 182 SER B C 1
ATOM 3084 O O . SER B 1 186 ? 19.840 47.148 -1.164 1.00 18.88 182 SER B O 1
ATOM 3087 N N . ASN B 1 187 ? 19.739 49.059 0.002 1.00 15.27 183 ASN B N 1
ATOM 3088 C CA . ASN B 1 187 ? 19.668 49.855 -1.219 1.00 14.49 183 ASN B CA 1
ATOM 3089 C C . ASN B 1 187 ? 20.319 51.223 -1.130 1.00 12.71 183 ASN B C 1
ATOM 3090 O O . ASN B 1 187 ? 20.300 51.866 -0.080 1.00 11.21 183 ASN B O 1
ATOM 3095 N N . LEU B 1 188 ? 20.890 51.666 -2.246 1.00 10.18 184 LEU B N 1
ATOM 3096 C CA . LEU B 1 188 ? 21.508 52.981 -2.305 1.00 10.19 184 LEU B CA 1
ATOM 3097 C C . LEU B 1 188 ? 20.370 53.992 -2.333 1.00 10.48 184 LEU B C 1
ATOM 3098 O O . LEU B 1 188 ? 19.290 53.702 -2.850 1.00 10.99 184 LEU B O 1
ATOM 3103 N N . ILE B 1 189 ? 20.613 55.170 -1.773 1.00 10.31 185 ILE B N 1
ATOM 3104 C CA . ILE B 1 189 ? 19.613 56.231 -1.737 1.00 10.10 185 ILE B CA 1
ATOM 3105 C C . ILE B 1 189 ? 20.292 57.579 -1.895 1.00 9.90 185 ILE B C 1
ATOM 3106 O O . ILE B 1 189 ? 21.512 57.689 -1.763 1.00 10.45 185 ILE B O 1
ATOM 3111 N N . GLU B 1 190 ? 19.507 58.608 -2.188 1.00 10.07 186 GLU B N 1
ATOM 3112 C CA . GLU B 1 190 ? 20.071 59.942 -2.286 1.00 10.83 186 GLU B CA 1
ATOM 3113 C C . GLU B 1 190 ? 20.426 60.289 -0.841 1.00 9.08 186 GLU B C 1
ATOM 3114 O O . GLU B 1 190 ? 19.674 59.970 0.083 1.00 10.37 186 GLU B O 1
ATOM 3120 N N . CYS B 1 191 ? 21.580 60.911 -0.639 1.00 8.61 187 CYS B N 1
ATOM 3121 C CA . CYS B 1 191 ? 22.008 61.279 0.704 1.00 8.34 187 CYS B CA 1
ATOM 3122 C C . CYS B 1 191 ? 21.099 62.325 1.337 1.00 9.54 187 CYS B C 1
ATOM 3123 O O . CYS B 1 191 ? 20.854 63.375 0.750 1.00 10.83 187 CYS B O 1
ATOM 3126 N N . PRO B 1 192 ? 20.577 62.047 2.541 1.00 9.03 188 PRO B N 1
ATOM 3127 C CA . PRO B 1 192 ? 19.705 63.030 3.192 1.00 8.57 188 PRO B CA 1
ATOM 3128 C C . PRO B 1 192 ? 20.526 64.250 3.588 1.00 9.54 188 PRO B C 1
ATOM 3129 O O . PRO B 1 192 ? 20.020 65.369 3.646 1.00 10.41 188 PRO B O 1
ATOM 3133 N N . ILE B 1 193 ? 21.807 64.012 3.852 1.00 8.35 189 ILE B N 1
ATOM 3134 C CA . ILE B 1 193 ? 22.733 65.063 4.251 1.00 8.54 189 ILE B CA 1
ATOM 3135 C C . ILE B 1 193 ? 24.154 64.574 3.952 1.00 9.37 189 ILE B C 1
ATOM 3136 O O . ILE B 1 193 ? 24.428 63.375 4.021 1.00 9.95 189 ILE B O 1
ATOM 3141 N N . PHE B 1 194 ? 25.040 65.504 3.603 1.00 8.33 190 PHE B N 1
ATOM 3142 C CA . PHE B 1 194 ? 26.425 65.189 3.241 1.00 9.29 190 PHE B CA 1
ATOM 3143 C C . PHE B 1 194 ? 27.457 65.673 4.251 1.00 9.51 190 PHE B C 1
ATOM 3144 O O . PHE B 1 194 ? 27.226 66.633 4.983 1.00 9.71 190 PHE B O 1
ATOM 3152 N N . PRO B 1 195 ? 28.626 65.015 4.289 1.00 10.88 191 PRO B N 1
ATOM 3153 C CA . PRO B 1 195 ? 29.673 65.432 5.224 1.00 12.14 191 PRO B CA 1
ATOM 3154 C C . PRO B 1 195 ? 30.306 66.736 4.730 1.00 13.99 191 PRO B C 1
ATOM 3155 O O . PRO B 1 195 ? 30.304 67.019 3.528 1.00 14.70 191 PRO B O 1
ATOM 3159 N N . ARG B 1 196 ? 30.823 67.537 5.656 1.00 15.56 192 ARG B N 1
ATOM 3160 C CA . ARG B 1 196 ? 31.485 68.786 5.294 1.00 17.78 192 ARG B CA 1
ATOM 3161 C C . ARG B 1 196 ? 32.735 68.344 4.537 1.00 16.50 192 ARG B C 1
ATOM 3162 O O . ARG B 1 196 ? 33.625 67.717 5.114 1.00 17.19 192 ARG B O 1
ATOM 3170 N N . GLY B 1 197 ? 32.796 68.661 3.248 1.00 14.37 193 GLY B N 1
ATOM 3171 C CA . GLY B 1 197 ? 33.925 68.243 2.433 1.00 14.66 193 GLY B CA 1
ATOM 3172 C C . GLY B 1 197 ? 35.260 68.934 2.637 1.00 14.19 193 GLY B C 1
ATOM 3173 O O . GLY B 1 197 ? 36.303 68.277 2.634 1.00 13.43 193 GLY B O 1
ATOM 3174 N N . LYS B 1 198 ? 35.237 70.251 2.814 1.00 14.54 194 LYS B N 1
ATOM 3175 C CA . LYS B 1 198 ? 36.464 71.024 2.988 1.00 15.27 194 LYS B CA 1
ATOM 3176 C C . LYS B 1 198 ? 37.288 70.933 1.708 1.00 14.40 194 LYS B C 1
ATOM 3177 O O . LYS B 1 198 ? 38.517 70.962 1.739 1.00 16.50 194 LYS B O 1
ATOM 3183 N N . CYS B 1 199 ? 36.599 70.825 0.578 1.00 13.81 195 CYS B N 1
ATOM 3184 C CA . CYS B 1 199 ? 37.267 70.719 -0.714 1.00 14.44 195 CYS B CA 1
ATOM 3185 C C . CYS B 1 199 ? 37.209 72.013 -1.509 1.00 15.96 195 CYS B C 1
ATOM 3186 O O . CYS B 1 199 ? 36.231 72.752 -1.435 1.00 18.46 195 CYS B O 1
ATOM 3189 N N . GLY B 1 200 ? 38.259 72.272 -2.279 1.00 16.63 196 GLY B N 1
ATOM 3190 C CA . GLY B 1 200 ? 38.274 73.451 -3.123 1.00 16.47 196 GLY B CA 1
ATOM 3191 C C . GLY B 1 200 ? 37.620 73.022 -4.425 1.00 15.37 196 GLY B C 1
ATOM 3192 O O . GLY B 1 200 ? 37.252 71.852 -4.568 1.00 14.19 196 GLY B O 1
ATOM 3193 N N . SER B 1 201 ? 37.462 73.938 -5.374 1.00 13.58 197 SER B N 1
ATOM 3194 C CA . SER B 1 201 ? 36.844 73.576 -6.645 1.00 12.81 197 SER B CA 1
ATOM 3195 C C . SER B 1 201 ? 37.750 72.635 -7.449 1.00 11.63 197 SER B C 1
ATOM 3196 O O . SER B 1 201 ? 37.266 71.854 -8.266 1.00 11.47 197 SER B O 1
ATOM 3199 N N . SER B 1 202 ? 39.058 72.715 -7.211 1.00 11.12 198 SER B N 1
ATOM 3200 C CA . SER B 1 202 ? 40.038 71.846 -7.868 1.00 10.73 198 SER B CA 1
ATOM 3201 C C . SER B 1 202 ? 40.793 71.097 -6.774 1.00 11.03 198 SER B C 1
ATOM 3202 O O . SER B 1 202 ? 41.309 71.713 -5.843 1.00 11.04 198 SER B O 1
ATOM 3205 N N . ILE B 1 203 ? 40.859 69.774 -6.877 1.00 8.80 199 ILE B N 1
ATOM 3206 C CA . ILE B 1 203 ? 41.563 68.986 -5.870 1.00 8.97 199 ILE B CA 1
ATOM 3207 C C . ILE B 1 203 ? 42.515 67.990 -6.518 1.00 8.41 199 ILE B C 1
ATOM 3208 O O . ILE B 1 203 ? 42.285 67.530 -7.637 1.00 8.88 199 ILE B O 1
ATOM 3213 N N . GLU B 1 204 ? 43.597 67.665 -5.821 1.00 9.02 200 GLU B N 1
ATOM 3214 C CA . GLU B 1 204 ? 44.564 66.723 -6.362 1.00 8.61 200 GLU B CA 1
ATOM 3215 C C . GLU B 1 204 ? 44.167 65.274 -6.103 1.00 8.45 200 GLU B C 1
ATOM 3216 O O . GLU B 1 204 ? 43.545 64.961 -5.091 1.00 9.33 200 GLU B O 1
ATOM 3222 N N . PHE B 1 205 ? 44.495 64.406 -7.053 1.00 7.66 201 PHE B N 1
ATOM 3223 C CA . PHE B 1 205 ? 44.245 62.975 -6.918 1.00 7.13 201 PHE B CA 1
ATOM 3224 C C . PHE B 1 205 ? 45.680 62.446 -6.924 1.00 7.45 201 PHE B C 1
ATOM 3225 O O . PHE B 1 205 ? 46.229 62.111 -7.974 1.00 9.07 201 PHE B O 1
ATOM 3233 N N . PRO B 1 206 ? 46.307 62.371 -5.740 1.00 7.59 202 PRO B N 1
ATOM 3234 C CA . PRO B 1 206 ? 47.688 61.906 -5.589 1.00 8.84 202 PRO B CA 1
ATOM 3235 C C . PRO B 1 206 ? 47.992 60.472 -5.981 1.00 9.26 202 PRO B C 1
ATOM 3236 O O . PRO B 1 206 ? 47.121 59.603 -5.986 1.00 9.12 202 PRO B O 1
ATOM 3240 N N . THR B 1 207 ? 49.254 60.242 -6.316 1.00 9.88 203 THR B N 1
ATOM 3241 C CA . THR B 1 207 ? 49.726 58.919 -6.693 1.00 11.08 203 THR B CA 1
ATOM 3242 C C . THR B 1 207 ? 49.868 58.059 -5.443 1.00 11.38 203 THR B C 1
ATOM 3243 O O . THR B 1 207 ? 49.835 58.565 -4.323 1.00 11.81 203 THR B O 1
ATOM 3247 N N . PHE B 1 208 ? 50.002 56.753 -5.643 1.00 12.92 204 PHE B N 1
ATOM 3248 C CA . PHE B 1 208 ? 50.228 55.830 -4.538 1.00 13.70 204 PHE B CA 1
ATOM 3249 C C . PHE B 1 208 ? 51.032 54.648 -5.059 1.00 15.73 204 PHE B C 1
ATOM 3250 O O . PHE B 1 208 ? 50.700 54.162 -6.159 1.00 13.00 204 PHE B O 1
#

Secondary structure (DSSP, 8-state):
-PPPPPS-SEEEEEEE-HHHHSSSSS-----TT-SPPSS-EEEEEEEE-TTS---BS--TTS---GGGGGGGHHHHHHHS---PSS---SHHHHHHHHHHTGGGGTTT--HHHHHHHHHHHHHH--HHHHHHHTT--SSS-EEEHHHHHHHHHHHHSSPPEEEEEE-TT--EEEEEEEEEEETTSSSB---S--------SEEE----/-----SS--EEEEEEE-HHHHSSSSS-----TT-SPPSS-EEEEEEEE-TTS---B---TTS---GGGGGGGHHHHHHHS----SS---SHHHHHHHHHHTGGGGTTT--HHHHHHHHHHHHHH--HHHHHHHTT--SSS-EEEHHHHHHHHHHHHSSPPEEEEEE-TTS-EEEEEEEEEEETTSSSB---SS-------SEEE----